Protein 1ZED (pdb70)

B-factor: mean 21.44, std 11.14, range [3.36, 95.89]

Organism: Homo sapiens (NCBI:txid9606)

Radius of gyration: 22.49 Å; Cα contacts (8 Å, |Δi|>4): 1241; chains: 1; bounding box: 58×67×58 Å

InterPro domains:
  IPR001952 Alkaline phosphatase [PF00245] (55-490)
  IPR001952 Alkaline phosphatase [PR00113] (55-75)
  IPR001952 Alkaline phosphatase [PR00113] (111-126)
  IPR001952 Alkaline phosphatase [PR00113] (158-178)
  IPR001952 Alkaline phosphatase [PR00113] (217-227)
  IPR001952 Alkaline phosphatase [PR00113] (309-338)
  IPR001952 Alkaline phosphatase [PTHR11596] (6-497)
  IPR001952 Alkaline phosphatase [SM00098] (56-491)
  IPR001952 Alkaline phosphatase [cd16012] (56-489)
  IPR017850 Alkaline-phosphatase-like, core domain superfamily [G3DSA:3.40.720.10] (23-506)
  IPR017850 Alkaline-phosphatase-like, core domain superfamily [SSF53649] (24-496)
  IPR018299 Alkaline phosphatase, active site [PS00123] (111-119)

Solvent-accessible surface area: 19709 Å² total; per-residue (Å²): 76,134,28,119,111,26,110,64,88,84,65,123,98,182,91,45,63,120,49,110,22,60,58,165,170,81,155,89,37,75,30,7,2,57,9,0,0,0,2,0,0,4,0,4,0,73,26,0,8,42,0,0,52,14,18,15,0,44,160,93,97,107,48,0,55,66,35,50,1,13,0,42,152,15,46,42,79,3,70,1,76,1,86,4,84,79,98,156,61,0,3,4,0,1,0,0,0,1,1,2,7,7,55,24,0,9,46,43,0,0,0,0,24,25,67,0,116,75,76,88,11,119,33,14,196,72,30,66,24,75,4,1,1,38,34,0,46,173,54,32,19,11,0,0,0,0,0,11,0,42,0,0,15,0,0,0,0,1,0,7,1,35,4,0,9,32,64,7,26,0,11,49,61,4,62,52,72,4,115,144,86,42,19,80,8,0,0,10,9,0,4,57,57,19,44,0,9,0,0,0,0,0,0,1,46,14,0,28,145,128,73,40,88,6,59,33,58,82,127,57,202,81,48,10,10,29,2,105,67,45,81,54,0,3,106,60,1,41,88,113,33,182,31,24,72,47,3,72,18,58,63,63,4,73,101,1,3,120,33,114,72,1,60,24,0,0,0,0,0,7,4,13,32,5,86,8,44,64,85,50,68,64,90,55,7,1,2,3,65,50,0,0,33,4,0,5,90,8,0,65,102,29,118,156,0,4,2,0,0,0,0,2,1,33,0,10,26,0,0,22,35,0,39,0,55,23,0,0,24,6,0,22,23,0,0,31,0,3,86,63,0,47,124,70,30,37,96,100,19,2,0,8,0,0,0,0,0,0,0,3,40,9,57,74,31,24,196,39,125,70,32,48,53,2,12,5,40,6,73,55,134,30,231,60,209,44,4,56,4,1,0,54,6,34,23,0,31,2,78,61,101,123,158,71,42,56,14,70,4,74,96,98,72,1,32,37,47,84,26,83,2,17,14,74,75,80,72,139,103,2,48,25,10,32,80,46,0,16,5,15,0,53,18,2,7,0,52,61,2,106,39,87,39,55,1,24,56,3,1,61,5,2,0,47,0,11,31,7,34,91,68,102,103,17,146,40,44,108,57,40,96

Structure (mmCIF, N/CA/C/O backbone):
data_1ZED
#
_entry.id   1ZED
#
_cell.length_a   88.346
_cell.length_b   114.573
_cell.length_c   106.568
_cell.angle_alpha   90.00
_cell.angle_beta   90.00
_cell.angle_gamma   90.00
#
_symmetry.space_group_name_H-M   'C 2 2 21'
#
loop_
_entity.id
_entity.type
_entity.pdbx_description
1 polymer 'Alkaline phosphatase'
2 non-polymer 2-acetamido-2-deoxy-beta-D-glucopyranose
3 non-polymer 'ZINC ION'
4 non-polymer 'MAGNESIUM ION'
5 non-polymer 'CALCIUM ION'
6 non-polymer 'PHOSPHITE ION'
7 non-polymer 'METHYL-PHOSPHONIC ACID MONO-(4-NITRO-PHENYL) ESTER'
8 water water
#
loop_
_atom_site.group_PDB
_atom_site.id
_atom_site.type_symbol
_atom_site.label_atom_id
_atom_site.label_alt_id
_atom_site.label_comp_id
_atom_site.label_asym_id
_atom_site.label_entity_id
_atom_site.label_seq_id
_atom_site.pdbx_PDB_ins_code
_atom_site.Cartn_x
_atom_site.Cartn_y
_atom_site.Cartn_z
_atom_site.occupancy
_atom_site.B_iso_or_equiv
_atom_site.auth_seq_id
_atom_site.auth_comp_id
_atom_site.auth_asym_id
_atom_site.auth_atom_id
_atom_site.pdbx_PDB_model_num
ATOM 1 N N . ILE A 1 1 ? 67.884 15.704 30.885 1.00 20.50 1 ILE A N 1
ATOM 2 C CA . ILE A 1 1 ? 69.067 16.622 31.009 1.00 20.89 1 ILE A CA 1
ATOM 3 C C . ILE A 1 1 ? 68.661 17.952 31.629 1.00 21.44 1 ILE A C 1
ATOM 4 O O . ILE A 1 1 ? 67.701 18.579 31.182 1.00 21.68 1 ILE A O 1
ATOM 6 N N . ILE A 1 2 ? 69.392 18.393 32.650 1.00 21.38 2 ILE A N 1
ATOM 7 C CA . ILE A 1 2 ? 69.143 19.702 33.260 1.00 21.48 2 ILE A CA 1
ATOM 8 C C . ILE A 1 2 ? 70.031 20.750 32.591 1.00 21.95 2 ILE A C 1
ATOM 9 O O . ILE A 1 2 ? 71.251 20.685 32.749 1.00 22.04 2 ILE A O 1
ATOM 14 N N . PRO A 1 3 ? 69.462 21.714 31.866 1.00 22.20 3 PRO A N 1
ATOM 15 C CA . PRO A 1 3 ? 70.278 22.767 31.267 1.00 22.19 3 PRO A CA 1
ATOM 16 C C . PRO A 1 3 ? 70.817 23.667 32.356 1.00 22.64 3 PRO A C 1
ATOM 17 O O . PRO A 1 3 ? 70.060 24.137 33.212 1.00 22.01 3 PRO A O 1
ATOM 21 N N . VAL A 1 4 ? 72.126 23.896 32.331 1.00 23.08 4 VAL A N 1
ATOM 22 C CA . VAL A 1 4 ? 72.793 24.539 33.457 1.00 23.47 4 VAL A CA 1
ATOM 23 C C . VAL A 1 4 ? 72.308 25.970 33.679 1.00 23.06 4 VAL A C 1
ATOM 24 O O . VAL A 1 4 ? 72.183 26.412 34.821 1.00 22.67 4 VAL A O 1
ATOM 28 N N . GLU A 1 5 ? 72.025 26.688 32.595 1.00 22.78 5 GLU A N 1
ATOM 29 C CA . GLU A 1 5 ? 71.585 28.079 32.710 1.00 23.28 5 GLU A CA 1
ATOM 30 C C . GLU A 1 5 ? 70.285 28.195 33.503 1.00 21.26 5 GLU A C 1
ATOM 31 O O . GLU A 1 5 ? 70.043 29.194 34.165 1.00 21.24 5 GLU A O 1
ATOM 37 N N . GLU A 1 6 ? 69.458 27.164 33.426 1.00 19.59 6 GLU A N 1
ATOM 38 C CA . GLU A 1 6 ? 68.175 27.183 34.116 1.00 18.66 6 GLU A CA 1
ATOM 39 C C . GLU A 1 6 ? 68.255 26.856 35.603 1.00 18.23 6 GLU A C 1
ATOM 40 O O . GLU A 1 6 ? 67.244 26.933 36.306 1.00 17.61 6 GLU A O 1
ATOM 46 N N . GLU A 1 7 ? 69.444 26.513 36.092 1.00 18.03 7 GLU A N 1
ATOM 47 C CA . GLU A 1 7 ? 69.641 26.251 37.518 1.00 18.41 7 GLU A CA 1
ATOM 48 C C . GLU A 1 7 ? 69.737 27.537 38.336 1.00 17.95 7 GLU A C 1
ATOM 49 O O . GLU A 1 7 ? 69.575 27.528 39.554 1.00 17.92 7 GLU A O 1
ATOM 55 N N . ASN A 1 8 ? 69.985 28.645 37.650 1.00 17.93 8 ASN A N 1
ATOM 56 C CA . ASN A 1 8 ? 70.108 29.959 38.262 1.00 17.64 8 ASN A CA 1
ATOM 57 C C . ASN A 1 8 ? 68.741 30.652 38.241 1.00 17.42 8 ASN A C 1
ATOM 58 O O . ASN A 1 8 ? 68.163 30.848 37.168 1.00 16.74 8 ASN A O 1
ATOM 63 N N . PRO A 1 9 ? 68.212 31.024 39.405 1.00 17.64 9 PRO A N 1
ATOM 64 C CA . PRO A 1 9 ? 66.924 31.713 39.442 1.00 17.78 9 PRO A CA 1
ATOM 65 C C . PRO A 1 9 ? 66.897 32.987 38.592 1.00 17.81 9 PRO A C 1
ATOM 66 O O . PRO A 1 9 ? 65.845 33.345 38.075 1.00 17.47 9 PRO A O 1
ATOM 70 N N . ASP A 1 10 ? 68.042 33.668 38.470 1.00 18.03 10 ASP A N 1
ATOM 71 C CA . ASP A 1 10 ? 68.185 34.837 37.600 1.00 18.70 10 ASP A CA 1
ATOM 72 C C . ASP A 1 10 ? 67.650 34.587 36.196 1.00 17.65 10 ASP A C 1
ATOM 73 O O . ASP A 1 10 ? 67.136 35.495 35.546 1.00 17.90 10 ASP A O 1
ATOM 78 N N . PHE A 1 11 ? 67.850 33.372 35.699 1.00 17.32 11 PHE A N 1
ATOM 79 C CA . PHE A 1 11 ? 67.397 33.001 34.361 1.00 16.86 11 PHE A CA 1
ATOM 80 C C . PHE A 1 11 ? 65.882 33.194 34.246 1.00 16.04 11 PHE A C 1
ATOM 81 O O . PHE A 1 11 ? 65.365 33.797 33.305 1.00 15.95 11 PHE A O 1
ATOM 89 N N . TRP A 1 12 ? 65.185 32.651 35.224 1.00 15.16 12 TRP A N 1
ATOM 90 C CA . TRP A 1 12 ? 63.738 32.705 35.241 1.00 14.92 12 TRP A CA 1
ATOM 91 C C . TRP A 1 12 ? 63.226 34.090 35.589 1.00 15.20 12 TRP A C 1
ATOM 92 O O . TRP A 1 12 ? 62.231 34.558 35.023 1.00 14.64 12 TRP A O 1
ATOM 103 N N . ASN A 1 13 ? 63.909 34.762 36.510 1.00 15.06 13 ASN A N 1
ATOM 104 C CA . ASN A 1 13 ? 63.519 36.110 36.871 1.00 16.14 13 ASN A CA 1
ATOM 105 C C . ASN A 1 13 ? 63.717 37.079 35.707 1.00 16.48 13 ASN A C 1
ATOM 106 O O . ASN A 1 13 ? 62.880 37.931 35.475 1.00 17.21 13 ASN A O 1
ATOM 111 N N . ARG A 1 14 ? 64.808 36.937 34.962 1.00 17.86 14 ARG A N 1
ATOM 112 C CA . ARG A 1 14 ? 65.032 37.801 33.799 1.00 20.14 14 ARG A CA 1
ATOM 113 C C . ARG A 1 14 ? 63.968 37.561 32.723 1.00 18.15 14 ARG A C 1
ATOM 114 O O . ARG A 1 14 ? 63.391 38.509 32.177 1.00 17.35 14 ARG A O 1
ATOM 122 N N . GLU A 1 15 ? 63.701 36.291 32.439 1.00 16.75 15 GLU A N 1
ATOM 123 C CA . GLU A 1 15 ? 62.696 35.941 31.432 1.00 16.42 15 GLU A CA 1
ATOM 124 C C . GLU A 1 15 ? 61.351 36.538 31.817 1.00 15.98 15 GLU A C 1
ATOM 125 O O . GLU A 1 15 ? 60.646 37.090 30.971 1.00 15.59 15 GLU A O 1
ATOM 131 N N . ALA A 1 16 ? 60.996 36.446 33.094 1.00 15.73 16 ALA A N 1
ATOM 132 C CA . ALA A 1 16 ? 59.674 36.903 33.539 1.00 15.43 16 ALA A CA 1
ATOM 133 C C . ALA A 1 16 ? 59.574 38.412 33.514 1.00 16.02 16 ALA A C 1
ATOM 134 O O . ALA A 1 16 ? 58.556 38.969 33.135 1.00 15.71 16 ALA A O 1
ATOM 136 N N . ALA A 1 17 ? 60.638 39.080 33.931 1.00 16.79 17 ALA A N 1
ATOM 137 C CA . ALA A 1 17 ? 60.673 40.532 33.823 1.00 17.61 17 ALA A CA 1
ATOM 138 C C . ALA A 1 17 ? 60.514 40.991 32.367 1.00 17.82 17 ALA A C 1
ATOM 139 O O . ALA A 1 17 ? 59.799 41.968 32.101 1.00 18.30 17 ALA A O 1
ATOM 141 N N . GLU A 1 18 ? 61.176 40.299 31.439 1.00 17.61 18 GLU A N 1
ATOM 142 C CA . GLU A 1 18 ? 61.031 40.591 30.007 1.00 18.37 18 GLU A CA 1
ATOM 143 C C . GLU A 1 18 ? 59.591 40.351 29.562 1.00 17.30 18 GLU A C 1
ATOM 144 O O . GLU A 1 18 ? 59.002 41.161 28.843 1.00 17.34 18 GLU A O 1
ATOM 150 N N . ALA A 1 19 ? 59.019 39.240 30.012 1.00 16.11 19 ALA A N 1
ATOM 151 C CA . ALA A 1 19 ? 57.627 38.936 29.701 1.00 15.35 19 ALA A CA 1
ATOM 152 C C . ALA A 1 19 ? 56.658 39.987 30.235 1.00 15.25 19 ALA A C 1
ATOM 153 O O . ALA A 1 19 ? 55.703 40.367 29.549 1.00 15.62 19 ALA A O 1
ATOM 155 N N . LEU A 1 20 ? 56.888 40.466 31.454 1.00 15.27 20 LEU A N 1
ATOM 156 C CA . LEU A 1 20 ? 56.049 41.526 32.001 1.00 15.59 20 LEU A CA 1
ATOM 157 C C . LEU A 1 20 ? 56.197 42.801 31.185 1.00 16.23 20 LEU A C 1
ATOM 158 O O . LEU A 1 20 ? 55.217 43.478 30.904 1.00 16.18 20 LEU A O 1
ATOM 163 N N . GLY A 1 21 ? 57.426 43.106 30.782 1.00 16.74 21 GLY A N 1
ATOM 164 C CA . GLY A 1 21 ? 57.668 44.307 29.982 1.00 17.39 21 GLY A CA 1
ATOM 165 C C . GLY A 1 21 ? 56.917 44.256 28.674 1.00 17.69 21 GLY A C 1
ATOM 166 O O . GLY A 1 21 ? 56.292 45.240 28.270 1.00 18.64 21 GLY A O 1
ATOM 167 N N . ALA A 1 22 ? 56.966 43.094 28.025 1.00 17.59 22 ALA A N 1
ATOM 168 C CA . ALA A 1 22 ? 56.279 42.880 26.753 1.00 17.50 22 ALA A CA 1
ATOM 169 C C . ALA A 1 22 ? 54.777 42.969 26.946 1.00 17.41 22 ALA A C 1
ATOM 170 O O . ALA A 1 22 ? 54.075 43.592 26.151 1.00 17.92 22 ALA A O 1
ATOM 172 N N . ALA A 1 23 ? 54.286 42.341 28.013 1.00 17.36 23 ALA A N 1
ATOM 173 C CA . ALA A 1 23 ? 52.855 42.386 28.324 1.00 17.45 23 ALA A CA 1
ATOM 174 C C . ALA A 1 23 ? 52.362 43.831 28.485 1.00 18.38 23 ALA A C 1
ATOM 175 O O . ALA A 1 23 ? 51.281 44.185 28.027 1.00 17.91 23 ALA A O 1
ATOM 177 N N . LYS A 1 24 ? 53.167 44.666 29.129 1.00 19.48 24 LYS A N 1
ATOM 178 C CA . LYS A 1 24 ? 52.795 46.067 29.364 1.00 21.10 24 LYS A CA 1
ATOM 179 C C . LYS A 1 24 ? 52.799 46.933 28.108 1.00 21.93 24 LYS A C 1
ATOM 180 O O . LYS A 1 24 ? 52.135 47.973 28.064 1.00 22.89 24 LYS A O 1
ATOM 186 N N . LYS A 1 25 ? 53.573 46.537 27.110 1.00 22.97 25 LYS A N 1
ATOM 187 C CA . LYS A 1 25 ? 53.662 47.293 25.870 1.00 24.11 25 LYS A CA 1
ATOM 188 C C . LYS A 1 25 ? 52.487 47.039 24.934 1.00 24.00 25 LYS A C 1
ATOM 189 O O . LYS A 1 25 ? 52.271 47.800 24.002 1.00 23.94 25 LYS A O 1
ATOM 195 N N . LEU A 1 26 ? 51.729 45.972 25.169 1.00 23.91 26 LEU A N 1
ATOM 196 C CA . LEU A 1 26 ? 50.574 45.689 24.329 1.00 24.02 26 LEU A CA 1
ATOM 197 C C . LEU A 1 26 ? 49.540 46.797 24.430 1.00 25.11 26 LEU A C 1
ATOM 198 O O . LEU A 1 26 ? 49.177 47.220 25.522 1.00 25.21 26 LEU A O 1
ATOM 203 N N . GLN A 1 27 ? 49.052 47.244 23.278 1.00 26.40 27 GLN A N 1
ATOM 204 C CA . GLN A 1 27 ? 48.021 48.268 23.222 1.00 28.17 27 GLN A CA 1
ATOM 205 C C . GLN A 1 27 ? 47.027 47.912 22.130 1.00 27.43 27 GLN A C 1
ATOM 206 O O . GLN A 1 27 ? 47.427 47.430 21.077 1.00 27.31 27 GLN A O 1
ATOM 212 N N . PRO A 1 28 ? 45.742 48.167 22.359 1.00 27.25 28 PRO A N 1
ATOM 213 C CA . PRO A 1 28 ? 44.728 47.872 21.362 1.00 26.80 28 PRO A CA 1
ATOM 214 C C . PRO A 1 28 ? 44.809 48.846 20.191 1.00 26.52 28 PRO A C 1
ATOM 215 O O . PRO A 1 28 ? 45.077 50.033 20.395 1.00 26.35 28 PRO A O 1
ATOM 219 N N . ALA A 1 29 ? 44.590 48.339 18.978 1.00 25.90 29 ALA A N 1
ATOM 220 C CA . ALA A 1 29 ? 44.465 49.194 17.793 1.00 25.25 29 ALA A CA 1
ATOM 221 C C . ALA A 1 29 ? 43.115 49.907 17.799 1.00 25.02 29 ALA A C 1
ATOM 222 O O . ALA A 1 29 ? 42.117 49.364 18.256 1.00 24.50 29 ALA A O 1
ATOM 224 N N . GLN A 1 30 ? 43.109 51.130 17.280 1.00 24.63 30 GLN A N 1
ATOM 225 C CA . GLN A 1 30 ? 41.881 51.871 17.012 1.00 24.46 30 GLN A CA 1
ATOM 226 C C . GLN A 1 30 ? 41.472 51.729 15.545 1.00 23.85 30 GLN A C 1
ATOM 227 O O . GLN A 1 30 ? 40.478 52.318 15.108 1.00 24.42 30 GLN A O 1
ATOM 229 N N . THR A 1 31 ? 42.244 50.944 14.794 1.00 22.52 31 THR A N 1
ATOM 230 C CA . THR A 1 31 ? 42.098 50.824 13.352 1.00 21.06 31 THR A CA 1
ATOM 231 C C . THR A 1 31 ? 41.587 49.446 12.968 1.00 19.85 31 THR A C 1
ATOM 232 O O . THR A 1 31 ? 41.769 48.474 13.705 1.00 18.82 31 THR A O 1
ATOM 236 N N . ALA A 1 32 ? 40.957 49.377 11.804 1.00 18.71 32 ALA A N 1
ATOM 237 C CA . ALA A 1 32 ? 40.422 48.135 11.283 1.00 18.03 32 ALA A CA 1
ATOM 238 C C . ALA A 1 32 ? 41.510 47.249 10.698 1.00 17.51 32 ALA A C 1
ATOM 239 O O . ALA A 1 32 ? 42.635 47.683 10.419 1.00 17.68 32 ALA A O 1
ATOM 241 N N . ALA A 1 33 ? 41.153 45.989 10.494 1.00 16.71 33 ALA A N 1
ATOM 242 C CA . ALA A 1 33 ? 41.980 45.091 9.713 1.00 16.64 33 ALA A CA 1
ATOM 243 C C . ALA A 1 33 ? 41.673 45.267 8.229 1.00 16.22 33 ALA A C 1
ATOM 244 O O . ALA A 1 33 ? 40.508 45.268 7.809 1.00 16.58 33 ALA A O 1
ATOM 246 N N . LYS A 1 34 ? 42.728 45.428 7.446 1.00 16.02 34 LYS A N 1
ATOM 247 C CA . LYS A 1 34 ? 42.652 45.362 5.988 1.00 15.17 34 LYS A CA 1
ATOM 248 C C . LYS A 1 34 ? 42.525 43.913 5.541 1.00 14.54 34 LYS A C 1
ATOM 249 O O . LYS A 1 34 ? 41.743 43.596 4.661 1.00 14.90 34 LYS A O 1
ATOM 255 N N . ASN A 1 35 ? 43.321 43.055 6.172 1.00 14.05 35 ASN A N 1
ATOM 256 C CA . ASN A 1 35 ? 43.412 41.658 5.809 1.00 13.73 35 ASN A CA 1
ATOM 257 C C . ASN A 1 35 ? 43.010 40.797 6.982 1.00 13.25 35 ASN A C 1
ATOM 258 O O . ASN A 1 35 ? 43.219 41.174 8.119 1.00 12.68 35 ASN A O 1
ATOM 263 N N . LEU A 1 36 ? 42.529 39.604 6.663 1.00 12.93 36 LEU A N 1
ATOM 264 C CA . LEU A 1 36 ? 42.123 38.614 7.640 1.00 13.13 36 LEU A CA 1
ATOM 265 C C . LEU A 1 36 ? 42.712 37.274 7.257 1.00 12.86 36 LEU A C 1
ATOM 266 O O . LEU A 1 36 ? 42.582 36.853 6.108 1.00 12.88 36 LEU A O 1
ATOM 271 N N . ILE A 1 37 ? 43.343 36.600 8.218 1.00 12.61 37 ILE A N 1
ATOM 272 C CA . ILE A 1 37 ? 43.826 35.249 8.005 1.00 12.74 37 ILE A CA 1
ATOM 273 C C . ILE A 1 37 ? 43.387 34.389 9.154 1.00 12.28 37 ILE A C 1
ATOM 274 O O . ILE A 1 37 ? 43.594 34.738 10.314 1.00 12.60 37 ILE A O 1
ATOM 279 N N . ILE A 1 38 ? 42.798 33.248 8.824 1.00 12.47 38 ILE A N 1
ATOM 280 C CA . ILE A 1 38 ? 42.550 32.226 9.813 1.00 13.00 38 ILE A CA 1
ATOM 281 C C . ILE A 1 38 ? 43.374 31.014 9.457 1.00 12.39 38 ILE A C 1
ATOM 282 O O . ILE A 1 38 ? 43.286 30.494 8.345 1.00 11.57 38 ILE A O 1
ATOM 287 N N . PHE A 1 39 ? 44.195 30.603 10.413 1.00 12.07 39 PHE A N 1
ATOM 288 C CA . PHE A 1 39 ? 44.993 29.412 10.315 1.00 11.77 39 PHE A CA 1
ATOM 289 C C . PHE A 1 39 ? 44.316 28.370 11.173 1.00 11.58 39 PHE A C 1
ATOM 290 O O . PHE A 1 39 ? 44.194 28.550 12.386 1.00 11.18 39 PHE A O 1
ATOM 298 N N . LEU A 1 40 ? 43.893 27.288 10.547 1.00 11.53 40 LEU A N 1
ATOM 299 C CA . LEU A 1 40 ? 43.111 26.263 11.205 1.00 11.70 40 LEU A CA 1
ATOM 300 C C . LEU A 1 40 ? 43.896 24.964 11.224 1.00 11.97 40 LEU A C 1
ATOM 301 O O . LEU A 1 40 ? 44.156 24.359 10.177 1.00 11.99 40 LEU A O 1
ATOM 306 N N . GLY A 1 41 ? 44.296 24.561 12.421 1.00 12.09 41 GLY A N 1
ATOM 307 C CA . GLY A 1 41 ? 44.973 23.291 12.629 1.00 11.50 41 GLY A CA 1
ATOM 308 C C . GLY A 1 41 ? 43.912 22.271 12.948 1.00 11.79 41 GLY A C 1
ATOM 309 O O . GLY A 1 41 ? 43.351 22.262 14.058 1.00 10.88 41 GLY A O 1
ATOM 310 N N . ASP A 1 42 ? 43.580 21.447 11.967 1.00 12.17 42 ASP A N 1
ATOM 311 C CA . ASP A 1 42 ? 42.488 20.513 12.137 1.00 12.24 42 ASP A CA 1
ATOM 312 C C . ASP A 1 42 ? 42.886 19.464 13.186 1.00 11.90 42 ASP A C 1
ATOM 313 O O . ASP A 1 42 ? 43.824 18.698 12.987 1.00 11.09 42 ASP A O 1
ATOM 318 N N . GLY A 1 43 ? 42.199 19.463 14.319 1.00 10.92 43 GLY A N 1
ATOM 319 C CA . GLY A 1 43 ? 42.482 18.510 15.389 1.00 10.97 43 GLY A CA 1
ATOM 320 C C . GLY A 1 43 ? 43.569 18.961 16.352 1.00 10.77 43 GLY A C 1
ATOM 321 O O . GLY A 1 43 ? 43.931 18.232 17.264 1.00 10.96 43 GLY A O 1
ATOM 322 N N . MET A 1 44 ? 44.048 20.188 16.187 1.00 10.73 44 MET A N 1
ATOM 323 C CA . MET A 1 44 ? 45.231 20.663 16.899 1.00 11.49 44 MET A CA 1
ATOM 324 C C . MET A 1 44 ? 44.883 21.236 18.288 1.00 10.89 44 MET A C 1
ATOM 325 O O . MET A 1 44 ? 44.940 22.459 18.533 1.00 11.42 44 MET A O 1
ATOM 330 N N . GLY A 1 45 ? 44.536 20.346 19.206 1.00 10.74 45 GLY A N 1
ATOM 331 C CA . GLY A 1 45 ? 44.205 20.735 20.560 1.00 10.63 45 GLY A CA 1
ATOM 332 C C . GLY A 1 45 ? 45.442 21.043 21.365 1.00 11.26 45 GLY A C 1
ATOM 333 O O . GLY A 1 45 ? 46.551 21.021 20.857 1.00 11.86 45 GLY A O 1
ATOM 334 N N . VAL A 1 46 ? 45.239 21.329 22.639 1.00 11.47 46 VAL A N 1
ATOM 335 C CA . VAL A 1 46 ? 46.301 21.852 23.485 1.00 11.67 46 VAL A CA 1
ATOM 336 C C . VAL A 1 46 ? 47.424 20.828 23.630 1.00 11.42 46 VAL A C 1
ATOM 337 O O . VAL A 1 46 ? 48.602 21.173 23.555 1.00 11.23 46 VAL A O 1
ATOM 341 N N . SER A 1 47 ? 47.074 19.556 23.800 1.00 11.64 47 SER A N 1
ATOM 342 C CA . SER A 1 47 ? 48.110 18.513 23.906 1.00 11.55 47 SER A CA 1
ATOM 343 C C . SER A 1 47 ? 48.915 18.390 22.611 1.00 10.98 47 SER A C 1
ATOM 344 O O . SER A 1 47 ? 50.094 18.083 22.651 1.00 11.45 47 SER A O 1
ATOM 347 N N . THR A 1 48 ? 48.277 18.626 21.472 1.00 10.57 48 THR A N 1
ATOM 348 C CA . THR A 1 48 ? 48.968 18.603 20.185 1.00 10.97 48 THR A CA 1
ATOM 349 C C . THR A 1 48 ? 49.955 19.755 20.081 1.00 10.84 48 THR A C 1
ATOM 350 O O . THR A 1 48 ? 51.084 19.581 19.595 1.00 11.85 48 THR A O 1
ATOM 354 N N . VAL A 1 49 ? 49.525 20.944 20.508 1.00 11.94 49 VAL A N 1
ATOM 355 C CA . VAL A 1 49 ? 50.389 22.114 20.451 1.00 11.86 49 VAL A CA 1
ATOM 356 C C . VAL A 1 49 ? 51.633 21.886 21.293 1.00 11.20 49 VAL A C 1
ATOM 357 O O . VAL A 1 49 ? 52.761 22.092 20.826 1.00 12.07 49 VAL A O 1
ATOM 361 N N . THR A 1 50 ? 51.453 21.456 22.527 1.00 11.25 50 THR A N 1
ATOM 362 C CA . THR A 1 50 ? 52.611 21.262 23.388 1.00 11.96 50 THR A CA 1
ATOM 363 C C . THR A 1 50 ? 53.549 20.178 22.861 1.00 12.13 50 THR A C 1
ATOM 364 O O . THR A 1 50 ? 54.771 20.362 22.833 1.00 12.57 50 THR A O 1
ATOM 368 N N . ALA A 1 51 ? 52.999 19.044 22.450 1.00 12.15 51 ALA A N 1
ATOM 369 C CA . ALA A 1 51 ? 53.823 17.990 21.883 1.00 12.33 51 ALA A CA 1
ATOM 370 C C . ALA A 1 51 ? 54.563 18.449 20.640 1.00 12.01 51 ALA A C 1
ATOM 371 O O . ALA A 1 51 ? 55.740 18.158 20.487 1.00 11.69 51 ALA A O 1
ATOM 373 N N . ALA A 1 52 ? 53.887 19.186 19.763 1.00 12.71 52 ALA A N 1
ATOM 374 C CA . ALA A 1 52 ? 54.524 19.708 18.556 1.00 13.22 52 ALA A CA 1
ATOM 375 C C . ALA A 1 52 ? 55.628 20.692 18.892 1.00 13.07 52 ALA A C 1
ATOM 376 O O . ALA A 1 52 ? 56.685 20.707 18.232 1.00 13.12 52 ALA A O 1
ATOM 378 N N . ARG A 1 53 ? 55.394 21.517 19.917 1.00 12.75 53 ARG A N 1
ATOM 379 C CA . ARG A 1 53 ? 56.401 22.467 20.377 1.00 13.25 53 ARG A CA 1
ATOM 380 C C . ARG A 1 53 ? 57.675 21.760 20.772 1.00 13.36 53 ARG A C 1
ATOM 381 O O . ARG A 1 53 ? 58.766 22.183 20.385 1.00 13.73 53 ARG A O 1
ATOM 389 N N . ILE A 1 54 ? 57.536 20.689 21.545 1.00 13.68 54 ILE A N 1
ATOM 390 C CA . ILE A 1 54 ? 58.691 19.943 22.032 1.00 14.44 54 ILE A CA 1
ATOM 391 C C . ILE A 1 54 ? 59.419 19.328 20.844 1.00 14.61 54 ILE A C 1
ATOM 392 O O . ILE A 1 54 ? 60.645 19.408 20.756 1.00 15.15 54 ILE A O 1
ATOM 397 N N . LEU A 1 55 ? 58.668 18.751 19.911 1.00 14.00 55 LEU A N 1
ATOM 398 C CA . LEU A 1 55 ? 59.277 18.130 18.734 1.00 15.07 55 LEU A CA 1
ATOM 399 C C . LEU A 1 55 ? 60.012 19.168 17.895 1.00 15.62 55 LEU A C 1
ATOM 400 O O . LEU A 1 55 ? 61.155 18.954 17.506 1.00 17.02 55 LEU A O 1
ATOM 405 N N . LYS A 1 56 ? 59.382 20.316 17.657 1.00 16.68 56 LYS A N 1
ATOM 406 C CA . LYS A 1 56 ? 59.995 21.358 16.837 1.00 18.00 56 LYS A CA 1
ATOM 407 C C . LYS A 1 56 ? 61.220 21.910 17.522 1.00 19.15 56 LYS A C 1
ATOM 408 O O . LYS A 1 56 ? 62.211 22.209 16.862 1.00 18.79 56 LYS A O 1
ATOM 414 N N . GLY A 1 57 ? 61.141 22.053 18.842 1.00 20.47 57 GLY A N 1
ATOM 415 C CA . GLY A 1 57 ? 62.253 22.578 19.626 1.00 21.91 57 GLY A CA 1
ATOM 416 C C . GLY A 1 57 ? 63.460 21.691 19.456 1.00 23.58 57 GLY A C 1
ATOM 417 O O . GLY A 1 57 ? 64.573 22.175 19.254 1.00 24.46 57 GLY A O 1
ATOM 418 N N . GLN A 1 58 ? 63.229 20.387 19.489 1.00 24.86 58 GLN A N 1
ATOM 419 C CA . GLN A 1 58 ? 64.294 19.417 19.299 1.00 26.56 58 GLN A CA 1
ATOM 420 C C . GLN A 1 58 ? 64.744 19.310 17.854 1.00 28.73 58 GLN A C 1
ATOM 421 O O . GLN A 1 58 ? 65.915 19.028 17.608 1.00 28.36 58 GLN A O 1
ATOM 427 N N . LYS A 1 59 ? 63.832 19.525 16.904 1.00 31.33 59 LYS A N 1
ATOM 428 C CA . LYS A 1 59 ? 64.210 19.564 15.485 1.00 33.73 59 LYS A CA 1
ATOM 429 C C . LYS A 1 59 ? 65.251 20.649 15.248 1.00 34.71 59 LYS A C 1
ATOM 430 O O . LYS A 1 59 ? 66.162 20.478 14.435 1.00 34.99 59 LYS A O 1
ATOM 436 N N . LYS A 1 60 ? 65.117 21.761 15.968 1.00 36.20 60 LYS A N 1
ATOM 437 C CA . LYS A 1 60 ? 66.192 22.746 16.068 1.00 37.10 60 LYS A CA 1
ATOM 438 C C . LYS A 1 60 ? 67.278 22.105 16.944 1.00 37.13 60 LYS A C 1
ATOM 439 O O . LYS A 1 60 ? 67.368 20.886 17.009 1.00 37.77 60 LYS A O 1
ATOM 445 N N . ASP A 1 61 ? 68.118 22.874 17.615 1.00 36.83 61 ASP A N 1
ATOM 446 C CA . ASP A 1 61 ? 69.160 22.224 18.417 1.00 36.14 61 ASP A CA 1
ATOM 447 C C . ASP A 1 61 ? 68.852 22.233 19.917 1.00 34.72 61 ASP A C 1
ATOM 448 O O . ASP A 1 61 ? 69.769 22.257 20.730 1.00 34.94 61 ASP A O 1
ATOM 450 N N . LYS A 1 62 ? 67.568 22.180 20.283 1.00 32.59 62 LYS A N 1
ATOM 451 C CA . LYS A 1 62 ? 67.140 22.545 21.639 1.00 30.80 62 LYS A CA 1
ATOM 452 C C . LYS A 1 62 ? 66.486 21.391 22.385 1.00 28.48 62 LYS A C 1
ATOM 453 O O . LYS A 1 62 ? 66.255 20.330 21.826 1.00 28.35 62 LYS A O 1
ATOM 459 N N . LEU A 1 63 ? 66.180 21.613 23.658 1.00 26.31 63 LEU A N 1
ATOM 460 C CA . LEU A 1 63 ? 65.629 20.554 24.512 1.00 24.56 63 LEU A CA 1
ATOM 461 C C . LEU A 1 63 ? 64.138 20.319 24.247 1.00 23.34 63 LEU A C 1
ATOM 462 O O . LEU A 1 63 ? 63.637 19.199 24.438 1.00 23.24 63 LEU A O 1
ATOM 467 N N . GLY A 1 64 ? 63.444 21.368 23.803 1.00 22.03 64 GLY A N 1
ATOM 468 C CA . GLY A 1 64 ? 62.066 21.229 23.324 1.00 20.83 64 GLY A CA 1
ATOM 469 C C . GLY A 1 64 ? 61.087 22.264 23.868 1.00 20.23 64 GLY A C 1
ATOM 470 O O . GLY A 1 64 ? 60.761 23.235 23.182 1.00 20.11 64 GLY A O 1
ATOM 471 N N . PRO A 1 65 ? 60.621 22.057 25.096 1.00 19.47 65 PRO A N 1
ATOM 472 C CA . PRO A 1 65 ? 59.450 22.779 25.612 1.00 19.46 65 PRO A CA 1
ATOM 473 C C . PRO A 1 65 ? 59.679 24.279 25.825 1.00 19.57 65 PRO A C 1
ATOM 474 O O . PRO A 1 65 ? 58.727 25.042 25.945 1.00 18.24 65 PRO A O 1
ATOM 478 N N . GLU A 1 66 ? 60.937 24.689 25.882 1.00 19.81 66 GLU A N 1
ATOM 479 C CA . GLU A 1 66 ? 61.280 26.076 26.130 1.00 20.31 66 GLU A CA 1
ATOM 480 C C . GLU A 1 66 ? 61.273 26.945 24.866 1.00 20.40 66 GLU A C 1
ATOM 481 O O . GLU A 1 66 ? 61.344 28.166 24.965 1.00 20.78 66 GLU A O 1
ATOM 487 N N . ILE A 1 67 ? 61.207 26.320 23.689 1.00 20.55 67 ILE A N 1
ATOM 488 C CA . ILE A 1 67 ? 61.288 27.045 22.406 1.00 20.55 67 ILE A CA 1
ATOM 489 C C . ILE A 1 67 ? 59.888 27.356 21.896 1.00 19.98 67 ILE A C 1
ATOM 490 O O . ILE A 1 67 ? 59.112 26.438 21.645 1.00 20.03 67 ILE A O 1
ATOM 495 N N . PRO A 1 68 ? 59.540 28.636 21.751 1.00 18.91 68 PRO A N 1
ATOM 496 C CA . PRO A 1 68 ? 58.232 28.969 21.204 1.00 18.24 68 PRO A CA 1
ATOM 497 C C . PRO A 1 68 ? 57.986 28.500 19.770 1.00 17.74 68 PRO A C 1
ATOM 498 O O . PRO A 1 68 ? 58.834 28.628 18.897 1.00 18.27 68 PRO A O 1
ATOM 502 N N . LEU A 1 69 ? 56.799 27.952 19.544 1.00 16.21 69 LEU A N 1
ATOM 503 C CA . LEU A 1 69 ? 56.258 27.838 18.199 1.00 15.53 69 LEU A CA 1
ATOM 504 C C . LEU A 1 69 ? 55.985 29.236 17.670 1.00 14.50 69 LEU A C 1
ATOM 505 O O . LEU A 1 69 ? 55.856 30.182 18.444 1.00 14.63 69 LEU A O 1
ATOM 510 N N . ALA A 1 70 ? 55.869 29.384 16.355 1.00 14.21 70 ALA A N 1
ATOM 511 C CA . ALA A 1 70 ? 55.422 30.670 15.813 1.00 13.76 70 ALA A CA 1
ATOM 512 C C . ALA A 1 70 ? 54.066 31.080 16.416 1.00 13.57 70 ALA A C 1
ATOM 513 O O . ALA A 1 70 ? 53.839 32.247 16.746 1.00 13.45 70 ALA A O 1
ATOM 515 N N . MET A 1 71 ? 53.166 30.120 16.580 1.00 12.61 71 MET A N 1
ATOM 516 C CA . MET A 1 71 ? 51.847 30.455 17.116 1.00 13.03 71 MET A CA 1
ATOM 517 C C . MET A 1 71 ? 51.949 30.930 18.567 1.00 13.13 71 MET A C 1
ATOM 518 O O . MET A 1 71 ? 51.111 31.711 19.020 1.00 13.41 71 MET A O 1
ATOM 523 N N . ASP A 1 72 ? 52.960 30.444 19.300 1.00 13.96 72 ASP A N 1
ATOM 524 C CA . ASP A 1 72 ? 53.148 30.823 20.709 1.00 14.22 72 ASP A CA 1
ATOM 525 C C . ASP A 1 72 ? 53.491 32.291 20.879 1.00 14.63 72 ASP A C 1
ATOM 526 O O . ASP A 1 72 ? 53.371 32.825 21.977 1.00 14.40 72 ASP A O 1
ATOM 531 N N . ARG A 1 73 ? 53.966 32.915 19.808 1.00 14.57 73 ARG A N 1
ATOM 532 C CA . ARG A 1 73 ? 54.362 34.313 19.844 1.00 16.36 73 ARG A CA 1
ATOM 533 C C . ARG A 1 73 ? 53.180 35.263 19.716 1.00 14.83 73 ARG A C 1
ATOM 534 O O . ARG A 1 73 ? 53.341 36.458 19.928 1.00 14.57 73 ARG A O 1
ATOM 542 N N . PHE A 1 74 ? 51.989 34.754 19.383 1.00 13.10 74 PHE A N 1
ATOM 543 C CA . PHE A 1 74 ? 50.838 35.608 19.200 1.00 13.27 74 PHE A CA 1
ATOM 544 C C . PHE A 1 74 ? 50.468 36.155 20.584 1.00 13.20 74 PHE A C 1
ATOM 545 O O . PHE A 1 74 ? 50.463 35.424 21.556 1.00 13.48 74 PHE A O 1
ATOM 553 N N . PRO A 1 75 ? 50.182 37.439 20.694 1.00 12.71 75 PRO A N 1
ATOM 554 C CA . PRO A 1 75 ? 49.955 38.039 21.996 1.00 12.98 75 PRO A CA 1
ATOM 555 C C . PRO A 1 75 ? 48.659 37.625 22.695 1.00 12.55 75 PRO A C 1
ATOM 556 O O . PRO A 1 75 ? 48.633 37.548 23.927 1.00 13.02 75 PRO A O 1
ATOM 560 N N . TYR A 1 76 ? 47.605 37.314 21.952 1.00 12.80 76 TYR A N 1
ATOM 561 C CA . TYR A 1 76 ? 46.302 37.134 22.588 1.00 12.99 76 TYR A CA 1
ATOM 562 C C . TYR A 1 76 ? 45.828 35.705 22.446 1.00 13.46 76 TYR A C 1
ATOM 563 O O . TYR A 1 76 ? 45.878 35.140 21.368 1.00 13.18 76 TYR A O 1
ATOM 572 N N . VAL A 1 77 ? 45.399 35.129 23.563 1.00 13.49 77 VAL A N 1
ATOM 573 C CA . VAL A 1 77 ? 44.949 33.756 23.606 1.00 14.19 77 VAL A CA 1
ATOM 574 C C . VAL A 1 77 ? 43.577 33.717 24.244 1.00 13.86 77 VAL A C 1
ATOM 575 O O . VAL A 1 77 ? 43.314 34.423 25.204 1.00 14.38 77 VAL A O 1
ATOM 579 N N . ALA A 1 78 ? 42.705 32.905 23.676 1.00 13.91 78 ALA A N 1
ATOM 580 C CA . ALA A 1 78 ? 41.439 32.565 24.303 1.00 13.13 78 ALA A CA 1
ATOM 581 C C . ALA A 1 78 ? 41.258 31.066 24.236 1.00 13.19 78 ALA A C 1
ATOM 582 O O . ALA A 1 78 ? 41.954 30.371 23.492 1.00 12.56 78 ALA A O 1
ATOM 584 N N . LEU A 1 79 ? 40.341 30.565 25.041 1.00 12.32 79 LEU A N 1
ATOM 585 C CA . LEU A 1 79 ? 39.888 29.184 24.911 1.00 12.57 79 LEU A CA 1
ATOM 586 C C . LEU A 1 79 ? 38.579 29.205 24.144 1.00 12.83 79 LEU A C 1
ATOM 587 O O . LEU A 1 79 ? 37.748 30.089 24.360 1.00 12.22 79 LEU A O 1
ATOM 592 N N . SER A 1 80 ? 38.427 28.233 23.252 1.00 12.14 80 SER A N 1
ATOM 593 C CA . SER A 1 80 ? 37.296 28.127 22.343 1.00 12.23 80 SER A CA 1
ATOM 594 C C . SER A 1 80 ? 36.518 26.890 22.664 1.00 12.45 80 SER A C 1
ATOM 595 O O . SER A 1 80 ? 37.078 25.807 22.652 1.00 11.26 80 SER A O 1
ATOM 598 N N . LYS A 1 81 ? 35.224 27.050 22.906 1.00 12.23 81 LYS A N 1
ATOM 599 C CA . LYS A 1 81 ? 34.345 25.913 23.206 1.00 12.55 81 LYS A CA 1
ATOM 600 C C . LYS A 1 81 ? 33.782 25.339 21.906 1.00 11.91 81 LYS A C 1
ATOM 601 O O . LYS A 1 81 ? 33.077 26.016 21.159 1.00 12.05 81 LYS A O 1
ATOM 607 N N . THR A 1 82 ? 34.070 24.069 21.654 1.00 12.13 82 THR A N 1
ATOM 608 C CA . THR A 1 82 ? 33.902 23.507 20.313 1.00 11.65 82 THR A CA 1
ATOM 609 C C . THR A 1 82 ? 32.668 22.676 20.100 1.00 11.77 82 THR A C 1
ATOM 610 O O . THR A 1 82 ? 32.441 22.225 18.978 1.00 11.90 82 THR A O 1
ATOM 6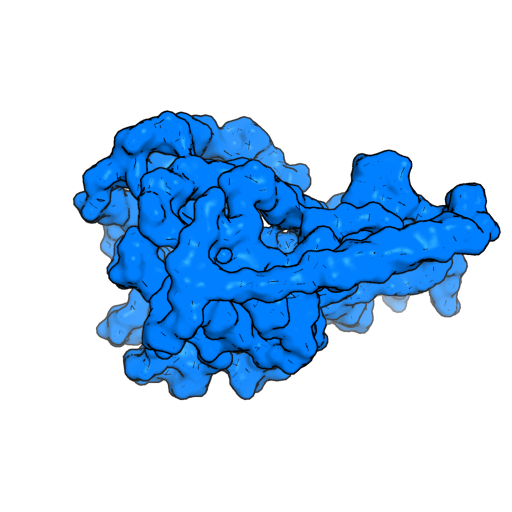14 N N . TYR A 1 83 ? 31.870 22.465 21.142 1.00 12.02 83 TYR A N 1
ATOM 615 C CA . TYR A 1 83 ? 30.715 21.584 20.997 1.00 12.52 83 TYR A CA 1
ATOM 616 C C . TYR A 1 83 ? 29.878 21.985 19.800 1.00 12.51 83 TYR A C 1
ATOM 617 O O . TYR A 1 83 ? 29.718 23.168 19.512 1.00 12.77 83 TYR A O 1
ATOM 626 N N . ASN A 1 84 ? 29.358 20.988 19.096 1.00 12.30 84 ASN A N 1
ATOM 627 C CA . ASN A 1 84 ? 28.330 21.255 18.107 1.00 12.45 84 ASN A CA 1
ATOM 628 C C . ASN A 1 84 ? 26.993 21.318 18.799 1.00 13.05 84 ASN A C 1
ATOM 629 O O . ASN A 1 84 ? 26.847 20.917 19.947 1.00 13.25 84 ASN A O 1
ATOM 634 N N . VAL A 1 85 ? 25.992 21.823 18.100 1.00 12.89 85 VAL A N 1
ATOM 635 C CA . VAL A 1 85 ? 24.697 21.971 18.746 1.00 13.44 85 VAL A CA 1
ATOM 636 C C . VAL A 1 85 ? 24.209 20.605 19.243 1.00 13.07 85 VAL A C 1
ATOM 637 O O . VAL A 1 85 ? 23.653 20.508 20.337 1.00 14.18 85 VAL A O 1
ATOM 641 N N . ASP A 1 86 ? 24.449 19.545 18.460 1.00 13.64 86 ASP A N 1
ATOM 642 C CA . ASP A 1 86 ? 23.890 18.211 18.738 1.00 13.89 86 ASP A CA 1
ATOM 643 C C . ASP A 1 86 ? 24.836 17.190 19.364 1.00 14.07 86 ASP A C 1
ATOM 644 O O . ASP A 1 86 ? 24.382 16.120 19.810 1.00 13.81 86 ASP A O 1
ATOM 649 N N . LYS A 1 87 ? 26.138 17.490 19.388 1.00 14.25 87 LYS A N 1
ATOM 650 C CA . LYS A 1 87 ? 27.130 16.552 19.929 1.00 14.42 87 LYS A CA 1
ATOM 651 C C . LYS A 1 87 ? 28.183 17.328 20.700 1.00 14.09 87 LYS A C 1
ATOM 652 O O . LYS A 1 87 ? 28.624 18.380 20.248 1.00 14.28 87 LYS A O 1
ATOM 658 N N . HIS A 1 88 ? 28.559 16.808 21.863 1.00 14.02 88 HIS A N 1
ATOM 659 C CA . HIS A 1 88 ? 29.576 17.447 22.703 1.00 14.02 88 HIS A CA 1
ATOM 660 C C . HIS A 1 88 ? 30.944 17.392 22.070 1.00 13.45 88 HIS A C 1
ATOM 661 O O . HIS A 1 88 ? 31.738 18.311 22.223 1.00 13.34 88 HIS A O 1
ATOM 668 N N . VAL A 1 89 ? 31.241 16.277 21.419 1.00 12.91 89 VAL A N 1
ATOM 669 C CA . VAL A 1 89 ? 32.509 16.127 20.717 1.00 12.55 89 VAL A CA 1
ATOM 670 C C . VAL A 1 89 ? 32.187 16.307 19.237 1.00 13.05 89 VAL A C 1
ATOM 671 O O . VAL A 1 89 ? 31.416 15.538 18.680 1.00 13.84 89 VAL A O 1
ATOM 675 N N . PRO A 1 90 ? 32.704 17.371 18.631 1.00 12.45 90 PRO A N 1
ATOM 676 C CA . PRO A 1 90 ? 32.219 17.811 17.330 1.00 12.33 90 PRO A CA 1
ATOM 677 C C . PRO A 1 90 ? 32.944 17.210 16.146 1.00 12.59 90 PRO A C 1
ATOM 678 O O . PRO A 1 90 ? 33.933 16.506 16.324 1.00 12.05 90 PRO A O 1
ATOM 682 N N . ASP A 1 91 ? 32.459 17.515 14.938 1.00 12.44 91 ASP A N 1
ATOM 683 C CA . ASP A 1 91 ? 33.188 17.187 13.718 1.00 12.97 91 ASP A CA 1
ATOM 684 C C . ASP A 1 91 ? 33.703 18.459 13.070 1.00 13.16 91 ASP A C 1
ATOM 685 O O . ASP A 1 91 ? 33.462 19.576 13.553 1.00 14.45 91 ASP A O 1
ATOM 690 N N . SER A 1 92 ? 34.421 18.296 11.961 1.00 12.94 92 SER A N 1
ATOM 691 C CA . SER A 1 92 ? 35.008 19.422 11.261 1.00 12.73 92 SER A CA 1
ATOM 692 C C . SER A 1 92 ? 34.029 20.296 10.501 1.00 12.54 92 SER A C 1
ATOM 693 O O . SER A 1 92 ? 34.315 21.457 10.279 1.00 12.66 92 SER A O 1
ATOM 696 N N . GLY A 1 93 ? 32.929 19.708 10.035 1.00 13.03 93 GLY A N 1
ATOM 697 C CA . GLY A 1 93 ? 31.944 20.450 9.258 1.00 12.97 93 GLY A CA 1
ATOM 698 C C . GLY A 1 93 ? 31.265 21.501 10.102 1.00 12.94 93 GLY A C 1
ATOM 699 O O . GLY A 1 93 ? 31.274 22.689 9.760 1.00 12.97 93 GLY A O 1
ATOM 700 N N . ALA A 1 94 ? 30.689 21.071 11.216 1.00 12.62 94 ALA A N 1
ATOM 701 C CA . ALA A 1 94 ? 29.877 21.988 12.011 1.00 13.15 94 ALA A CA 1
ATOM 702 C C . ALA A 1 94 ? 30.722 22.955 12.859 1.00 11.88 94 ALA A C 1
ATOM 703 O O . ALA A 1 94 ? 30.286 24.072 13.170 1.00 12.00 94 ALA A O 1
ATOM 705 N N . THR A 1 95 ? 31.948 22.569 13.206 1.00 11.83 95 THR A N 1
ATOM 706 C CA . THR A 1 95 ? 32.879 23.524 13.791 1.00 11.58 95 THR A CA 1
ATOM 707 C C . THR A 1 95 ? 33.238 24.576 12.746 1.00 11.68 95 THR A C 1
ATOM 708 O O . THR A 1 95 ? 33.259 25.748 13.059 1.00 12.16 95 THR A O 1
ATOM 712 N N . ALA A 1 96 ? 33.455 24.167 11.501 1.00 11.46 96 ALA A N 1
ATOM 713 C CA . ALA A 1 96 ? 33.742 25.119 10.430 1.00 12.21 96 ALA A CA 1
ATOM 714 C C . ALA A 1 96 ? 32.631 26.162 10.351 1.00 11.83 96 ALA A C 1
ATOM 715 O O . ALA A 1 96 ? 32.882 27.357 10.235 1.00 11.75 96 ALA A O 1
ATOM 717 N N . THR A 1 97 ? 31.390 25.730 10.471 1.00 12.10 97 THR A N 1
ATOM 718 C CA . THR A 1 97 ? 30.283 26.676 10.466 1.00 12.20 97 THR A CA 1
ATOM 719 C C . THR A 1 97 ? 30.473 27.702 11.574 1.00 12.13 97 THR A C 1
ATOM 720 O O . THR A 1 97 ? 30.267 28.899 11.378 1.00 12.52 97 THR A O 1
ATOM 724 N N . ALA A 1 98 ? 30.916 27.230 12.726 1.00 12.32 98 ALA A N 1
ATOM 725 C CA . ALA A 1 98 ? 31.133 28.120 13.862 1.00 12.24 98 ALA A CA 1
ATOM 726 C C . ALA A 1 98 ? 32.252 29.118 13.607 1.00 12.39 98 ALA A C 1
ATOM 727 O O . ALA A 1 98 ? 32.043 30.330 13.694 1.00 12.41 98 ALA A O 1
ATOM 729 N N . TYR A 1 99 ? 33.452 28.646 13.304 1.00 12.10 99 TYR A N 1
ATOM 730 C CA . TYR A 1 99 ? 34.599 29.566 13.231 1.00 12.29 99 TYR A CA 1
ATOM 731 C C . TYR A 1 99 ? 34.707 30.314 11.897 1.00 12.07 99 TYR A C 1
ATOM 732 O O . TYR A 1 99 ? 35.457 31.298 11.800 1.00 12.98 99 TYR A O 1
ATOM 741 N N . LEU A 1 100 ? 33.933 29.893 10.891 1.00 12.66 100 LEU A N 1
ATOM 742 C CA . LEU A 1 100 ? 33.935 30.562 9.600 1.00 12.32 100 LEU A CA 1
ATOM 743 C C . LEU A 1 100 ? 32.650 31.292 9.293 1.00 12.37 100 LEU A C 1
ATOM 744 O O . LEU A 1 100 ? 32.680 32.255 8.533 1.00 13.61 100 LEU A O 1
ATOM 749 N N . CYS A 1 101 ? 31.531 30.840 9.848 1.00 12.65 101 CYS A N 1
ATOM 750 C CA . CYS A 1 101 ? 30.252 31.516 9.610 1.00 13.17 101 CYS A CA 1
ATOM 751 C C . CYS A 1 101 ? 29.667 32.183 10.842 1.00 13.33 101 CYS A C 1
ATOM 752 O O . CYS A 1 101 ? 28.738 32.985 10.709 1.00 14.12 101 CYS A O 1
ATOM 755 N N . GLY A 1 102 ? 30.182 31.860 12.029 1.00 12.53 102 GLY A N 1
ATOM 756 C CA . GLY A 1 102 ? 29.760 32.543 13.252 1.00 12.93 102 GLY A CA 1
ATOM 757 C C . GLY A 1 102 ? 28.491 31.982 13.865 1.00 13.07 102 GLY A C 1
ATOM 758 O O . GLY A 1 102 ? 27.868 32.623 14.713 1.00 13.30 102 GLY A O 1
ATOM 759 N N . VAL A 1 103 ? 28.129 30.760 13.473 1.00 13.13 103 VAL A N 1
ATOM 760 C CA . VAL A 1 103 ? 26.904 30.131 13.931 1.00 13.03 103 VAL A CA 1
ATOM 761 C C . VAL A 1 103 ? 27.235 28.665 14.175 1.00 13.07 103 VAL A C 1
ATOM 762 O O . VAL A 1 103 ? 27.929 28.063 13.366 1.00 13.38 103 VAL A O 1
ATOM 766 N N . LYS A 1 104 ? 26.758 28.096 15.279 1.00 12.73 104 LYS A N 1
ATOM 767 C CA . LYS A 1 104 ? 26.979 26.667 15.515 1.00 13.34 104 LYS A CA 1
ATOM 768 C C . LYS A 1 104 ? 25.982 25.821 14.737 1.00 13.58 104 LYS A C 1
ATOM 769 O O . LYS A 1 104 ? 24.852 26.237 14.451 1.00 14.06 104 LYS A O 1
ATOM 775 N N . GLY A 1 105 ? 26.429 24.623 14.379 1.00 13.53 105 GLY A N 1
ATOM 776 C CA . GLY A 1 105 ? 25.640 23.725 13.554 1.00 13.06 105 GLY A CA 1
ATOM 777 C C . GLY A 1 105 ? 25.640 22.318 14.090 1.00 12.98 105 GLY A C 1
ATOM 778 O O . GLY A 1 105 ? 26.203 22.028 15.149 1.00 12.78 105 GLY A O 1
ATOM 779 N N . ASN A 1 106 ? 24.962 21.446 13.364 1.00 13.46 106 ASN A N 1
ATOM 780 C CA . ASN A 1 106 ? 24.882 20.047 13.704 1.00 13.70 106 ASN A CA 1
ATOM 781 C C . ASN A 1 106 ? 25.968 19.241 13.029 1.00 13.89 106 ASN A C 1
ATOM 782 O O . ASN A 1 106 ? 26.318 19.478 11.880 1.00 13.72 106 ASN A O 1
ATOM 787 N N . PHE A 1 107 ? 26.472 18.269 13.777 1.00 14.27 107 PHE A N 1
ATOM 788 C CA . PHE A 1 107 ? 27.522 17.328 13.362 1.00 14.19 107 PHE A CA 1
ATOM 789 C C . PHE A 1 107 ? 27.368 16.920 11.894 1.00 14.11 107 PHE A C 1
ATOM 790 O O . PHE A 1 107 ? 26.299 16.475 11.480 1.00 13.87 107 PHE A O 1
ATOM 798 N N . GLN A 1 108 ? 28.435 17.127 11.118 1.00 14.62 108 GLN A N 1
ATOM 799 C CA . GLN A 1 108 ? 28.589 16.663 9.728 1.00 14.66 108 GLN A CA 1
ATOM 800 C C . GLN A 1 108 ? 27.871 17.480 8.656 1.00 14.14 108 GLN A C 1
ATOM 801 O O . GLN A 1 108 ? 27.938 17.125 7.460 1.00 13.72 108 GLN A O 1
ATOM 807 N N . THR A 1 109 ? 27.234 18.578 9.062 1.00 13.63 109 THR A N 1
ATOM 808 C CA . THR A 1 109 ? 26.784 19.580 8.114 1.00 14.36 109 THR A CA 1
ATOM 809 C C . THR A 1 109 ? 27.826 20.688 8.031 1.00 14.18 109 THR A C 1
ATOM 810 O O . THR A 1 109 ? 28.715 20.815 8.882 1.00 14.08 109 THR A O 1
ATOM 814 N N . ILE A 1 110 ? 27.702 21.496 6.992 1.00 14.26 110 ILE A N 1
ATOM 815 C CA . ILE A 1 110 ? 28.618 22.587 6.738 1.00 13.79 110 ILE A CA 1
ATOM 816 C C . ILE A 1 110 ? 27.853 23.826 6.300 1.00 13.82 110 ILE A C 1
ATOM 817 O O . ILE A 1 110 ? 27.024 23.749 5.391 1.00 14.11 110 ILE A O 1
ATOM 822 N N . GLY A 1 111 ? 28.134 24.964 6.923 1.00 13.69 111 GLY A N 1
ATOM 823 C CA . GLY A 1 111 ? 27.583 26.239 6.459 1.00 13.40 111 GLY A CA 1
ATOM 824 C C . GLY A 1 111 ? 26.077 26.338 6.613 1.00 13.72 111 GLY A C 1
ATOM 825 O O . GLY A 1 111 ? 25.412 27.076 5.879 1.00 13.98 111 GLY A O 1
ATOM 826 N N . LEU A 1 112 ? 25.545 25.595 7.572 1.00 13.68 112 LEU A N 1
ATOM 827 C CA . LEU A 1 112 ? 24.121 25.591 7.852 1.00 14.26 112 LEU A CA 1
ATOM 828 C C . LEU A 1 112 ? 23.866 25.754 9.340 1.00 14.01 112 LEU A C 1
ATOM 829 O O . LEU A 1 112 ? 24.604 25.228 10.174 1.00 13.53 112 LEU A O 1
ATOM 834 N N . SER A 1 113 ? 22.796 26.460 9.673 1.00 14.27 113 SER A N 1
ATOM 835 C CA . SER A 1 113 ? 22.354 26.560 11.059 1.00 14.01 113 SER A CA 1
ATOM 836 C C . SER A 1 113 ? 21.908 25.189 11.545 1.00 13.99 113 SER A C 1
ATOM 837 O O . SER A 1 113 ? 21.750 24.257 10.748 1.00 14.39 113 SER A O 1
ATOM 840 N N . ALA A 1 114 ? 21.657 25.085 12.844 1.00 13.48 114 ALA A N 1
ATOM 841 C CA . ALA A 1 114 ? 21.315 23.807 13.429 1.00 13.39 114 ALA A CA 1
ATOM 842 C C . ALA A 1 114 ? 19.831 23.471 13.239 1.00 13.71 114 ALA A C 1
ATOM 843 O O . ALA A 1 114 ? 19.367 22.471 13.751 1.00 13.91 114 ALA A O 1
ATOM 845 N N . ALA A 1 115 ? 19.111 24.285 12.468 1.00 13.51 115 ALA A N 1
ATOM 846 C CA . ALA A 1 115 ? 17.764 23.900 12.001 1.00 14.00 115 ALA A CA 1
ATOM 847 C C . ALA A 1 115 ? 17.815 22.824 10.913 1.00 14.49 115 ALA A C 1
ATOM 848 O O . ALA A 1 115 ? 16.842 22.083 10.699 1.00 14.86 115 ALA A O 1
ATOM 850 N N . ALA A 1 116 ? 18.947 22.736 10.224 1.00 14.41 116 ALA A N 1
ATOM 851 C CA . ALA A 1 116 ? 19.169 21.706 9.240 1.00 14.48 116 ALA A CA 1
ATOM 852 C C . ALA A 1 116 ? 19.462 20.397 9.934 1.00 14.68 116 ALA A C 1
ATOM 853 O O . ALA A 1 116 ? 19.796 20.379 11.132 1.00 15.01 116 ALA A O 1
ATOM 855 N N . ARG A 1 117 ? 19.366 19.311 9.170 1.00 14.54 117 ARG A N 1
ATOM 856 C CA . ARG A 1 117 ? 19.624 17.980 9.687 1.00 14.67 117 ARG A CA 1
ATOM 857 C C . ARG A 1 117 ? 20.564 17.247 8.750 1.00 14.75 117 ARG A C 1
ATOM 858 O O . ARG A 1 117 ? 20.436 17.333 7.532 1.00 14.87 117 ARG A O 1
ATOM 866 N N . PHE A 1 118 ? 21.510 16.523 9.338 1.00 15.15 118 PHE A N 1
ATOM 867 C CA . PHE A 1 118 ? 22.479 15.767 8.572 1.00 15.52 118 PHE A CA 1
ATOM 868 C C . PHE A 1 118 ? 21.818 14.838 7.555 1.00 15.70 118 PHE A C 1
ATOM 869 O O . PHE A 1 118 ? 20.897 14.107 7.895 1.00 15.98 118 PHE A O 1
ATOM 877 N N . ASN A 1 119 ? 22.290 14.897 6.316 1.00 15.81 119 ASN A N 1
ATOM 878 C CA . ASN A 1 119 ? 21.868 13.988 5.256 1.00 16.10 119 ASN A CA 1
ATOM 879 C C . ASN A 1 119 ? 20.389 14.099 4.889 1.00 16.44 119 ASN A C 1
ATOM 880 O O . ASN A 1 119 ? 19.809 13.157 4.338 1.00 16.81 119 ASN A O 1
ATOM 885 N N . GLN A 1 120 ? 19.790 15.243 5.200 1.00 16.44 120 GLN A N 1
ATOM 886 C CA . GLN A 1 120 ? 18.410 15.525 4.827 1.00 16.80 120 GLN A CA 1
ATOM 887 C C . GLN A 1 120 ? 18.393 16.773 3.978 1.00 16.36 120 GLN A C 1
ATOM 888 O O . GLN A 1 120 ? 18.289 17.883 4.487 1.00 15.60 120 GLN A O 1
ATOM 894 N N . CYS A 1 121 ? 18.517 16.568 2.674 1.00 16.21 121 CYS A N 1
ATOM 895 C CA . CYS A 1 121 ? 18.644 17.666 1.728 1.00 15.95 121 CYS A CA 1
ATOM 896 C C . CYS A 1 121 ? 17.510 18.660 1.873 1.00 15.71 121 CYS A C 1
ATOM 897 O O . CYS A 1 121 ? 17.710 19.871 1.746 1.00 15.51 121 CYS A O 1
ATOM 900 N N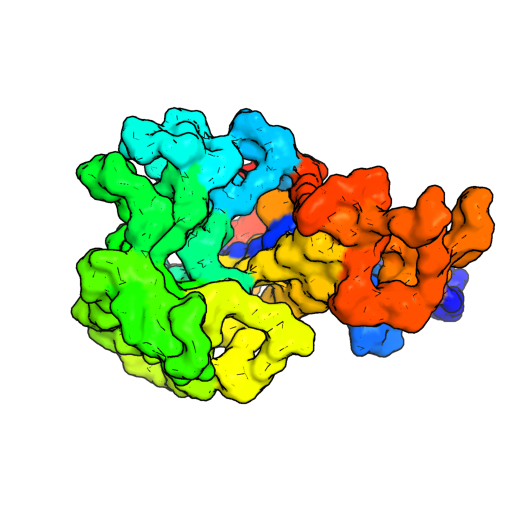 . ASN A 1 122 ? 16.317 18.155 2.155 1.00 15.48 122 ASN A N 1
ATOM 901 C CA . ASN A 1 122 ? 15.142 19.017 2.224 1.00 16.15 122 ASN A CA 1
ATOM 902 C C . ASN A 1 122 ? 15.036 19.885 3.491 1.00 16.11 122 ASN A C 1
ATOM 903 O O . ASN A 1 122 ? 14.043 20.594 3.680 1.00 16.50 122 ASN A O 1
ATOM 908 N N . THR A 1 123 ? 16.063 19.848 4.347 1.00 15.62 123 THR A N 1
ATOM 909 C CA . THR A 1 123 ? 16.173 20.774 5.475 1.00 15.39 123 THR A CA 1
ATOM 910 C C . THR A 1 123 ? 17.227 21.861 5.245 1.00 15.58 123 THR A C 1
ATOM 911 O O . THR A 1 123 ? 17.562 22.593 6.171 1.00 15.56 123 THR A O 1
ATOM 915 N N . THR A 1 124 ? 17.720 21.986 4.015 1.00 15.23 124 THR A N 1
ATOM 916 C CA . THR A 1 124 ? 18.809 22.889 3.716 1.00 15.03 124 THR A CA 1
ATOM 917 C C . THR A 1 124 ? 18.344 24.323 3.663 1.00 15.10 124 THR A C 1
ATOM 918 O O . THR A 1 124 ? 18.883 25.195 4.329 1.00 15.37 124 THR A O 1
ATOM 922 N N . ARG A 1 125 ? 17.350 24.572 2.821 1.00 14.89 125 ARG A N 1
ATOM 923 C CA . ARG A 1 125 ? 17.104 25.936 2.394 1.00 14.96 125 ARG A CA 1
ATOM 924 C C . ARG A 1 125 ? 16.521 26.770 3.500 1.00 15.09 125 ARG A C 1
ATOM 925 O O . ARG A 1 125 ? 15.648 26.318 4.226 1.00 15.70 125 ARG A O 1
ATOM 933 N N . GLY A 1 126 ? 17.043 27.990 3.617 1.00 15.55 126 GLY A N 1
ATOM 934 C CA . GLY A 1 126 ? 16.699 28.919 4.699 1.00 15.47 126 GLY A CA 1
ATOM 935 C C . GLY A 1 126 ? 17.695 28.845 5.837 1.00 15.68 126 GLY A C 1
ATOM 936 O O . GLY A 1 126 ? 17.744 29.737 6.680 1.00 16.10 126 GLY A O 1
ATOM 937 N N . ASN A 1 127 ? 18.502 27.790 5.844 1.00 15.19 127 ASN A N 1
ATOM 938 C CA . ASN A 1 127 ? 19.428 27.542 6.938 1.00 15.29 127 ASN A CA 1
ATOM 939 C C . ASN A 1 127 ? 20.864 27.811 6.552 1.00 15.43 127 ASN A C 1
ATOM 940 O O . ASN A 1 127 ? 21.749 27.613 7.355 1.00 14.91 127 ASN A O 1
ATOM 945 N N . GLU A 1 128 ? 21.080 28.323 5.347 1.00 15.82 128 GLU A N 1
ATOM 946 C CA . GLU A 1 128 ? 22.414 28.690 4.909 1.00 15.90 128 GLU A CA 1
ATOM 947 C C . GLU A 1 128 ? 22.905 29.867 5.741 1.00 16.39 128 GLU A C 1
ATOM 948 O O . GLU A 1 128 ? 22.189 30.847 5.939 1.00 16.50 128 GLU A O 1
ATOM 954 N N . VAL A 1 129 ? 24.137 29.772 6.221 1.00 16.13 129 VAL A N 1
ATOM 955 C CA . VAL A 1 129 ? 24.762 30.877 6.939 1.00 16.49 129 VAL A CA 1
ATOM 956 C C . VAL A 1 129 ? 26.030 31.239 6.179 1.00 16.65 129 VAL A C 1
ATOM 957 O O . VAL A 1 129 ? 26.806 30.369 5.807 1.00 16.99 129 VAL A O 1
ATOM 961 N N . ILE A 1 130 ? 26.197 32.532 5.916 1.00 16.73 130 ILE A N 1
ATOM 962 C CA . ILE A 1 130 ? 27.210 33.015 4.997 1.00 17.33 130 ILE A CA 1
ATOM 963 C C . ILE A 1 130 ? 28.528 33.197 5.747 1.00 16.40 130 ILE A C 1
ATOM 964 O O . ILE A 1 130 ? 28.545 33.766 6.832 1.00 16.41 130 ILE A O 1
ATOM 969 N N . SER A 1 131 ? 29.625 32.746 5.150 1.00 15.90 131 SER A N 1
ATOM 970 C CA . SER A 1 131 ? 30.925 32.757 5.827 1.00 15.06 131 SER A CA 1
ATOM 971 C C . SER A 1 131 ? 31.485 34.160 5.868 1.00 14.73 131 SER A C 1
ATOM 972 O O . SER A 1 131 ? 31.109 35.002 5.062 1.00 14.69 131 SER A O 1
ATOM 975 N N . VAL A 1 132 ? 32.413 34.431 6.767 1.00 14.97 132 VAL A N 1
ATOM 976 C CA . VAL A 1 132 ? 33.019 35.775 6.710 1.00 15.30 132 VAL A CA 1
ATOM 977 C C . VAL A 1 132 ? 33.881 35.924 5.437 1.00 14.82 132 VAL A C 1
ATOM 978 O O . VAL A 1 132 ? 33.985 37.022 4.907 1.00 14.84 132 VAL A O 1
ATOM 982 N N . MET A 1 133 ? 34.424 34.820 4.912 1.00 14.38 133 MET A N 1
ATOM 983 C CA . MET A 1 133 ? 35.098 34.862 3.615 1.00 14.13 133 MET A CA 1
ATOM 984 C C . MET A 1 133 ? 34.174 35.352 2.503 1.00 14.06 133 MET A C 1
ATOM 985 O O . MET A 1 133 ? 34.559 36.176 1.696 1.00 14.21 133 MET A O 1
ATOM 990 N N . ASN A 1 134 ? 32.964 34.822 2.461 1.00 14.06 134 ASN A N 1
ATOM 991 C CA . ASN A 1 134 ? 31.966 35.284 1.503 1.00 14.46 134 ASN A CA 1
ATOM 992 C C . ASN A 1 134 ? 31.737 36.797 1.683 1.00 14.46 134 ASN A C 1
ATOM 993 O O . ASN A 1 134 ? 31.718 37.550 0.712 1.00 15.10 134 ASN A O 1
ATOM 998 N N . ARG A 1 135 ? 31.605 37.239 2.925 1.00 14.60 135 ARG A N 1
ATOM 999 C CA . ARG A 1 135 ? 31.337 38.648 3.191 1.00 14.86 135 ARG A CA 1
ATOM 1000 C C . ARG A 1 135 ? 32.532 39.510 2.826 1.00 15.36 135 ARG A C 1
ATOM 1001 O O . ARG A 1 135 ? 32.380 40.647 2.373 1.00 16.78 135 ARG A O 1
ATOM 1009 N N . ALA A 1 136 ? 33.732 38.976 3.014 1.00 14.83 136 ALA A N 1
ATOM 1010 C CA . ALA A 1 136 ? 34.933 39.698 2.624 1.00 15.05 136 ALA A CA 1
ATOM 1011 C C . ALA A 1 136 ? 34.942 39.912 1.105 1.00 15.41 136 ALA A C 1
ATOM 1012 O O . ALA A 1 136 ? 35.248 40.993 0.628 1.00 15.53 136 ALA A O 1
ATOM 1014 N N . LYS A 1 137 ? 34.601 38.870 0.350 1.00 15.83 137 LYS A N 1
ATOM 1015 C CA . LYS A 1 137 ? 34.519 38.976 -1.114 1.00 17.18 137 LYS A CA 1
ATOM 1016 C C . LYS A 1 137 ? 33.475 40.016 -1.515 1.00 18.55 137 LYS A C 1
ATOM 1017 O O . LYS A 1 137 ? 33.720 40.866 -2.395 1.00 18.77 137 LYS A O 1
ATOM 1023 N N . LYS A 1 138 ? 32.327 39.965 -0.854 1.00 20.02 138 LYS A N 1
ATOM 1024 C CA . LYS A 1 138 ? 31.247 40.917 -1.129 1.00 22.24 138 LYS A CA 1
ATOM 1025 C C . LYS A 1 138 ? 31.742 42.353 -0.938 1.00 21.32 138 LYS A C 1
ATOM 1026 O O . LYS A 1 138 ? 31.347 43.242 -1.697 1.00 21.41 138 LYS A O 1
ATOM 1032 N N . ALA A 1 139 ? 32.615 42.562 0.050 1.00 20.77 139 ALA A N 1
ATOM 1033 C CA . ALA A 1 139 ? 33.200 43.873 0.339 1.00 20.44 139 ALA A CA 1
ATOM 1034 C C . ALA A 1 139 ? 34.397 44.218 -0.549 1.00 19.99 139 ALA A C 1
ATOM 1035 O O . ALA A 1 139 ? 35.075 45.214 -0.309 1.00 20.36 139 ALA A O 1
ATOM 1037 N N . GLY A 1 140 ? 34.670 43.396 -1.554 1.00 18.92 140 GLY A N 1
ATOM 1038 C CA . GLY A 1 140 ? 35.692 43.699 -2.544 1.00 18.58 140 GLY A CA 1
ATOM 1039 C C . GLY A 1 140 ? 37.076 43.174 -2.241 1.00 17.92 140 GLY A C 1
ATOM 1040 O O . GLY A 1 140 ? 38.008 43.467 -2.983 1.00 18.36 140 GLY A O 1
ATOM 1041 N N . LYS A 1 141 ? 37.214 42.374 -1.178 1.00 16.92 141 LYS A N 1
ATOM 1042 C CA . LYS A 1 141 ? 38.506 41.786 -0.849 1.00 16.40 141 LYS A CA 1
ATOM 1043 C C . LYS A 1 141 ? 38.731 40.558 -1.722 1.00 15.79 141 LYS A C 1
ATOM 1044 O O . LYS A 1 141 ? 37.785 39.930 -2.196 1.00 15.73 141 LYS A O 1
ATOM 1050 N N . SER A 1 142 ? 39.990 40.216 -1.932 1.00 14.90 142 SER A N 1
ATOM 1051 C CA . SER A 1 142 ? 40.293 38.939 -2.550 1.00 14.92 142 SER A CA 1
ATOM 1052 C C . SER A 1 142 ? 40.249 37.875 -1.473 1.00 14.82 142 SER A C 1
ATOM 1053 O O . SER A 1 142 ? 40.474 38.163 -0.286 1.00 14.65 142 SER A O 1
ATOM 1056 N N . VAL A 1 143 ? 39.965 36.643 -1.880 1.00 13.72 143 VAL A N 1
ATOM 1057 C CA . VAL A 1 143 ? 39.822 35.554 -0.923 1.00 13.53 143 VAL A CA 1
ATOM 1058 C C . VAL A 1 143 ? 40.516 34.281 -1.378 1.00 13.76 143 VAL A C 1
ATOM 1059 O O . VAL A 1 143 ? 40.563 33.961 -2.565 1.00 13.83 143 VAL A O 1
ATOM 1063 N N . GLY A 1 144 ? 41.082 33.566 -0.417 1.00 13.25 144 GLY A N 1
ATOM 1064 C CA . GLY A 1 144 ? 41.822 32.354 -0.728 1.00 13.33 144 GLY A CA 1
ATOM 1065 C C . GLY A 1 144 ? 41.539 31.264 0.276 1.00 13.44 144 GLY A C 1
ATOM 1066 O O . GLY A 1 144 ? 41.337 31.529 1.467 1.00 13.07 144 GLY A O 1
ATOM 1067 N N . VAL A 1 145 ? 41.559 30.038 -0.226 1.00 13.48 145 VAL A N 1
ATOM 1068 C CA . VAL A 1 145 ? 41.384 28.838 0.569 1.00 14.23 145 VAL A CA 1
ATOM 1069 C C . VAL A 1 145 ? 42.586 27.965 0.280 1.00 14.34 145 VAL A C 1
ATOM 1070 O O . VAL A 1 145 ? 42.838 27.637 -0.870 1.00 14.52 145 VAL A O 1
ATOM 1074 N N . VAL A 1 146 ? 43.331 27.621 1.327 1.00 14.34 146 VAL A N 1
ATOM 1075 C CA . VAL A 1 146 ? 44.539 26.822 1.196 1.00 14.10 146 VAL A CA 1
ATOM 1076 C C . VAL A 1 146 ? 44.488 25.706 2.211 1.00 13.51 146 VAL A C 1
ATOM 1077 O O . VAL A 1 146 ? 44.271 25.979 3.389 1.00 12.80 146 VAL A O 1
ATOM 1081 N N . THR A 1 147 ? 44.703 24.465 1.781 1.00 13.41 147 THR A N 1
ATOM 1082 C CA . THR A 1 147 ? 44.693 23.362 2.733 1.00 12.98 147 THR A CA 1
ATOM 1083 C C . THR A 1 147 ? 45.446 22.167 2.200 1.00 13.15 147 THR A C 1
ATOM 1084 O O . THR A 1 147 ? 45.619 22.043 0.995 1.00 13.44 147 THR A O 1
ATOM 1088 N N . THR A 1 148 ? 45.878 21.288 3.101 1.00 13.09 148 THR A N 1
ATOM 1089 C CA . THR A 1 148 ? 46.478 19.997 2.723 1.00 13.12 148 THR A CA 1
ATOM 1090 C C . THR A 1 148 ? 45.474 18.889 2.480 1.00 13.20 148 THR A C 1
ATOM 1091 O O . THR A 1 148 ? 45.859 17.785 2.060 1.00 14.34 148 THR A O 1
ATOM 1095 N N . THR A 1 149 ? 44.200 19.130 2.780 1.00 12.75 149 THR A N 1
ATOM 1096 C CA . THR A 1 149 ? 43.187 18.166 2.409 1.00 12.71 149 THR A CA 1
ATOM 1097 C C . THR A 1 149 ? 42.616 18.525 1.045 1.00 12.55 149 THR A C 1
ATOM 1098 O O . THR A 1 149 ? 42.943 19.545 0.453 1.00 13.47 149 THR A O 1
ATOM 1102 N N . ARG A 1 150 ? 41.709 17.684 0.586 1.00 12.72 150 ARG A N 1
ATOM 1103 C CA . ARG A 1 150 ? 40.811 18.049 -0.481 1.00 12.99 150 ARG A CA 1
ATOM 1104 C C . ARG A 1 150 ? 40.258 19.412 -0.190 1.00 13.19 150 ARG A C 1
ATOM 1105 O O . ARG A 1 150 ? 39.911 19.692 0.952 1.00 12.84 150 ARG A O 1
ATOM 1113 N N . VAL A 1 151 ? 40.161 20.254 -1.213 1.00 13.82 151 VAL A N 1
ATOM 1114 C CA . VAL A 1 151 ? 39.584 21.591 -1.038 1.00 14.02 151 VAL A CA 1
ATOM 1115 C C . VAL A 1 151 ? 38.062 21.526 -0.796 1.00 13.50 151 VAL A C 1
ATOM 1116 O O . VAL A 1 151 ? 37.460 22.513 -0.392 1.00 13.42 151 VAL A O 1
ATOM 1120 N N . GLN A 1 152 ? 37.489 20.349 -1.043 1.00 13.06 152 GLN A N 1
ATOM 1121 C CA . GLN A 1 152 ? 36.085 20.030 -0.798 1.00 13.02 152 GLN A CA 1
ATOM 1122 C C . GLN A 1 152 ? 35.886 19.388 0.568 1.00 12.51 152 GLN A C 1
ATOM 1123 O O . GLN A 1 152 ? 34.781 19.017 0.923 1.00 13.16 152 GLN A O 1
ATOM 1129 N N . HIS A 1 153 ? 36.963 19.225 1.331 1.00 12.15 153 HIS A N 1
ATOM 1130 C CA . HIS A 1 153 ? 36.869 18.670 2.675 1.00 12.95 153 HIS A CA 1
ATOM 1131 C C . HIS A 1 153 ? 36.156 19.656 3.608 1.00 12.89 153 HIS A C 1
ATOM 1132 O O . HIS A 1 153 ? 35.956 20.819 3.246 1.00 12.85 153 HIS A O 1
ATOM 1139 N N . ALA A 1 154 ? 35.765 19.184 4.789 1.00 13.13 154 ALA A N 1
ATOM 1140 C CA . ALA A 1 154 ? 34.790 19.890 5.613 1.00 13.11 154 ALA A CA 1
ATOM 1141 C C . ALA A 1 154 ? 35.262 21.288 5.999 1.00 13.14 154 ALA A C 1
ATOM 1142 O O . ALA A 1 154 ? 34.513 22.255 5.936 1.00 13.83 154 ALA A O 1
ATOM 1144 N N . SER A 1 155 ? 36.526 21.402 6.385 1.00 13.17 155 SER A N 1
ATOM 1145 C CA . SER A 1 155 ? 37.041 22.694 6.855 1.00 12.92 155 SER A CA 1
ATOM 1146 C C . SER A 1 155 ? 37.065 23.774 5.774 1.00 12.99 155 SER A C 1
ATOM 1147 O O . SER A 1 155 ? 36.448 24.820 5.965 1.00 13.28 155 SER A O 1
ATOM 1150 N N . PRO A 1 156 ? 37.744 23.569 4.645 1.00 12.61 156 PRO A N 1
ATOM 1151 C CA . PRO A 1 156 ? 37.726 24.593 3.588 1.00 12.47 156 PRO A CA 1
ATOM 1152 C C . PRO A 1 156 ? 36.328 24.824 3.055 1.00 12.60 156 PRO A C 1
ATOM 1153 O O . PRO A 1 156 ? 35.983 25.947 2.678 1.00 12.25 156 PRO A O 1
ATOM 1157 N N . ALA A 1 157 ? 35.525 23.768 3.011 1.00 12.94 157 ALA A N 1
ATOM 1158 C CA . ALA A 1 157 ? 34.163 23.890 2.495 1.00 13.22 157 ALA A CA 1
ATOM 1159 C C . ALA A 1 157 ? 33.360 24.845 3.350 1.00 13.19 157 ALA A C 1
ATOM 1160 O O . ALA A 1 157 ? 32.411 25.463 2.871 1.00 14.02 157 ALA A O 1
ATOM 1162 N N . GLY A 1 158 ? 33.705 24.952 4.626 1.00 13.10 158 GLY A N 1
ATOM 1163 C CA . GLY A 1 158 ? 33.026 25.924 5.487 1.00 12.84 158 GLY A CA 1
ATOM 1164 C C . GLY A 1 158 ? 33.155 27.363 5.014 1.00 12.95 158 GLY A C 1
ATOM 1165 O O . GLY A 1 158 ? 32.332 28.196 5.353 1.00 14.48 158 GLY A O 1
ATOM 1166 N N . THR A 1 159 ? 34.194 27.675 4.246 1.00 12.34 159 THR A N 1
ATOM 1167 C CA . THR A 1 159 ? 34.352 29.049 3.746 1.00 12.72 159 THR A CA 1
ATOM 1168 C C . THR A 1 159 ? 33.399 29.386 2.617 1.00 13.01 159 THR A C 1
ATOM 1169 O O . THR A 1 159 ? 33.199 30.565 2.340 1.00 12.96 159 THR A O 1
ATOM 1173 N N . TYR A 1 160 ? 32.871 28.368 1.940 1.00 13.25 160 TYR A N 1
ATOM 1174 C CA . TYR A 1 160 ? 32.071 28.598 0.725 1.00 13.12 160 TYR A CA 1
ATOM 1175 C C . TYR A 1 160 ? 30.801 27.790 0.552 1.00 13.53 160 TYR A C 1
ATOM 1176 O O . TYR A 1 160 ? 29.935 28.222 -0.201 1.00 13.90 160 TYR A O 1
ATOM 1185 N N . ALA A 1 161 ? 30.706 26.618 1.184 1.00 12.94 161 ALA A N 1
ATOM 1186 C CA . ALA A 1 161 ? 29.621 25.677 0.922 1.00 13.43 161 ALA A CA 1
ATOM 1187 C C . ALA A 1 161 ? 28.544 25.740 1.986 1.00 13.81 161 ALA A C 1
ATOM 1188 O O . ALA A 1 161 ? 28.734 26.282 3.079 1.00 14.61 161 ALA A O 1
ATOM 1190 N N . HIS A 1 162 ? 27.403 25.175 1.629 1.00 14.08 162 HIS A N 1
ATOM 1191 C CA . HIS A 1 162 ? 26.298 24.934 2.526 1.00 13.74 162 HIS A CA 1
ATOM 1192 C C . HIS A 1 162 ? 25.782 23.563 2.147 1.00 14.02 162 HIS A C 1
ATOM 1193 O O . HIS A 1 162 ? 25.273 23.371 1.040 1.00 13.76 162 HIS A O 1
ATOM 1200 N N . THR A 1 163 ? 25.946 22.610 3.049 1.00 13.73 163 THR A N 1
ATOM 1201 C CA . THR A 1 163 ? 25.487 21.256 2.793 1.00 13.92 163 THR A CA 1
ATOM 1202 C C . THR A 1 163 ? 25.142 20.487 4.056 1.00 14.19 163 THR A C 1
ATOM 1203 O O . THR A 1 163 ? 25.801 20.602 5.091 1.00 14.29 163 THR A O 1
ATOM 1207 N N . VAL A 1 164 ? 24.093 19.687 3.942 1.00 14.26 164 VAL A N 1
ATOM 1208 C CA . VAL A 1 164 ? 23.680 18.802 5.024 1.00 14.18 164 VAL A CA 1
ATOM 1209 C C . VAL A 1 164 ? 24.547 17.560 5.126 1.00 13.93 164 VAL A C 1
ATOM 1210 O O . VAL A 1 164 ? 24.377 16.774 6.045 1.00 14.11 164 VAL A O 1
ATOM 1214 N N . ASN A 1 165 ? 25.437 17.359 4.170 1.00 14.29 165 ASN A N 1
ATOM 1215 C CA . ASN A 1 165 ? 26.284 16.198 4.209 1.00 14.36 165 ASN A CA 1
ATOM 1216 C C . ASN A 1 165 ? 27.675 16.497 3.695 1.00 14.21 165 ASN A C 1
ATOM 1217 O O . ASN A 1 165 ? 27.897 16.624 2.500 1.00 14.17 165 ASN A O 1
ATOM 1222 N N . ARG A 1 166 ? 28.615 16.582 4.628 1.00 13.54 166 ARG A N 1
ATOM 1223 C CA . ARG A 1 166 ? 30.010 16.818 4.287 1.00 14.35 166 ARG A CA 1
ATOM 1224 C C . ARG A 1 166 ? 30.607 15.753 3.365 1.00 14.55 166 ARG A C 1
ATOM 1225 O O . ARG A 1 166 ? 31.641 15.990 2.746 1.00 14.06 166 ARG A O 1
ATOM 1233 N N . ASN A 1 167 ? 29.966 14.590 3.280 1.00 15.13 167 ASN A N 1
ATOM 1234 C CA . ASN A 1 167 ? 30.467 13.496 2.448 1.00 15.73 167 ASN A CA 1
ATOM 1235 C C . ASN A 1 167 ? 30.158 13.651 0.961 1.00 15.43 167 ASN A C 1
ATOM 1236 O O . ASN A 1 167 ? 30.623 12.863 0.149 1.00 15.31 167 ASN A O 1
ATOM 1241 N N . TRP A 1 168 ? 29.413 14.694 0.601 1.00 15.51 168 TRP A N 1
ATOM 1242 C CA . TRP A 1 168 ? 29.008 14.902 -0.779 1.00 15.31 168 TRP A CA 1
ATOM 1243 C C . TRP A 1 168 ? 30.046 15.651 -1.577 1.00 15.51 168 TRP A C 1
ATOM 1244 O O . TRP A 1 168 ? 29.832 16.781 -1.998 1.00 15.47 168 TRP A O 1
ATOM 1255 N N . TYR A 1 169 ? 31.188 15.013 -1.789 1.00 15.82 169 TYR A N 1
ATOM 1256 C CA . TYR A 1 169 ? 32.302 15.666 -2.463 1.00 16.27 169 TYR A CA 1
ATOM 1257 C C . TYR A 1 169 ? 32.017 15.955 -3.938 1.00 16.02 169 TYR A C 1
ATOM 1258 O O . TYR A 1 169 ? 32.299 17.050 -4.427 1.00 16.44 169 TYR A O 1
ATOM 1267 N N . SER A 1 170 ? 31.505 14.948 -4.646 1.00 16.71 170 SER A N 1
ATOM 1268 C CA . SER A 1 170 ? 31.069 15.131 -6.039 1.00 16.25 170 SER A CA 1
ATOM 1269 C C . SER A 1 170 ? 29.652 14.603 -6.203 1.00 16.28 170 SER A C 1
ATOM 1270 O O . SER A 1 170 ? 29.067 14.041 -5.280 1.00 15.73 170 SER A O 1
ATOM 1273 N N . ASP A 1 171 ? 29.109 14.783 -7.400 1.00 17.11 171 ASP A N 1
ATOM 1274 C CA . ASP A 1 171 ? 27.769 14.301 -7.706 1.00 17.75 171 ASP A CA 1
ATOM 1275 C C . ASP A 1 171 ? 27.622 12.795 -7.471 1.00 17.42 171 ASP A C 1
ATOM 1276 O O . ASP A 1 171 ? 26.544 12.325 -7.103 1.00 18.30 171 ASP A O 1
ATOM 1281 N N . ALA A 1 172 ? 28.712 12.055 -7.651 1.00 17.78 172 ALA A N 1
ATOM 1282 C CA . ALA A 1 172 ? 28.730 10.603 -7.413 1.00 17.75 172 ALA A CA 1
ATOM 1283 C C . ALA A 1 172 ? 28.325 10.230 -5.993 1.00 17.73 172 ALA A C 1
ATOM 1284 O O . ALA A 1 172 ? 27.821 9.133 -5.756 1.00 18.43 172 ALA A O 1
ATOM 1286 N N . ASP A 1 173 ? 28.554 11.145 -5.052 1.00 17.42 173 ASP A N 1
ATOM 1287 C CA . ASP A 1 173 ? 28.230 10.931 -3.646 1.00 16.98 173 ASP A CA 1
ATOM 1288 C C . ASP A 1 173 ? 26.816 11.307 -3.256 1.00 17.25 173 ASP A C 1
ATOM 1289 O O . ASP A 1 173 ? 26.345 10.890 -2.213 1.00 17.48 173 ASP A O 1
ATOM 1294 N N . VAL A 1 174 ? 26.156 12.122 -4.073 1.00 17.35 174 VAL A N 1
ATOM 1295 C CA . VAL A 1 174 ? 24.867 12.673 -3.701 1.00 18.01 174 VAL A CA 1
ATOM 1296 C C . VAL A 1 174 ? 23.772 11.709 -4.142 1.00 18.42 174 VAL A C 1
ATOM 1297 O O . VAL A 1 174 ? 23.717 11.369 -5.318 1.00 18.19 174 VAL A O 1
ATOM 1301 N N . PRO A 1 175 ? 22.912 11.272 -3.223 1.00 19.60 175 PRO A N 1
ATOM 1302 C CA . PRO A 1 175 ? 21.803 10.390 -3.580 1.00 20.15 175 PRO A CA 1
ATOM 1303 C C . PRO A 1 175 ? 20.895 11.029 -4.612 1.00 20.48 175 PRO A C 1
ATOM 1304 O O . PRO A 1 175 ? 20.762 12.249 -4.644 1.00 19.31 175 PRO A O 1
ATOM 1308 N N . ALA A 1 176 ? 20.250 10.207 -5.436 1.00 21.04 176 ALA A N 1
ATOM 1309 C CA . ALA A 1 176 ? 19.361 10.723 -6.475 1.00 21.47 176 ALA A CA 1
ATOM 1310 C C . ALA A 1 176 ? 18.360 11.731 -5.928 1.00 21.75 176 ALA A C 1
ATOM 1311 O O . ALA A 1 176 ? 18.172 12.793 -6.515 1.00 21.75 176 ALA A O 1
ATOM 1313 N N . SER A 1 177 ? 17.730 11.404 -4.803 1.00 21.85 177 SER A N 1
ATOM 1314 C CA . SER A 1 177 ? 16.697 12.280 -4.240 1.00 22.08 177 SER A CA 1
ATOM 1315 C C . SER A 1 177 ? 17.241 13.682 -3.946 1.00 21.15 177 SER A C 1
ATOM 1316 O O . SER A 1 177 ? 16.581 14.680 -4.216 1.00 21.41 177 SER A O 1
ATOM 1319 N N . ALA A 1 178 ? 18.458 13.749 -3.411 1.00 19.76 178 ALA A N 1
ATOM 1320 C CA . ALA A 1 178 ? 19.069 15.029 -3.052 1.00 19.14 178 ALA A CA 1
ATOM 1321 C C . ALA A 1 178 ? 19.507 15.814 -4.282 1.00 18.32 178 ALA A C 1
ATOM 1322 O O . ALA A 1 178 ? 19.450 17.048 -4.314 1.00 17.85 178 ALA A O 1
ATOM 1324 N N . ARG A 1 179 ? 19.969 15.097 -5.300 1.00 18.90 179 ARG A N 1
ATOM 1325 C CA . ARG A 1 179 ? 20.285 15.728 -6.562 1.00 19.51 179 ARG A CA 1
ATOM 1326 C C . ARG A 1 179 ? 19.032 16.365 -7.159 1.00 19.45 179 ARG A C 1
ATOM 1327 O O . ARG A 1 179 ? 19.084 17.514 -7.597 1.00 18.92 179 ARG A O 1
ATOM 1335 N N . GLN A 1 180 ? 17.914 15.640 -7.135 1.00 20.27 180 GLN A N 1
ATOM 1336 C CA . GLN A 1 180 ? 16.664 16.176 -7.708 1.00 21.73 180 GLN A CA 1
ATOM 1337 C C . GLN A 1 180 ? 16.245 17.409 -6.919 1.00 21.30 180 GLN A C 1
ATOM 1338 O O . GLN A 1 180 ? 15.753 18.392 -7.486 1.00 21.54 180 GLN A O 1
ATOM 1344 N N . GLU A 1 181 ? 16.458 17.354 -5.608 1.00 20.85 181 GLU A N 1
ATOM 1345 C CA . GLU A 1 181 ? 16.139 18.464 -4.713 1.00 21.26 181 GLU A CA 1
ATOM 1346 C C . GLU A 1 181 ? 17.130 19.627 -4.760 1.00 20.19 181 GLU A C 1
ATOM 1347 O O . GLU A 1 181 ? 16.947 20.625 -4.068 1.00 21.06 181 GLU A O 1
ATOM 1353 N N . GLY A 1 182 ? 18.181 19.516 -5.561 1.00 19.19 182 GLY A N 1
ATOM 1354 C CA . GLY A 1 182 ? 19.082 20.637 -5.801 1.00 19.14 182 GLY A CA 1
ATOM 1355 C C . GLY A 1 182 ? 20.161 20.842 -4.752 1.00 18.81 182 GLY A C 1
ATOM 1356 O O . GLY A 1 182 ? 20.732 21.941 -4.642 1.00 20.03 182 GLY A O 1
ATOM 1357 N N . CYS A 1 183 ? 20.457 19.803 -3.975 1.00 18.62 183 CYS A N 1
ATOM 1358 C CA . CYS A 1 183 ? 21.624 19.871 -3.102 1.00 17.99 183 CYS A CA 1
ATOM 1359 C C . CYS A 1 18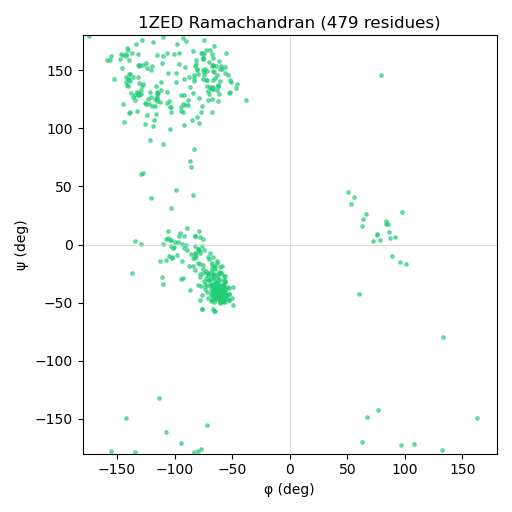3 ? 22.853 19.563 -3.927 1.00 18.36 183 CYS A C 1
ATOM 1360 O O . CYS A 1 183 ? 23.046 18.430 -4.373 1.00 19.62 183 CYS A O 1
ATOM 1363 N N . GLN A 1 184 ? 23.665 20.583 -4.159 1.00 17.66 184 GLN A N 1
ATOM 1364 C CA . GLN A 1 184 ? 24.818 20.446 -5.023 1.00 18.31 184 GLN A CA 1
ATOM 1365 C C . GLN A 1 184 ? 25.975 19.863 -4.252 1.00 16.84 184 GLN A C 1
ATOM 1366 O O . GLN A 1 184 ? 26.165 20.146 -3.070 1.00 15.54 184 GLN A O 1
ATOM 1372 N N . ASP A 1 185 ? 26.735 19.021 -4.933 1.00 16.12 185 ASP A N 1
ATOM 1373 C CA . ASP A 1 185 ? 27.957 18.505 -4.359 1.00 15.32 185 ASP A CA 1
ATOM 1374 C C . ASP A 1 185 ? 28.915 19.623 -4.073 1.00 14.87 185 ASP A C 1
ATOM 1375 O O . ASP A 1 185 ? 28.849 20.694 -4.673 1.00 14.45 185 ASP A O 1
ATOM 1380 N N . ILE A 1 186 ? 29.843 19.353 -3.166 1.00 14.28 186 ILE A N 1
ATOM 1381 C CA . ILE A 1 186 ? 30.737 20.396 -2.684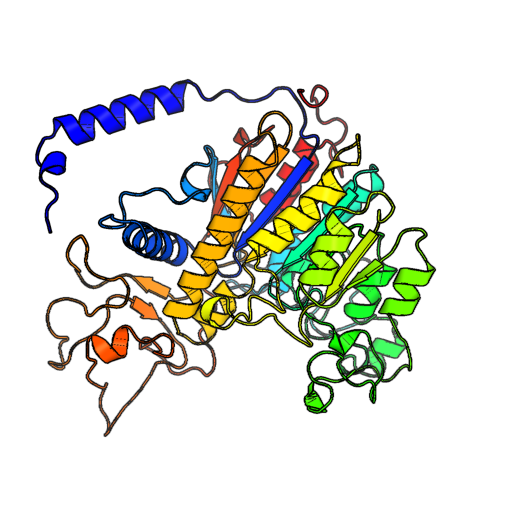 1.00 14.33 186 ILE A CA 1
ATOM 1382 C C . ILE A 1 186 ? 31.662 20.910 -3.785 1.00 14.24 186 ILE A C 1
ATOM 1383 O O . ILE A 1 186 ? 31.961 22.110 -3.836 1.00 14.27 186 ILE A O 1
ATOM 1388 N N . ALA A 1 187 ? 32.106 20.027 -4.679 1.00 14.41 187 ALA A N 1
ATOM 1389 C CA . ALA A 1 187 ? 32.973 20.450 -5.788 1.00 15.01 187 ALA A CA 1
ATOM 1390 C C . ALA A 1 187 ? 32.275 21.475 -6.665 1.00 14.71 187 ALA A C 1
ATOM 1391 O O . ALA A 1 187 ? 32.861 22.478 -7.041 1.00 15.92 187 ALA A O 1
ATOM 1393 N N . THR A 1 188 ? 31.003 21.234 -6.966 1.00 15.32 188 THR A N 1
ATOM 1394 C CA . THR A 1 188 ? 30.212 22.209 -7.700 1.00 15.24 188 THR A CA 1
ATOM 1395 C C . THR A 1 188 ? 30.083 23.513 -6.915 1.00 14.85 188 THR A C 1
ATOM 1396 O O . THR A 1 188 ? 30.270 24.599 -7.464 1.00 14.03 188 THR A O 1
ATOM 1400 N N . GLN A 1 189 ? 29.754 23.417 -5.631 1.00 14.80 189 GLN A N 1
ATOM 1401 C CA . GLN A 1 189 ? 29.638 24.632 -4.801 1.00 14.42 189 GLN A CA 1
ATOM 1402 C C . GLN A 1 189 ? 30.927 25.440 -4.762 1.00 14.32 189 GLN A C 1
ATOM 1403 O O . GLN A 1 189 ? 30.902 26.680 -4.748 1.00 15.39 189 GLN A O 1
ATOM 1409 N N . LEU A 1 190 ? 32.063 24.745 -4.748 1.00 14.42 190 LEU A N 1
ATOM 1410 C CA . LEU A 1 190 ? 33.358 25.415 -4.806 1.00 14.42 190 LEU A CA 1
ATOM 1411 C C . LEU A 1 190 ? 33.489 26.397 -5.967 1.00 14.98 190 LEU A C 1
ATOM 1412 O O . LEU A 1 190 ? 34.046 27.492 -5.796 1.00 15.30 190 LEU A O 1
ATOM 1417 N N . ILE A 1 191 ? 33.011 26.007 -7.149 1.00 16.36 191 ILE A N 1
ATOM 1418 C CA . ILE A 1 191 ? 33.149 26.878 -8.318 1.00 17.06 191 ILE A CA 1
ATOM 1419 C C . ILE A 1 191 ? 31.937 27.775 -8.537 1.00 18.17 191 ILE A C 1
ATOM 1420 O O . ILE A 1 191 ? 32.026 28.728 -9.289 1.00 18.85 191 ILE A O 1
ATOM 1425 N N . SER A 1 192 ? 30.827 27.485 -7.872 1.00 18.67 192 SER A N 1
ATOM 1426 C CA . SER A 1 192 ? 29.555 28.132 -8.190 1.00 19.41 192 SER A CA 1
ATOM 1427 C C . SER A 1 192 ? 29.034 29.122 -7.135 1.00 18.42 192 SER A C 1
ATOM 1428 O O . SER A 1 192 ? 28.416 30.129 -7.489 1.00 17.59 192 SER A O 1
ATOM 1431 N N . ASN A 1 193 ? 29.280 28.858 -5.851 1.00 16.79 193 ASN A N 1
ATOM 1432 C CA . ASN A 1 193 ? 28.652 29.653 -4.790 1.00 16.63 193 ASN A CA 1
ATOM 1433 C C . ASN A 1 193 ? 29.171 31.094 -4.749 1.00 16.49 193 ASN A C 1
ATOM 1434 O O . ASN A 1 193 ? 28.412 32.063 -4.560 1.00 16.77 193 ASN A O 1
ATOM 1439 N N . MET A 1 194 ? 30.477 31.235 -4.893 1.00 16.21 194 MET A N 1
ATOM 1440 C CA . MET A 1 194 ? 31.099 32.538 -4.764 1.00 16.48 194 MET A CA 1
ATOM 1441 C C . MET A 1 194 ? 32.386 32.533 -5.538 1.00 16.49 194 MET A C 1
ATOM 1442 O O . MET A 1 194 ? 32.926 31.473 -5.885 1.00 16.99 194 MET A O 1
ATOM 1447 N N . ASP A 1 195 ? 32.865 33.734 -5.815 1.00 16.50 195 ASP A N 1
ATOM 1448 C CA . ASP A 1 195 ? 34.131 33.910 -6.476 1.00 16.75 195 ASP A CA 1
ATOM 1449 C C . ASP A 1 195 ? 35.230 33.721 -5.447 1.00 16.23 195 ASP A C 1
ATOM 1450 O O . ASP A 1 195 ? 35.193 34.335 -4.390 1.00 16.95 195 ASP A O 1
ATOM 1455 N N . ILE A 1 196 ? 36.165 32.823 -5.734 1.00 15.78 196 ILE A N 1
ATOM 1456 C CA . ILE A 1 196 ? 37.304 32.589 -4.863 1.00 15.08 196 ILE A CA 1
ATOM 1457 C C . ILE A 1 196 ? 38.542 32.820 -5.710 1.00 15.38 196 ILE A C 1
ATOM 1458 O O . ILE A 1 196 ? 38.700 32.221 -6.771 1.00 15.17 196 ILE A O 1
ATOM 1463 N N . ASP A 1 197 ? 39.416 33.702 -5.251 1.00 14.99 197 ASP A N 1
ATOM 1464 C CA . ASP A 1 197 ? 40.564 34.093 -6.049 1.00 15.84 197 ASP A CA 1
ATOM 1465 C C . ASP A 1 197 ? 41.666 33.046 -6.051 1.00 15.51 197 ASP A C 1
ATOM 1466 O O . ASP A 1 197 ? 42.343 32.877 -7.055 1.00 16.24 197 ASP A O 1
ATOM 1471 N N . VAL A 1 198 ? 41.860 32.369 -4.919 1.00 15.19 198 VAL A N 1
ATOM 1472 C CA . VAL A 1 198 ? 42.888 31.357 -4.810 1.00 14.98 198 VAL A CA 1
ATOM 1473 C C . VAL A 1 198 ? 42.298 30.144 -4.128 1.00 14.08 198 VAL A C 1
ATOM 1474 O O . VAL A 1 198 ? 41.700 30.259 -3.068 1.00 13.66 198 VAL A O 1
ATOM 1478 N N . ILE A 1 199 ? 42.473 28.991 -4.757 1.00 13.42 199 ILE A N 1
ATOM 1479 C CA . ILE A 1 199 ? 42.038 27.709 -4.215 1.00 13.71 199 ILE A CA 1
ATOM 1480 C C . ILE A 1 199 ? 43.212 26.771 -4.379 1.00 13.81 199 ILE A C 1
ATOM 1481 O O . ILE A 1 199 ? 43.577 26.477 -5.504 1.00 13.72 199 ILE A O 1
ATOM 1486 N N . LEU A 1 200 ? 43.793 26.310 -3.270 1.00 13.82 200 LEU A N 1
ATOM 1487 C CA . LEU A 1 200 ? 44.972 25.454 -3.294 1.00 13.61 200 LEU A CA 1
ATOM 1488 C C . LEU A 1 200 ? 44.811 24.321 -2.310 1.00 13.41 200 LEU A C 1
ATOM 1489 O O . LEU A 1 200 ? 44.513 24.545 -1.149 1.00 12.40 200 LEU A O 1
ATOM 1494 N N . GLY A 1 201 ? 44.988 23.101 -2.799 1.00 13.11 201 GLY A N 1
ATOM 1495 C CA . GLY A 1 201 ? 44.977 21.935 -1.959 1.00 13.15 201 GLY A CA 1
ATOM 1496 C C . GLY A 1 201 ? 44.769 20.686 -2.782 1.00 13.16 201 GLY A C 1
ATOM 1497 O O . GLY A 1 201 ? 45.216 20.614 -3.926 1.00 13.26 201 GLY A O 1
ATOM 1498 N N . GLY A 1 202 ? 44.133 19.685 -2.190 1.00 13.41 202 GLY A N 1
ATOM 1499 C CA . GLY A 1 202 ? 43.878 18.427 -2.891 1.00 13.45 202 GLY A CA 1
ATOM 1500 C C . GLY A 1 202 ? 42.508 18.447 -3.523 1.00 14.16 202 GLY A C 1
ATOM 1501 O O . GLY A 1 202 ? 41.837 19.478 -3.554 1.00 13.57 202 GLY A O 1
ATOM 1502 N N . GLY A 1 203 ? 42.087 17.293 -4.025 1.00 14.16 203 GLY A N 1
ATOM 1503 C CA . GLY A 1 203 ? 40.720 17.132 -4.508 1.00 15.08 203 GLY A CA 1
ATOM 1504 C C . GLY A 1 203 ? 40.513 17.274 -6.000 1.00 15.76 203 GLY A C 1
ATOM 1505 O O . GLY A 1 203 ? 39.410 17.646 -6.434 1.00 16.34 203 GLY A O 1
ATOM 1506 N N . ARG A 1 204 ? 41.532 16.961 -6.798 1.00 16.46 204 ARG A N 1
ATOM 1507 C CA . ARG A 1 204 ? 41.368 16.943 -8.256 1.00 17.10 204 ARG A CA 1
ATOM 1508 C C . ARG A 1 204 ? 40.212 16.094 -8.749 1.00 17.42 204 ARG A C 1
ATOM 1509 O O . ARG A 1 204 ? 39.496 16.499 -9.675 1.00 17.65 204 ARG A O 1
ATOM 1517 N N . LYS A 1 205 ? 40.055 14.907 -8.168 1.00 17.51 205 LYS A N 1
ATOM 1518 C CA . LYS A 1 205 ? 39.246 13.867 -8.804 1.00 18.23 205 LYS A CA 1
ATOM 1519 C C . LYS A 1 205 ? 37.778 14.228 -8.902 1.00 17.57 205 LYS A C 1
ATOM 1520 O O . LYS A 1 205 ? 37.082 13.772 -9.810 1.00 18.26 205 LYS A O 1
ATOM 1526 N N . TYR A 1 206 ? 37.316 15.069 -7.977 1.00 16.57 206 TYR A N 1
ATOM 1527 C CA . TYR A 1 206 ? 35.897 15.423 -7.906 1.00 16.16 206 TYR A CA 1
ATOM 1528 C C . TYR A 1 206 ? 35.495 16.457 -8.946 1.00 16.16 206 TYR A C 1
ATOM 1529 O O . TYR A 1 206 ? 34.317 16.781 -9.066 1.00 16.20 206 TYR A O 1
ATOM 1538 N N . MET A 1 207 ? 36.465 16.962 -9.693 1.00 16.65 207 MET A N 1
ATOM 1539 C CA . MET A 1 207 ? 36.232 18.030 -10.649 1.00 17.16 207 MET A CA 1
ATOM 1540 C C . MET A 1 207 ? 36.045 17.522 -12.073 1.00 18.14 207 MET A C 1
ATOM 1541 O O . MET A 1 207 ? 35.694 18.302 -12.958 1.00 18.28 207 MET A O 1
ATOM 1546 N N . PHE A 1 208 ? 36.294 16.234 -12.293 1.00 19.45 208 PHE A N 1
ATOM 1547 C CA . PHE A 1 208 ? 36.350 15.674 -13.645 1.00 20.51 208 PHE A CA 1
ATOM 1548 C C . PHE A 1 208 ? 35.453 14.470 -13.799 1.00 22.02 208 PHE A C 1
ATOM 1549 O O . PHE A 1 208 ? 35.174 13.771 -12.845 1.00 20.96 208 PHE A O 1
ATOM 1557 N N . ARG A 1 209 ? 35.020 14.224 -15.028 1.00 24.71 209 ARG A N 1
ATOM 1558 C CA . ARG A 1 209 ? 34.106 13.116 -15.272 1.00 27.69 209 ARG A CA 1
ATOM 1559 C C . ARG A 1 209 ? 34.810 11.778 -15.145 1.00 27.14 209 ARG A C 1
ATOM 1560 O O . ARG A 1 209 ? 36.010 11.666 -15.388 1.00 25.96 209 ARG A O 1
ATOM 1568 N N . MET A 1 210 ? 34.046 10.776 -14.728 1.00 28.27 210 MET A N 1
ATOM 1569 C CA . MET A 1 210 ? 34.513 9.396 -14.748 1.00 30.02 210 MET A CA 1
ATOM 1570 C C . MET A 1 210 ? 35.156 9.102 -16.092 1.00 28.56 210 MET A C 1
ATOM 1571 O O . MET A 1 210 ? 34.624 9.479 -17.146 1.00 28.20 210 MET A O 1
ATOM 1576 N N . GLY A 1 211 ? 36.312 8.448 -16.045 1.00 27.52 211 GLY A N 1
ATOM 1577 C CA . GLY A 1 211 ? 37.078 8.149 -17.245 1.00 27.01 211 GLY A CA 1
ATOM 1578 C C . GLY A 1 211 ? 38.235 9.092 -17.470 1.00 26.24 211 GLY A C 1
ATOM 1579 O O . GLY A 1 211 ? 39.137 8.787 -18.246 1.00 26.13 211 GLY A O 1
ATOM 1580 N N . THR A 1 212 ? 38.219 10.241 -16.792 1.00 25.37 212 THR A N 1
ATOM 1581 C CA . THR A 1 212 ? 39.271 11.218 -16.941 1.00 24.65 212 THR A CA 1
ATOM 1582 C C . THR A 1 212 ? 40.497 10.774 -16.174 1.00 24.38 212 THR A C 1
ATOM 1583 O O . THR A 1 212 ? 40.475 10.729 -14.942 1.00 23.65 212 THR A O 1
ATOM 1587 N N . PRO A 1 213 ? 41.580 10.479 -16.883 1.00 24.37 213 PRO A N 1
ATOM 1588 C CA . PRO A 1 213 ? 42.802 10.079 -16.219 1.00 24.31 213 PRO A CA 1
ATOM 1589 C C . PRO A 1 213 ? 43.303 11.210 -15.336 1.00 23.84 213 PRO A C 1
ATOM 1590 O O . PRO A 1 213 ? 43.268 12.373 -15.742 1.00 24.31 213 PRO A O 1
ATOM 1594 N N . ASP A 1 214 ? 43.751 10.884 -14.137 1.00 23.65 214 ASP A N 1
ATOM 1595 C CA . ASP A 1 214 ? 44.456 11.876 -13.341 1.00 23.67 214 ASP A CA 1
ATOM 1596 C C . ASP A 1 214 ? 45.780 12.198 -14.033 1.00 24.14 214 ASP A C 1
ATOM 1597 O O . ASP A 1 214 ? 46.465 11.276 -14.481 1.00 24.58 214 ASP A O 1
ATOM 1602 N N . PRO A 1 215 ? 46.153 13.476 -14.141 1.00 24.47 215 PRO A N 1
ATOM 1603 C CA . PRO A 1 215 ? 47.378 13.836 -14.862 1.00 24.79 215 PRO A CA 1
ATOM 1604 C C . PRO A 1 215 ? 48.639 13.343 -14.177 1.00 24.71 215 PRO A C 1
ATOM 1605 O O . PRO A 1 215 ? 49.668 13.172 -14.821 1.00 25.40 215 PRO A O 1
ATOM 1609 N N . GLU A 1 216 ? 48.568 13.141 -12.870 1.00 24.30 216 GLU A N 1
ATOM 1610 C CA . GLU A 1 216 ? 49.736 12.758 -12.097 1.00 24.00 216 GLU A CA 1
ATOM 1611 C C . GLU A 1 216 ? 49.809 11.249 -11.935 1.00 24.16 216 GLU A C 1
ATOM 1612 O O . GLU A 1 216 ? 50.894 10.690 -11.815 1.00 24.74 216 GLU A O 1
ATOM 1618 N N . TYR A 1 217 ? 48.653 10.599 -11.927 1.00 24.50 217 TYR A N 1
ATOM 1619 C CA . TYR A 1 217 ? 48.565 9.148 -11.785 1.00 24.97 217 TYR A CA 1
ATOM 1620 C C . TYR A 1 217 ? 47.691 8.558 -12.891 1.00 25.88 217 TYR A C 1
ATOM 1621 O O . TYR A 1 217 ? 46.677 7.916 -12.605 1.00 25.89 217 TYR A O 1
ATOM 1630 N N . PRO A 1 218 ? 48.104 8.752 -14.146 1.00 26.98 218 PRO A N 1
ATOM 1631 C CA . PRO A 1 218 ? 47.292 8.357 -15.305 1.00 27.84 218 PRO A CA 1
ATOM 1632 C C . PRO A 1 218 ? 47.118 6.851 -15.449 1.00 28.40 218 PRO A C 1
ATOM 1633 O O . PRO A 1 218 ? 46.286 6.411 -16.247 1.00 29.27 218 PRO A O 1
ATOM 1637 N N . ASP A 1 219 ? 47.883 6.082 -14.679 1.00 28.91 219 ASP A N 1
ATOM 1638 C CA . ASP A 1 219 ? 47.823 4.625 -14.713 1.00 29.61 219 ASP A CA 1
ATOM 1639 C C . ASP A 1 219 ? 47.120 4.012 -13.502 1.00 29.01 219 ASP A C 1
ATOM 1640 O O . ASP A 1 219 ? 47.127 2.791 -13.342 1.00 29.53 219 ASP A O 1
ATOM 1645 N N . ASP A 1 220 ? 46.546 4.849 -12.635 1.00 27.99 220 ASP A N 1
ATOM 1646 C CA . ASP A 1 220 ? 45.785 4.372 -11.485 1.00 26.98 220 ASP A CA 1
ATOM 1647 C C . ASP A 1 220 ? 44.340 4.856 -11.593 1.00 25.69 220 ASP A C 1
ATOM 1648 O O . ASP A 1 220 ? 44.048 6.007 -11.289 1.00 25.45 220 ASP A O 1
ATOM 1653 N N . TYR A 1 221 ? 43.438 3.971 -12.008 1.00 24.11 221 TYR A N 1
ATOM 1654 C CA . TYR A 1 221 ? 42.085 4.393 -12.350 1.00 23.01 221 TYR A CA 1
ATOM 1655 C C . TYR A 1 221 ? 41.321 4.938 -11.153 1.00 23.43 221 TYR A C 1
ATOM 1656 O O . TYR A 1 221 ? 40.476 5.807 -11.310 1.00 23.17 221 TYR A O 1
ATOM 1665 N N . SER A 1 222 ? 41.617 4.411 -9.966 1.00 24.16 222 SER A N 1
ATOM 1666 C CA . SER A 1 222 ? 40.965 4.871 -8.734 1.00 24.81 222 SER A CA 1
ATOM 1667 C C . SER A 1 222 ? 41.219 6.353 -8.447 1.00 24.74 222 SER A C 1
ATOM 1668 O O . SER A 1 222 ? 40.475 6.959 -7.676 1.00 25.96 222 SER A O 1
ATOM 1671 N N . GLN A 1 223 ? 42.253 6.930 -9.059 1.00 24.16 223 GLN A N 1
ATOM 1672 C CA . GLN A 1 223 ? 42.588 8.343 -8.881 1.00 23.83 223 GLN A CA 1
ATOM 1673 C C . GLN A 1 223 ? 41.950 9.262 -9.906 1.00 22.46 223 GLN A C 1
ATOM 1674 O O . GLN A 1 223 ? 42.112 10.483 -9.838 1.00 22.19 223 GLN A O 1
ATOM 1680 N N . GLY A 1 224 ? 41.228 8.685 -10.858 1.00 21.71 224 GLY A N 1
ATOM 1681 C CA . GLY A 1 224 ? 40.649 9.449 -11.939 1.00 20.82 224 GLY A CA 1
ATOM 1682 C C . GLY A 1 224 ? 39.377 10.156 -11.545 1.00 20.21 224 GLY A C 1
ATOM 1683 O O . GLY A 1 224 ? 38.937 10.074 -10.396 1.00 20.11 224 GLY A O 1
ATOM 1684 N N . GLY A 1 225 ? 38.777 10.836 -12.517 1.00 19.60 225 GLY A N 1
ATOM 1685 C CA . GLY A 1 225 ? 37.580 11.635 -12.276 1.00 19.23 225 GLY A CA 1
ATOM 1686 C C . GLY A 1 225 ? 36.465 10.814 -11.676 1.00 19.38 225 GLY A C 1
ATOM 1687 O O . GLY A 1 225 ? 36.344 9.611 -11.954 1.00 19.23 225 GLY A O 1
ATOM 1688 N N . THR A 1 226 ? 35.644 11.450 -10.843 1.00 19.03 226 THR A N 1
ATOM 1689 C CA . THR A 1 226 ? 34.561 10.762 -10.162 1.00 19.01 226 THR A CA 1
ATOM 1690 C C . THR A 1 226 ? 33.199 11.125 -10.707 1.00 19.13 226 THR A C 1
ATOM 1691 O O . THR A 1 226 ? 32.240 10.465 -10.358 1.00 18.90 226 THR A O 1
ATOM 1695 N N . ARG A 1 227 ? 33.105 12.188 -11.512 1.00 19.54 227 ARG A N 1
ATOM 1696 C CA . ARG A 1 227 ? 31.810 12.793 -11.799 1.00 20.19 227 ARG A CA 1
ATOM 1697 C C . ARG A 1 227 ? 30.988 11.974 -12.774 1.00 21.56 227 ARG A C 1
ATOM 1698 O O . ARG A 1 227 ? 31.514 11.409 -13.731 1.00 21.81 227 ARG A O 1
ATOM 1706 N N . LEU A 1 228 ? 29.692 11.949 -12.507 1.00 23.01 228 LEU A N 1
ATOM 1707 C CA . LEU A 1 228 ? 28.737 11.194 -13.308 1.00 24.78 228 LEU A CA 1
ATOM 1708 C C . LEU A 1 228 ? 27.907 12.118 -14.218 1.00 24.37 228 LEU A C 1
ATOM 1709 O O . LEU A 1 228 ? 27.202 11.637 -15.102 1.00 24.09 228 LEU A O 1
ATOM 1714 N N . ASP A 1 229 ? 28.014 13.429 -14.013 1.00 24.00 229 ASP A N 1
ATOM 1715 C CA . ASP A 1 229 ? 27.226 14.416 -14.759 1.00 24.02 229 ASP A CA 1
ATOM 1716 C C . ASP A 1 229 ? 27.943 15.010 -15.981 1.00 24.14 229 ASP A C 1
ATOM 1717 O O . ASP A 1 229 ? 27.470 15.979 -16.584 1.00 23.96 229 ASP A O 1
ATOM 1722 N N . GLY A 1 230 ? 29.088 14.431 -16.336 1.00 24.21 230 GLY A N 1
ATOM 1723 C CA . GLY A 1 230 ? 29.852 14.846 -17.509 1.00 24.52 230 GLY A CA 1
ATOM 1724 C C . GLY A 1 230 ? 30.579 16.171 -17.402 1.00 24.38 230 GLY A C 1
ATOM 1725 O O . GLY A 1 230 ? 31.230 16.608 -18.358 1.00 25.25 230 GLY A O 1
ATOM 1726 N N . LYS A 1 231 ? 30.510 16.814 -16.240 1.00 23.85 231 LYS A N 1
ATOM 1727 C CA . LYS A 1 231 ? 31.062 18.155 -16.105 1.00 23.83 231 LYS A CA 1
ATOM 1728 C C . LYS A 1 231 ? 32.553 18.148 -15.844 1.00 22.89 231 LYS A C 1
ATOM 1729 O O . LYS A 1 231 ? 33.066 17.306 -15.125 1.00 22.97 231 LYS A O 1
ATOM 1735 N N . ASN A 1 232 ? 33.234 19.094 -16.469 1.00 22.16 232 ASN A N 1
ATOM 1736 C CA . ASN A 1 232 ? 34.594 19.442 -16.117 1.00 21.41 232 ASN A CA 1
ATOM 1737 C C . ASN A 1 232 ? 34.510 20.758 -15.342 1.00 20.72 232 ASN A C 1
ATOM 1738 O O . ASN A 1 232 ? 34.378 21.834 -15.930 1.00 20.30 232 ASN A O 1
ATOM 1743 N N . LEU A 1 233 ? 34.557 20.664 -14.011 1.00 19.69 233 LEU A N 1
ATOM 1744 C CA . LEU A 1 233 ? 34.363 21.844 -13.172 1.00 18.84 233 LEU A CA 1
ATOM 1745 C C . LEU A 1 233 ? 35.550 22.792 -13.237 1.00 18.77 233 LEU A C 1
ATOM 1746 O O . LEU A 1 233 ? 35.413 23.989 -12.994 1.00 17.89 233 LEU A O 1
ATOM 1751 N N . VAL A 1 234 ? 36.719 22.254 -13.564 1.00 18.54 234 VAL A N 1
ATOM 1752 C CA . VAL A 1 234 ? 37.890 23.106 -13.736 1.00 19.06 234 VAL A CA 1
ATOM 1753 C C . VAL A 1 234 ? 37.715 23.976 -14.978 1.00 20.12 234 VAL A C 1
ATOM 1754 O O . VAL A 1 234 ? 37.900 25.189 -14.917 1.00 20.39 234 VAL A O 1
ATOM 1758 N N . GLN A 1 235 ? 37.329 23.368 -16.095 1.00 21.89 235 GLN A N 1
ATOM 1759 C CA . GLN A 1 235 ? 37.115 24.144 -17.320 1.00 23.09 235 GLN A CA 1
ATOM 1760 C C . GLN A 1 235 ? 35.997 25.162 -17.125 1.00 22.67 235 GLN A C 1
ATOM 1761 O O . GLN A 1 235 ? 36.109 26.297 -17.573 1.00 22.71 235 GLN A O 1
ATOM 1767 N N . GLU A 1 236 ? 34.933 24.764 -16.431 1.00 22.50 236 GLU A N 1
ATOM 1768 C CA . GLU A 1 236 ? 33.837 25.688 -16.113 1.00 22.25 236 GLU A CA 1
ATOM 1769 C C . GLU A 1 236 ? 34.325 26.882 -15.300 1.00 22.32 236 GLU A C 1
ATOM 1770 O O . GLU A 1 236 ? 33.983 28.021 -15.592 1.00 21.97 236 GLU A O 1
ATOM 1776 N N . TRP A 1 237 ? 35.133 26.606 -14.284 1.00 21.96 237 TRP A N 1
ATOM 1777 C CA . TRP A 1 237 ? 35.697 27.654 -13.441 1.00 22.13 237 TRP A CA 1
ATOM 1778 C C . TRP A 1 237 ? 36.601 28.592 -14.250 1.00 22.53 237 TRP A C 1
ATOM 1779 O O . TRP A 1 237 ? 36.518 29.813 -14.121 1.00 22.69 237 TRP A O 1
ATOM 1790 N N . LEU A 1 238 ? 37.481 28.021 -15.063 1.00 23.59 238 LEU A N 1
ATOM 1791 C CA . LEU A 1 238 ? 38.362 28.824 -15.909 1.00 24.92 238 LEU A CA 1
ATOM 1792 C C . LEU A 1 238 ? 37.553 29.710 -16.864 1.00 26.54 238 LEU A C 1
ATOM 1793 O O . LEU A 1 238 ? 37.896 30.869 -17.098 1.00 26.53 238 LEU A O 1
ATOM 1798 N N . ALA A 1 239 ? 36.473 29.150 -17.399 1.00 28.45 239 ALA A N 1
ATOM 1799 C CA . ALA A 1 239 ? 35.644 29.842 -18.379 1.00 30.34 239 ALA A CA 1
ATOM 1800 C C . ALA A 1 239 ? 34.934 31.069 -17.816 1.00 32.58 239 ALA A C 1
ATOM 1801 O O . ALA A 1 239 ? 34.617 31.990 -18.569 1.00 32.90 239 ALA A O 1
ATOM 1803 N N . LYS A 1 240 ? 34.693 31.099 -16.506 1.00 34.90 240 LYS A N 1
ATOM 1804 C CA . LYS A 1 240 ? 34.002 32.245 -15.886 1.00 37.20 240 LYS A CA 1
ATOM 1805 C C . LYS A 1 240 ? 34.935 33.423 -15.586 1.00 37.91 240 LYS A C 1
ATOM 1806 O O . LYS A 1 240 ? 34.460 34.488 -15.195 1.00 38.05 240 LYS A O 1
ATOM 1812 N N . ARG A 1 241 ? 36.246 33.243 -15.765 1.00 38.86 241 ARG A N 1
ATOM 1813 C CA . ARG A 1 241 ? 37.240 34.166 -15.215 1.00 39.37 241 ARG A CA 1
ATOM 1814 C C . ARG A 1 241 ? 38.379 34.459 -16.168 1.00 39.43 241 ARG A C 1
ATOM 1815 O O . ARG A 1 241 ? 39.166 33.572 -16.477 1.00 39.85 241 ARG A O 1
ATOM 1823 N N . GLN A 1 242 ? 38.478 35.705 -16.625 1.00 39.35 242 GLN A N 1
ATOM 1824 C CA . GLN A 1 242 ? 39.644 36.140 -17.391 1.00 39.22 242 GLN A CA 1
ATOM 1825 C C . GLN A 1 242 ? 40.818 36.221 -16.422 1.00 36.92 242 GLN A C 1
ATOM 1826 O O . GLN A 1 242 ? 40.690 36.779 -15.337 1.00 37.19 242 GLN A O 1
ATOM 1832 N N . GLY A 1 243 ? 41.950 35.654 -16.810 1.00 34.40 243 GLY A N 1
ATOM 1833 C CA . GLY A 1 243 ? 43.116 35.612 -15.945 1.00 32.07 243 GLY A CA 1
ATOM 1834 C C . GLY A 1 243 ? 43.102 34.413 -15.016 1.00 29.88 243 GLY A C 1
ATOM 1835 O O . GLY A 1 243 ? 43.905 34.334 -14.100 1.00 29.29 243 GLY A O 1
ATOM 1836 N N . ALA A 1 244 ? 42.207 33.464 -15.235 1.00 27.34 244 ALA A N 1
ATOM 1837 C CA . ALA A 1 244 ? 42.195 32.275 -14.399 1.00 25.67 244 ALA A CA 1
ATOM 1838 C C . ALA A 1 244 ? 43.214 31.260 -14.900 1.00 24.63 244 ALA A C 1
ATOM 1839 O O . ALA A 1 244 ? 43.459 31.140 -16.107 1.00 24.33 244 ALA A O 1
ATOM 1841 N N . ARG A 1 245 ? 43.815 30.534 -13.961 1.00 23.52 245 ARG A N 1
ATOM 1842 C CA . ARG A 1 245 ? 44.767 29.490 -14.276 1.00 23.02 245 ARG A CA 1
ATOM 1843 C C . ARG A 1 245 ? 44.502 28.306 -13.362 1.00 21.47 245 ARG A C 1
ATOM 1844 O O . ARG A 1 245 ? 44.188 28.478 -12.176 1.00 20.72 245 ARG A O 1
ATOM 1852 N N . TYR A 1 246 ? 44.620 27.114 -13.932 1.00 20.02 246 TYR A N 1
ATOM 1853 C CA . TYR A 1 246 ? 44.562 25.866 -13.192 1.00 19.05 246 TYR A CA 1
ATOM 1854 C C . TYR A 1 246 ? 45.928 25.231 -13.225 1.00 18.59 246 TYR A C 1
ATOM 1855 O O . TYR A 1 246 ? 46.551 25.152 -14.286 1.00 18.56 246 TYR A O 1
ATOM 1864 N N . VAL A 1 247 ? 46.405 24.789 -12.066 1.00 17.85 247 VAL A N 1
ATOM 1865 C CA . VAL A 1 247 ? 47.650 24.027 -11.976 1.00 17.35 247 VAL A CA 1
ATOM 1866 C C . VAL A 1 247 ? 47.444 22.786 -11.131 1.00 17.56 247 VAL A C 1
ATOM 1867 O O . VAL A 1 247 ? 46.543 22.739 -10.297 1.00 16.29 247 VAL A O 1
ATOM 1871 N N . TRP A 1 248 ? 48.272 21.774 -11.376 1.00 17.58 248 TRP A N 1
ATOM 1872 C CA . TRP A 1 248 ? 48.209 20.530 -10.605 1.00 18.25 248 TRP A CA 1
ATOM 1873 C C . TRP A 1 248 ? 49.554 20.089 -10.043 1.00 17.73 248 TRP A C 1
ATOM 1874 O O . TRP A 1 248 ? 49.638 19.060 -9.388 1.00 17.39 248 TRP A O 1
ATOM 1885 N N . ASN A 1 249 ? 50.605 20.864 -10.292 1.00 17.38 249 ASN A N 1
ATOM 1886 C CA . ASN A 1 249 ? 51.894 20.576 -9.712 1.00 17.52 249 ASN A CA 1
ATOM 1887 C C . ASN A 1 249 ? 52.607 21.854 -9.271 1.00 17.23 249 ASN A C 1
ATOM 1888 O O . ASN A 1 249 ? 52.188 22.973 -9.582 1.00 17.06 249 ASN A O 1
ATOM 1893 N N . ARG A 1 250 ? 53.670 21.651 -8.506 1.00 17.14 250 ARG A N 1
ATOM 1894 C CA . ARG A 1 250 ? 54.381 22.709 -7.820 1.00 17.61 250 ARG A CA 1
ATOM 1895 C C . ARG A 1 250 ? 55.036 23.680 -8.785 1.00 18.94 250 ARG A C 1
ATOM 1896 O O . ARG A 1 250 ? 55.026 24.895 -8.558 1.00 18.77 250 ARG A O 1
ATOM 1904 N N . THR A 1 251 ? 55.618 23.163 -9.859 1.00 20.36 251 THR A N 1
ATOM 1905 C CA . THR A 1 251 ? 56.298 24.063 -10.790 1.00 21.64 251 THR A CA 1
ATOM 1906 C C . THR A 1 251 ? 55.342 25.028 -11.468 1.00 21.47 251 THR A C 1
ATOM 1907 O O . THR A 1 251 ? 55.639 26.217 -11.580 1.00 21.66 251 THR A O 1
ATOM 1911 N N . GLU A 1 252 ? 54.182 24.535 -11.874 1.00 21.06 252 GLU A N 1
ATOM 1912 C CA . GLU A 1 252 ? 53.168 25.415 -12.433 1.00 21.11 252 GLU A CA 1
ATOM 1913 C C . GLU A 1 252 ? 52.589 26.382 -11.393 1.00 20.08 252 GLU A C 1
ATOM 1914 O O . GLU A 1 252 ? 52.286 27.533 -11.714 1.00 19.03 252 GLU A O 1
ATOM 1920 N N . LEU A 1 253 ? 52.451 25.932 -10.149 1.00 19.07 253 LEU A N 1
ATOM 1921 C CA . LEU A 1 253 ? 52.018 26.829 -9.074 1.00 18.36 253 LEU A CA 1
ATOM 1922 C C . LEU A 1 253 ? 52.972 28.010 -8.925 1.00 18.86 253 LEU A C 1
ATOM 1923 O O . LEU A 1 253 ? 52.546 29.164 -8.823 1.00 18.33 253 LEU A O 1
ATOM 1928 N N . MET A 1 254 ? 54.269 27.703 -8.881 1.00 20.04 254 MET A N 1
ATOM 1929 C CA . MET A 1 254 ? 55.297 28.728 -8.752 1.00 21.79 254 MET A CA 1
ATOM 1930 C C . MET A 1 254 ? 55.184 29.737 -9.880 1.00 21.09 254 MET A C 1
ATOM 1931 O O . MET A 1 254 ? 55.193 30.942 -9.649 1.00 20.94 254 MET A O 1
ATOM 1936 N N . GLN A 1 255 ? 55.066 29.230 -11.107 1.00 21.63 255 GLN A N 1
ATOM 1937 C CA . GLN A 1 255 ? 54.971 30.089 -12.281 1.00 22.38 255 GLN A CA 1
ATOM 1938 C C . GLN A 1 255 ? 53.762 30.997 -12.170 1.00 21.71 255 GLN A C 1
ATOM 1939 O O . GLN A 1 255 ? 53.864 32.206 -12.352 1.00 21.79 255 GLN A O 1
ATOM 1945 N N . ALA A 1 256 ? 52.623 30.402 -11.845 1.00 21.08 256 ALA A N 1
ATOM 1946 C CA . ALA A 1 256 ? 51.384 31.153 -11.701 1.00 20.41 256 ALA A CA 1
ATOM 1947 C C . ALA A 1 256 ? 51.466 32.231 -10.619 1.00 20.15 256 ALA A C 1
ATOM 1948 O O . ALA A 1 256 ? 50.972 33.336 -10.811 1.00 19.91 256 ALA A O 1
ATOM 1950 N N . SER A 1 257 ? 52.086 31.918 -9.484 1.00 19.47 257 SER A N 1
ATOM 1951 C CA . SER A 1 257 ? 52.086 32.833 -8.338 1.00 19.32 257 SER A CA 1
ATOM 1952 C C . SER A 1 257 ? 52.880 34.109 -8.609 1.00 19.62 257 SER A C 1
ATOM 1953 O O . SER A 1 257 ? 52.658 35.118 -7.951 1.00 19.09 257 SER A O 1
ATOM 1956 N N . LEU A 1 258 ? 53.791 34.057 -9.586 1.00 20.38 258 LEU A N 1
ATOM 1957 C CA . LEU A 1 258 ? 54.608 35.215 -9.960 1.00 21.90 258 LEU A CA 1
ATOM 1958 C C . LEU A 1 258 ? 54.147 35.884 -11.256 1.00 23.07 258 LEU A C 1
ATOM 1959 O O . LEU A 1 258 ? 54.771 36.853 -11.733 1.00 23.82 258 LEU A O 1
ATOM 1964 N N . ASP A 1 259 ? 53.048 35.394 -11.816 1.00 24.01 259 ASP A N 1
ATOM 1965 C CA . ASP A 1 259 ? 52.577 35.851 -13.112 1.00 25.07 259 ASP A CA 1
ATOM 1966 C C . ASP A 1 259 ? 51.549 36.955 -12.901 1.00 26.10 259 ASP A C 1
ATOM 1967 O O . ASP A 1 259 ? 50.460 36.709 -12.385 1.00 25.61 259 ASP A O 1
ATOM 1972 N N . PRO A 1 260 ? 51.867 38.174 -13.330 1.00 27.24 260 PRO A N 1
ATOM 1973 C CA . PRO A 1 260 ? 51.008 39.313 -13.031 1.00 27.83 260 PRO A CA 1
ATOM 1974 C C . PRO A 1 260 ? 49.630 39.202 -13.690 1.00 27.83 260 PRO A C 1
ATOM 1975 O O . PRO A 1 260 ? 48.672 39.826 -13.232 1.00 28.40 260 PRO A O 1
ATOM 1979 N N . SER A 1 261 ? 49.531 38.395 -14.741 1.00 27.93 261 SER A N 1
ATOM 1980 C CA . SER A 1 261 ? 48.283 38.240 -15.476 1.00 27.91 261 SER A CA 1
ATOM 1981 C C . SER A 1 261 ? 47.314 37.242 -14.830 1.00 27.74 261 SER A C 1
ATOM 1982 O O . SER A 1 261 ? 46.210 37.034 -15.341 1.00 27.60 261 SER A O 1
ATOM 1985 N N . VAL A 1 262 ? 47.696 36.615 -13.719 1.00 27.42 262 VAL A N 1
ATOM 1986 C CA . VAL A 1 262 ? 46.877 35.503 -13.233 1.00 27.60 262 VAL A CA 1
ATOM 1987 C C . VAL A 1 262 ? 45.558 35.895 -12.513 1.00 28.22 262 VAL A C 1
ATOM 1988 O O . VAL A 1 262 ? 44.504 35.465 -12.927 1.00 30.06 262 VAL A O 1
ATOM 1992 N N . THR A 1 263 ? 45.565 36.708 -11.481 1.00 28.17 263 THR A N 1
ATOM 1993 C CA . THR A 1 263 ? 44.282 37.076 -10.800 1.00 26.85 263 THR A CA 1
ATOM 1994 C C . THR A 1 263 ? 43.406 35.959 -10.166 1.00 25.75 263 THR A C 1
ATOM 1995 O O . THR A 1 263 ? 42.871 36.194 -9.091 1.00 25.99 263 THR A O 1
ATOM 1999 N N . HIS A 1 264 ? 43.211 34.803 -10.819 1.00 23.42 264 HIS A N 1
ATOM 2000 C CA . HIS A 1 264 ? 42.502 33.655 -10.202 1.00 22.78 264 HIS A CA 1
ATOM 2001 C C . HIS A 1 264 ? 43.273 32.362 -10.363 1.00 20.82 264 HIS A C 1
ATOM 2002 O O . HIS A 1 264 ? 43.667 32.012 -11.465 1.00 20.09 264 HIS A O 1
ATOM 2009 N N . LEU A 1 265 ? 43.490 31.639 -9.266 1.00 18.67 265 LEU A N 1
ATOM 2010 C CA . LEU A 1 265 ? 44.351 30.471 -9.323 1.00 18.13 265 LEU A CA 1
ATOM 2011 C C . LEU A 1 265 ? 43.720 29.301 -8.600 1.00 17.39 265 LEU A C 1
ATOM 2012 O O . LEU A 1 265 ? 43.388 29.411 -7.423 1.00 17.19 265 LEU A O 1
ATOM 2017 N N . MET A 1 266 ? 43.568 28.186 -9.309 1.00 16.55 266 MET A N 1
ATOM 2018 C CA . MET A 1 266 ? 43.121 26.944 -8.708 1.00 16.78 266 MET A CA 1
ATOM 2019 C C . MET A 1 266 ? 44.239 25.927 -8.858 1.00 16.64 266 MET A C 1
ATOM 2020 O O . MET A 1 266 ? 44.644 25.599 -9.975 1.00 16.79 266 MET A O 1
ATOM 2025 N N . GLY A 1 267 ? 44.732 25.437 -7.728 1.00 16.18 267 GLY A N 1
ATOM 2026 C CA . GLY A 1 267 ? 45.803 24.455 -7.708 1.00 16.13 267 GLY A CA 1
ATOM 2027 C C . GLY A 1 267 ? 45.356 23.244 -6.932 1.00 16.17 267 GLY A C 1
ATOM 2028 O O . GLY A 1 267 ? 45.150 23.333 -5.728 1.00 15.38 267 GLY A O 1
ATOM 2029 N N . LEU A 1 268 ? 45.168 22.132 -7.639 1.00 15.90 268 LEU A N 1
ATOM 2030 C CA . LEU A 1 268 ? 44.689 20.885 -7.057 1.00 16.44 268 LEU A CA 1
ATOM 2031 C C . LEU A 1 268 ? 45.785 19.845 -7.247 1.00 16.27 268 LEU A C 1
ATOM 2032 O O . LEU A 1 268 ? 46.015 19.382 -8.356 1.00 15.61 268 LEU A O 1
ATOM 2037 N N . PHE A 1 269 ? 46.458 19.490 -6.157 1.00 15.91 269 PHE A N 1
ATOM 2038 C CA . PHE A 1 269 ? 47.761 18.864 -6.246 1.00 15.67 269 PHE A CA 1
ATOM 2039 C C . PHE A 1 269 ? 47.746 17.366 -6.020 1.00 15.21 269 PHE A C 1
ATOM 2040 O O . PHE A 1 269 ? 48.749 16.688 -6.276 1.00 15.85 269 PHE A O 1
ATOM 2048 N N . GLU A 1 270 ? 46.620 16.838 -5.564 1.00 15.34 270 GLU A N 1
ATOM 2049 C CA . GLU A 1 270 ? 46.432 15.393 -5.510 1.00 15.91 270 GLU A CA 1
ATOM 2050 C C . GLU A 1 270 ? 44.987 15.084 -5.873 1.00 16.20 270 GLU A C 1
ATOM 2051 O O . GLU A 1 270 ? 44.132 15.978 -5.833 1.00 15.82 270 GLU A O 1
ATOM 2057 N N . PRO A 1 271 ? 44.711 13.834 -6.236 1.00 16.76 271 PRO A N 1
ATOM 2058 C CA . PRO A 1 271 ? 43.342 13.417 -6.522 1.00 16.42 271 PRO A CA 1
ATOM 2059 C C . PRO A 1 271 ? 42.463 13.620 -5.305 1.00 15.91 271 PRO A C 1
ATOM 2060 O O . PRO A 1 271 ? 41.379 14.161 -5.429 1.00 15.52 271 PRO A O 1
ATOM 2064 N N . GLY A 1 272 ? 42.951 13.189 -4.144 1.00 15.35 272 GLY A N 1
ATOM 2065 C CA . GLY A 1 272 ? 42.272 13.383 -2.871 1.00 14.85 272 GLY A CA 1
ATOM 2066 C C . GLY A 1 272 ? 43.092 14.310 -1.999 1.00 13.97 272 GLY A C 1
ATOM 2067 O O . GLY A 1 272 ? 43.566 15.358 -2.451 1.00 13.95 272 GLY A O 1
ATOM 2068 N N . ASP A 1 273 ? 43.293 13.916 -0.742 1.00 14.30 273 ASP A N 1
ATOM 2069 C CA . ASP A 1 273 ? 44.083 14.719 0.173 1.00 14.44 273 ASP A CA 1
ATOM 2070 C C . ASP A 1 273 ? 45.536 14.741 -0.241 1.00 14.94 273 ASP A C 1
ATOM 2071 O O . ASP A 1 273 ? 46.036 13.808 -0.889 1.00 15.07 273 ASP A O 1
ATOM 2076 N N . MET A 1 274 ? 46.241 15.795 0.131 1.00 14.94 274 MET A N 1
ATOM 2077 C CA . MET A 1 274 ? 47.653 15.829 -0.177 1.00 16.40 274 MET A CA 1
ATOM 2078 C C . MET A 1 274 ? 48.383 14.807 0.679 1.00 15.74 274 MET A C 1
ATOM 2079 O O . MET A 1 274 ? 47.872 14.353 1.694 1.00 15.30 274 MET A O 1
ATOM 2084 N N . LYS A 1 275 ? 49.550 14.378 0.226 1.00 15.77 275 LYS A N 1
ATOM 2085 C CA . LYS A 1 275 ? 50.328 13.461 1.031 1.00 15.91 275 LYS A CA 1
ATOM 2086 C C . LYS A 1 275 ? 50.752 14.125 2.341 1.00 14.86 275 LYS A C 1
ATOM 2087 O O . LYS A 1 275 ? 50.893 15.350 2.431 1.00 14.56 275 LYS A O 1
ATOM 2093 N N . TYR A 1 276 ? 50.962 13.306 3.362 1.00 15.05 276 TYR A N 1
ATOM 2094 C CA . TYR A 1 276 ? 51.606 13.799 4.563 1.00 14.86 276 TYR A CA 1
ATOM 2095 C C . TYR A 1 276 ? 52.914 14.463 4.169 1.00 15.24 276 TYR A C 1
ATOM 2096 O O . TYR A 1 276 ? 53.580 14.031 3.228 1.00 15.48 276 TYR A O 1
ATOM 2105 N N . GLU A 1 277 ? 53.284 15.504 4.890 1.00 15.54 277 GLU A N 1
ATOM 2106 C CA . GLU A 1 277 ? 54.514 16.215 4.602 1.00 15.60 277 GLU A CA 1
ATOM 2107 C C . GLU A 1 277 ? 55.721 15.279 4.541 1.00 16.52 277 GLU A C 1
ATOM 2108 O O . GLU A 1 277 ? 56.587 15.454 3.690 1.00 16.65 277 GLU A O 1
ATOM 2114 N N . ILE A 1 278 ? 55.758 14.273 5.413 1.00 17.01 278 ILE A N 1
ATOM 2115 C CA . ILE A 1 278 ? 56.873 13.308 5.414 1.00 17.64 278 ILE A CA 1
ATOM 2116 C C . ILE A 1 278 ? 56.919 12.424 4.163 1.00 17.79 278 ILE A C 1
ATOM 2117 O O . ILE A 1 278 ? 57.949 11.796 3.891 1.00 18.77 278 ILE A O 1
ATOM 2122 N N . HIS A 1 279 ? 55.821 12.384 3.408 1.00 17.44 279 HIS A N 1
ATOM 2123 C CA . HIS A 1 279 ? 55.740 11.624 2.165 1.00 17.85 279 HIS A CA 1
ATOM 2124 C C . HIS A 1 279 ? 55.671 12.515 0.933 1.00 17.78 279 HIS A C 1
ATOM 2125 O O . HIS A 1 279 ? 55.567 12.013 -0.181 1.00 18.87 279 HIS A O 1
ATOM 2132 N N . ARG A 1 280 ? 55.706 13.829 1.120 1.00 17.23 280 ARG A N 1
ATOM 2133 C CA . ARG A 1 280 ? 55.514 14.758 0.009 1.00 17.75 280 ARG A CA 1
ATOM 2134 C C . ARG A 1 280 ? 56.668 14.684 -0.985 1.00 18.64 280 ARG A C 1
ATOM 2135 O O . ARG A 1 280 ? 57.833 14.674 -0.601 1.00 18.30 280 ARG A O 1
ATOM 2143 N N . ASP A 1 281 ? 56.318 14.627 -2.262 1.00 19.33 281 ASP A N 1
ATOM 2144 C CA . ASP A 1 281 ? 57.283 14.728 -3.340 1.00 20.61 281 ASP A CA 1
ATOM 2145 C C . ASP A 1 281 ? 57.511 16.207 -3.598 1.00 20.40 281 ASP A C 1
ATOM 2146 O O . ASP A 1 281 ? 56.657 16.877 -4.165 1.00 20.52 281 ASP A O 1
ATOM 2151 N N . SER A 1 282 ? 58.667 16.711 -3.196 1.00 21.09 282 SER A N 1
ATOM 2152 C CA . SER A 1 282 ? 58.913 18.152 -3.223 1.00 22.24 282 SER A CA 1
ATOM 2153 C C . SER A 1 282 ? 59.163 18.726 -4.624 1.00 22.19 282 SER A C 1
ATOM 2154 O O . SER A 1 282 ? 59.310 19.947 -4.776 1.00 22.50 282 SER A O 1
ATOM 2157 N N . THR A 1 283 ? 59.231 17.861 -5.635 1.00 22.42 283 THR A N 1
ATOM 2158 C CA . THR A 1 283 ? 59.294 18.323 -7.013 1.00 23.02 283 THR A CA 1
ATOM 2159 C C . THR A 1 283 ? 57.885 18.529 -7.544 1.00 22.36 283 THR A C 1
ATOM 2160 O O . THR A 1 283 ? 57.623 19.510 -8.236 1.00 23.17 283 THR A O 1
ATOM 2164 N N . LEU A 1 284 ? 56.972 17.633 -7.175 1.00 21.04 284 LEU A N 1
ATOM 2165 C CA . LEU A 1 284 ? 55.618 17.637 -7.723 1.00 20.49 284 LEU A CA 1
ATOM 2166 C C . LEU A 1 284 ? 54.620 18.426 -6.888 1.00 19.07 284 LEU A C 1
ATOM 2167 O O . LEU A 1 284 ? 53.659 18.951 -7.429 1.00 18.38 284 LEU A O 1
ATOM 2172 N N . ASP A 1 285 ? 54.851 18.506 -5.582 1.00 18.05 285 ASP A N 1
ATOM 2173 C CA . ASP A 1 285 ? 53.851 19.069 -4.676 1.00 17.74 285 ASP A CA 1
ATOM 2174 C C . ASP A 1 285 ? 54.382 20.161 -3.766 1.00 16.86 285 ASP A C 1
ATOM 2175 O O . ASP A 1 285 ? 55.442 20.007 -3.168 1.00 15.86 285 ASP A O 1
ATOM 2180 N N . PRO A 1 286 ? 53.617 21.242 -3.610 1.00 15.87 286 PRO A N 1
ATOM 2181 C CA . PRO A 1 286 ? 54.001 22.295 -2.698 1.00 15.35 286 PRO A CA 1
ATOM 2182 C C . PRO A 1 286 ? 53.651 21.915 -1.255 1.00 14.79 286 PRO A C 1
ATOM 2183 O O . PRO A 1 286 ? 52.651 21.217 -1.011 1.00 14.54 286 PRO A O 1
ATOM 2187 N N . SER A 1 287 ? 54.465 22.358 -0.310 1.00 14.57 287 SER A N 1
ATOM 2188 C CA . SER A 1 287 ? 54.129 22.222 1.101 1.00 14.34 287 SER A CA 1
ATOM 2189 C C . SER A 1 287 ? 53.032 23.198 1.458 1.00 14.03 287 SER A C 1
ATOM 2190 O O . SER A 1 287 ? 52.732 24.135 0.707 1.00 13.69 287 SER A O 1
ATOM 2193 N N . LEU A 1 288 ? 52.446 23.016 2.631 1.00 14.42 288 LEU A N 1
ATOM 2194 C CA . LEU A 1 288 ? 51.461 23.985 3.115 1.00 14.30 288 LEU A CA 1
ATOM 2195 C C . LEU A 1 288 ? 52.030 25.398 3.152 1.00 13.58 288 LEU A C 1
ATOM 2196 O O . LEU A 1 288 ? 51.368 26.353 2.762 1.00 13.93 288 LEU A O 1
ATOM 2201 N N . MET A 1 289 ? 53.263 25.522 3.627 1.00 13.20 289 MET A N 1
ATOM 2202 C CA . MET A 1 289 ? 53.909 26.814 3.687 1.00 13.38 289 MET A CA 1
ATOM 2203 C C . MET A 1 289 ? 54.047 27.427 2.287 1.00 13.05 289 MET A C 1
ATOM 2204 O O . MET A 1 289 ? 53.793 28.621 2.089 1.00 13.91 289 MET A O 1
ATOM 2209 N N . GLU A 1 290 ? 54.454 26.621 1.312 1.00 13.39 290 GLU A N 1
ATOM 2210 C CA . GLU A 1 290 ? 54.607 27.100 -0.060 1.00 13.63 290 GLU A CA 1
ATOM 2211 C C . GLU A 1 290 ? 53.270 27.519 -0.658 1.00 13.38 290 GLU A C 1
ATOM 2212 O O . GLU A 1 290 ? 53.163 28.567 -1.298 1.00 12.95 290 GLU A O 1
ATOM 2218 N N . MET A 1 291 ? 52.232 26.732 -0.411 1.00 13.89 291 MET A N 1
ATOM 2219 C CA . MET A 1 291 ? 50.902 27.099 -0.876 1.00 14.18 291 MET A CA 1
ATOM 2220 C C . MET A 1 291 ? 50.420 28.387 -0.228 1.00 14.76 291 MET A C 1
ATOM 2221 O O . MET A 1 291 ? 49.802 29.248 -0.903 1.00 12.81 291 MET A O 1
ATOM 2226 N N . THR A 1 292 ? 50.725 28.598 1.071 1.00 13.02 292 THR A N 1
ATOM 2227 C CA . THR A 1 292 ? 50.263 29.876 1.658 1.00 14.15 292 THR A CA 1
ATOM 2228 C C . THR A 1 292 ? 51.017 31.086 1.114 1.00 13.52 292 THR A C 1
ATOM 2229 O O . THR A 1 292 ? 50.406 32.105 0.885 1.00 13.32 292 THR A O 1
ATOM 2233 N N . GLU A 1 293 ? 52.310 30.941 0.828 1.00 13.89 293 GLU A N 1
ATOM 2234 C CA . GLU A 1 293 ? 53.040 32.011 0.157 1.00 13.46 293 GLU A CA 1
ATOM 2235 C C . GLU A 1 293 ? 52.491 32.290 -1.242 1.00 13.62 293 GLU A C 1
ATOM 2236 O O . GLU A 1 293 ? 52.305 33.439 -1.618 1.00 13.85 293 GLU A O 1
ATOM 2242 N N . ALA A 1 294 ? 52.233 31.234 -2.011 1.00 13.55 294 ALA A N 1
ATOM 2243 C CA . ALA A 1 294 ? 51.621 31.405 -3.328 1.00 13.59 294 ALA A CA 1
ATOM 2244 C C . ALA A 1 294 ? 50.305 32.163 -3.223 1.00 13.81 294 ALA A C 1
ATOM 2245 O O . ALA A 1 294 ? 50.053 33.074 -3.997 1.00 14.42 294 ALA A O 1
ATOM 2247 N N . ALA A 1 295 ? 49.469 31.789 -2.263 1.00 13.62 295 ALA A N 1
ATOM 2248 C CA . ALA A 1 295 ? 48.209 32.487 -2.067 1.00 13.69 295 ALA A CA 1
ATOM 2249 C C . ALA A 1 295 ? 48.455 33.957 -1.733 1.00 14.33 295 ALA A C 1
ATOM 2250 O O . ALA A 1 295 ? 47.796 34.840 -2.262 1.00 14.35 295 ALA A O 1
ATOM 2252 N N . LEU A 1 296 ? 49.414 34.216 -0.857 1.00 14.73 296 LEU A N 1
ATOM 2253 C CA . LEU A 1 296 ? 49.689 35.588 -0.427 1.00 15.25 296 LEU A CA 1
ATOM 2254 C C . LEU A 1 296 ? 50.203 36.445 -1.578 1.00 15.27 296 LEU A C 1
ATOM 2255 O O . LEU A 1 296 ? 49.867 37.622 -1.680 1.00 14.57 296 LEU A O 1
ATOM 2260 N N . ARG A 1 297 ? 51.017 35.858 -2.441 1.00 15.22 297 ARG A N 1
ATOM 2261 C CA . ARG A 1 297 ? 51.500 36.576 -3.635 1.00 15.67 297 ARG A CA 1
ATOM 2262 C C . ARG A 1 297 ? 50.357 37.176 -4.439 1.00 15.73 297 ARG A C 1
ATOM 2263 O O . ARG A 1 297 ? 50.389 38.352 -4.794 1.00 16.34 297 ARG A O 1
ATOM 2271 N N . LEU A 1 298 ? 49.332 36.380 -4.701 1.00 15.83 298 LEU A N 1
ATOM 2272 C CA . LEU A 1 298 ? 48.182 36.858 -5.463 1.00 16.91 298 LEU A CA 1
ATOM 2273 C C . LEU A 1 298 ? 47.235 37.722 -4.639 1.00 16.59 298 LEU A C 1
ATOM 2274 O O . LEU A 1 298 ? 46.813 38.777 -5.091 1.00 16.34 298 LEU A O 1
ATOM 2279 N N . LEU A 1 299 ? 46.873 37.262 -3.443 1.00 16.18 299 LEU A N 1
ATOM 2280 C CA . LEU A 1 299 ? 45.862 37.957 -2.635 1.00 16.46 299 LEU A CA 1
ATOM 2281 C C . LEU A 1 299 ? 46.282 39.361 -2.231 1.00 16.29 299 LEU A C 1
ATOM 2282 O O . LEU A 1 299 ? 45.448 40.251 -2.088 1.00 17.26 299 LEU A O 1
ATOM 2287 N N . SER A 1 300 ? 47.579 39.547 -2.023 1.00 16.66 300 SER A N 1
ATOM 2288 C CA . SER A 1 300 ? 48.105 40.815 -1.534 1.00 16.97 300 SER A CA 1
ATOM 2289 C C . SER A 1 300 ? 48.027 41.932 -2.576 1.00 17.06 300 SER A C 1
ATOM 2290 O O . SER A 1 300 ? 48.267 43.084 -2.247 1.00 17.65 300 SER A O 1
ATOM 2293 N N . ARG A 1 301 ? 47.723 41.594 -3.823 1.00 17.21 301 ARG A N 1
ATOM 2294 C CA . ARG A 1 301 ? 47.655 42.584 -4.894 1.00 18.08 301 ARG A CA 1
ATOM 2295 C C . ARG A 1 301 ? 46.455 43.514 -4.765 1.00 18.49 301 ARG A C 1
ATOM 2296 O O . ARG A 1 301 ? 46.474 44.647 -5.247 1.00 19.41 301 ARG A O 1
ATOM 2304 N N . ASN A 1 302 ? 45.403 43.032 -4.116 1.00 18.18 302 ASN A N 1
ATOM 2305 C CA . ASN A 1 302 ? 44.168 43.787 -3.990 1.00 18.18 302 ASN A CA 1
ATOM 2306 C C . ASN A 1 302 ? 44.330 44.892 -2.946 1.00 18.36 302 ASN A C 1
ATOM 2307 O O . ASN A 1 302 ? 44.579 44.588 -1.780 1.00 18.32 302 ASN A O 1
ATOM 2312 N N . PRO A 1 303 ? 44.179 46.162 -3.331 1.00 19.26 303 PRO A N 1
ATOM 2313 C CA . PRO A 1 303 ? 44.339 47.269 -2.376 1.00 19.52 303 PRO A CA 1
ATOM 2314 C C . PRO A 1 303 ? 43.300 47.305 -1.254 1.00 19.49 303 PRO A C 1
ATOM 2315 O O . PRO A 1 303 ? 43.502 47.974 -0.252 1.00 19.80 303 PRO A O 1
ATOM 2319 N N . ARG A 1 304 ? 42.183 46.619 -1.457 1.00 19.41 304 ARG A N 1
ATOM 2320 C CA . ARG A 1 304 ? 41.132 46.490 -0.456 1.00 20.06 304 ARG A CA 1
ATOM 2321 C C . ARG A 1 304 ? 41.422 45.395 0.563 1.00 18.60 304 ARG A C 1
ATOM 2322 O O . ARG A 1 304 ? 40.718 45.288 1.557 1.00 18.96 304 ARG A O 1
ATOM 2330 N N . GLY A 1 305 ? 42.460 44.603 0.325 1.00 17.23 305 GLY A N 1
ATOM 2331 C CA . GLY A 1 305 ? 42.828 43.532 1.255 1.00 16.44 305 GLY A CA 1
ATOM 2332 C C . GLY A 1 305 ? 42.297 42.168 0.876 1.00 15.81 305 GLY A C 1
ATOM 2333 O O . GLY A 1 305 ? 41.728 41.981 -0.202 1.00 16.19 305 GLY A O 1
ATOM 2334 N N . PHE A 1 306 ? 42.491 41.208 1.777 1.00 14.99 306 PHE A N 1
ATOM 2335 C CA . PHE A 1 306 ? 42.123 39.831 1.508 1.00 14.64 306 PHE A CA 1
ATOM 2336 C C . PHE A 1 306 ? 41.676 39.099 2.761 1.00 14.24 306 PHE A C 1
ATOM 2337 O O . PHE A 1 306 ? 41.968 39.530 3.883 1.00 14.20 306 PHE A O 1
ATOM 2345 N N . PHE A 1 307 ? 40.949 38.007 2.539 1.00 14.35 307 PHE A N 1
ATOM 2346 C CA . PHE A 1 307 ? 40.687 37.008 3.553 1.00 13.80 307 PHE A CA 1
ATOM 2347 C C . PHE A 1 307 ? 41.342 35.726 3.102 1.00 13.65 307 PHE A C 1
ATOM 2348 O O . PHE A 1 307 ? 41.129 35.305 1.968 1.00 14.10 307 PHE A O 1
ATOM 2356 N N . LEU A 1 308 ? 42.122 35.109 3.986 1.00 12.91 308 LEU A N 1
ATOM 2357 C CA . LEU A 1 308 ? 42.794 33.862 3.677 1.00 12.27 308 LEU A CA 1
ATOM 2358 C C . LEU A 1 308 ? 42.546 32.802 4.751 1.00 12.06 308 LEU A C 1
ATOM 2359 O O . LEU A 1 308 ? 42.746 33.052 5.939 1.00 12.17 308 LEU A O 1
ATOM 2364 N N . PHE A 1 309 ? 42.142 31.621 4.292 1.00 11.97 309 PHE A N 1
ATOM 2365 C CA . PHE A 1 309 ? 41.969 30.441 5.111 1.00 12.03 309 PHE A CA 1
ATOM 2366 C C . PHE A 1 309 ? 43.144 29.539 4.802 1.00 12.22 309 PHE A C 1
ATOM 2367 O O . PHE A 1 309 ? 43.374 29.208 3.637 1.00 12.84 309 PHE A O 1
ATOM 2375 N N . VAL A 1 310 ? 43.896 29.167 5.842 1.00 12.34 310 VAL A N 1
ATOM 2376 C CA . VAL A 1 310 ? 45.011 28.232 5.726 1.00 12.38 310 VAL A CA 1
ATOM 2377 C C . VAL A 1 310 ? 44.814 27.074 6.700 1.00 12.79 310 VAL A C 1
ATOM 2378 O O . VAL A 1 310 ? 44.716 27.283 7.901 1.00 13.10 310 VAL A O 1
ATOM 2382 N N . GLU A 1 311 ? 44.750 25.860 6.180 1.00 12.76 311 GLU A N 1
ATOM 2383 C CA . GLU A 1 311 ? 44.501 24.698 7.035 1.00 12.19 311 GLU A CA 1
ATOM 2384 C C . GLU A 1 311 ? 45.633 23.688 7.078 1.00 12.37 311 GLU A C 1
ATOM 2385 O O . GLU A 1 311 ? 46.067 23.187 6.038 1.00 12.49 311 GLU A O 1
ATOM 2391 N N . GLY A 1 312 ? 46.086 23.386 8.294 1.00 11.37 312 GLY A N 1
ATOM 2392 C CA . GLY A 1 312 ? 46.896 22.198 8.553 1.00 11.75 312 GLY A CA 1
ATOM 2393 C C . GLY A 1 312 ? 45.923 21.076 8.717 1.00 11.99 312 GLY A C 1
ATOM 2394 O O . GLY A 1 312 ? 45.575 20.706 9.832 1.00 12.56 312 GLY A O 1
ATOM 2395 N N . GLY A 1 313 ? 45.479 20.525 7.596 1.00 12.56 313 GLY A N 1
ATOM 2396 C CA . GLY A 1 313 ? 44.301 19.687 7.600 1.00 12.45 313 GLY A CA 1
ATOM 2397 C C . GLY A 1 313 ? 44.552 18.244 7.964 1.00 12.42 313 GLY A C 1
ATOM 2398 O O . GLY A 1 313 ? 43.625 17.535 8.334 1.00 13.18 313 GLY A O 1
ATOM 2399 N N . ARG A 1 314 ? 45.801 17.800 7.868 1.00 12.57 314 ARG A N 1
ATOM 2400 C CA . ARG A 1 314 ? 46.097 16.401 8.124 1.00 12.19 314 ARG A CA 1
ATOM 2401 C C . ARG A 1 314 ? 46.736 16.122 9.480 1.00 12.13 314 ARG A C 1
ATOM 2402 O O . ARG A 1 314 ? 47.050 14.981 9.778 1.00 12.14 314 ARG A O 1
ATOM 2410 N N . ILE A 1 315 ? 46.886 17.151 10.310 1.00 12.00 315 ILE A N 1
ATOM 2411 C CA . ILE A 1 315 ? 47.142 16.961 11.733 1.00 11.85 315 ILE A CA 1
ATOM 2412 C C . ILE A 1 315 ? 46.114 15.956 12.252 1.00 12.07 315 ILE A C 1
ATOM 2413 O O . ILE A 1 315 ? 46.437 14.958 12.880 1.00 12.42 315 ILE A O 1
ATOM 2418 N N . ASP A 1 316 ? 44.865 16.262 11.949 1.00 11.96 316 ASP A N 1
ATOM 2419 C CA . ASP A 1 316 ? 43.707 15.475 12.322 1.00 12.00 316 ASP A CA 1
ATOM 2420 C C . ASP A 1 316 ? 43.859 14.024 11.891 1.00 12.37 316 ASP A C 1
ATOM 2421 O O . ASP A 1 316 ? 43.665 13.105 12.671 1.00 11.96 316 ASP A O 1
ATOM 2426 N N . HIS A 1 317 ? 44.251 13.848 10.638 1.00 12.83 317 HIS A N 1
ATOM 2427 C CA . HIS A 1 317 ? 44.372 12.526 10.052 1.00 12.85 317 HIS A CA 1
ATOM 2428 C C . HIS A 1 317 ? 45.429 11.703 10.754 1.00 12.98 317 HIS A C 1
ATOM 2429 O O . HIS A 1 317 ? 45.232 10.514 10.973 1.00 13.25 317 HIS A O 1
ATOM 2436 N N . GLY A 1 318 ? 46.540 12.326 11.127 1.00 12.71 318 GLY A N 1
ATOM 2437 C CA . GLY A 1 318 ? 47.582 11.633 11.867 1.00 12.53 318 GLY A CA 1
ATOM 2438 C C . GLY A 1 318 ? 47.030 11.084 13.167 1.00 12.61 318 GLY A C 1
ATOM 2439 O O . GLY A 1 318 ? 47.263 9.937 13.528 1.00 12.77 318 GLY A O 1
ATOM 2440 N N . HIS A 1 319 ? 46.311 11.921 13.906 1.00 12.82 319 HIS A N 1
ATOM 2441 C CA . HIS A 1 319 ? 45.745 11.487 15.166 1.00 12.91 319 HIS A CA 1
ATOM 2442 C C . HIS A 1 319 ? 44.714 10.366 14.949 1.00 12.90 319 HIS A C 1
ATOM 2443 O O . HIS A 1 319 ? 44.659 9.421 15.723 1.00 12.59 319 HIS A O 1
ATOM 2450 N N . HIS A 1 320 ? 43.904 10.458 13.901 1.00 13.21 320 HIS A N 1
ATOM 2451 C CA . HIS A 1 320 ? 42.923 9.416 13.643 1.00 13.36 320 HIS A CA 1
ATOM 2452 C C . HIS A 1 320 ? 43.580 8.059 13.456 1.00 13.00 320 HIS A C 1
ATOM 2453 O O . HIS A 1 320 ? 43.022 7.038 13.858 1.00 13.77 320 HIS A O 1
ATOM 2460 N N . GLU A 1 321 ? 44.766 8.057 12.856 1.00 12.83 321 GLU A N 1
ATOM 2461 C CA . GLU A 1 321 ? 45.547 6.854 12.662 1.00 13.42 321 GLU A CA 1
ATOM 2462 C C . GLU A 1 321 ? 46.265 6.445 13.939 1.00 13.25 321 GLU A C 1
ATOM 2463 O O . GLU A 1 321 ? 46.883 5.396 13.990 1.00 13.41 321 GLU A O 1
ATOM 2469 N N . SER A 1 322 ? 46.170 7.268 14.977 1.00 13.74 322 SER A N 1
ATOM 2470 C CA . SER A 1 322 ? 46.965 7.119 16.174 1.00 13.56 322 SER A CA 1
ATOM 2471 C C . SER A 1 322 ? 48.447 7.043 15.852 1.00 13.63 322 SER A C 1
ATOM 2472 O O . SER A 1 322 ? 49.198 6.364 16.531 1.00 14.24 322 SER A O 1
ATOM 2475 N N . ARG A 1 323 ? 48.852 7.789 14.829 1.00 13.29 323 ARG A N 1
ATOM 2476 C CA . ARG A 1 323 ? 50.266 7.955 14.506 1.00 12.92 323 ARG A CA 1
ATOM 2477 C C . ARG A 1 323 ? 50.683 9.371 14.833 1.00 13.03 323 ARG A C 1
ATOM 2478 O O . ARG A 1 323 ? 50.661 10.293 13.982 1.00 12.69 323 ARG A O 1
ATOM 2486 N N . ALA A 1 324 ? 51.067 9.551 16.092 1.00 12.78 324 ALA A N 1
ATOM 2487 C CA . ALA A 1 324 ? 51.442 10.886 16.581 1.00 12.63 324 ALA A CA 1
ATOM 2488 C C . ALA A 1 324 ? 52.566 11.498 15.737 1.00 12.90 324 ALA A C 1
ATOM 2489 O O . ALA A 1 324 ? 52.635 12.704 15.552 1.00 13.42 324 ALA A O 1
ATOM 2491 N N . TYR A 1 325 ? 53.452 10.674 15.204 1.00 13.58 325 TYR A N 1
ATOM 2492 C CA . TYR A 1 325 ? 54.520 11.196 14.362 1.00 14.05 325 TYR A CA 1
ATOM 2493 C C . TYR A 1 325 ? 53.967 12.025 13.198 1.00 13.33 325 TYR A C 1
ATOM 2494 O O . TYR A 1 325 ? 54.478 13.111 12.864 1.00 13.56 325 TYR A O 1
ATOM 2503 N N . ARG A 1 326 ? 52.921 11.505 12.574 1.00 13.18 326 ARG A N 1
ATOM 2504 C CA . ARG A 1 326 ? 52.274 12.187 11.463 1.00 13.34 326 ARG A CA 1
ATOM 2505 C C . ARG A 1 326 ? 51.509 13.412 11.954 1.00 12.74 326 ARG A C 1
ATOM 2506 O O . ARG A 1 326 ? 51.645 14.512 11.419 1.00 13.45 326 ARG A O 1
ATOM 2514 N N . ALA A 1 327 ? 50.751 13.250 13.026 1.00 12.30 327 ALA A N 1
ATOM 2515 C CA . ALA A 1 327 ? 50.030 14.407 13.596 1.00 12.11 327 ALA A CA 1
ATOM 2516 C C . ALA A 1 327 ? 50.963 15.581 13.914 1.00 11.85 327 ALA A C 1
ATOM 2517 O O . ALA A 1 327 ? 50.678 16.731 13.590 1.00 11.09 327 ALA A O 1
ATOM 2519 N N . LEU A 1 328 ? 52.094 15.290 14.548 1.00 12.14 328 LEU A N 1
ATOM 2520 C CA . LEU A 1 328 ? 52.957 16.359 15.034 1.00 12.45 328 LEU A CA 1
ATOM 2521 C C . LEU A 1 328 ? 53.825 16.956 13.932 1.00 12.42 328 LEU A C 1
ATOM 2522 O O . LEU A 1 328 ? 54.068 18.152 13.934 1.00 12.99 328 LEU A O 1
ATOM 2527 N N . THR A 1 329 ? 54.270 16.146 12.970 1.00 13.06 329 THR A N 1
ATOM 2528 C CA . THR A 1 329 ? 54.986 16.720 11.832 1.00 12.56 329 THR A CA 1
ATOM 2529 C C . THR A 1 329 ? 54.056 17.578 10.980 1.00 12.37 329 THR A C 1
ATOM 2530 O O . THR A 1 329 ? 54.448 18.612 10.474 1.00 13.28 329 THR A O 1
ATOM 2534 N N . GLU A 1 330 ? 52.799 17.185 10.845 1.00 11.99 330 GLU A N 1
ATOM 2535 C CA . GLU A 1 330 ? 51.845 18.070 10.170 1.00 11.87 330 GLU A CA 1
ATOM 2536 C C . GLU A 1 330 ? 51.667 19.391 10.935 1.00 11.67 330 GLU A C 1
ATOM 2537 O O . GLU A 1 330 ? 51.506 20.467 10.332 1.00 11.57 330 GLU A O 1
ATOM 2543 N N . THR A 1 331 ? 51.707 19.314 12.262 1.00 11.28 331 THR A N 1
ATOM 2544 C CA . THR A 1 331 ? 51.530 20.491 13.091 1.00 11.52 331 THR A CA 1
ATOM 2545 C C . THR A 1 331 ? 52.711 21.450 12.935 1.00 11.80 331 THR A C 1
ATOM 2546 O O . THR A 1 331 ? 52.554 22.679 12.892 1.00 11.43 331 THR A O 1
ATOM 2550 N N . ILE A 1 332 ? 53.908 20.900 12.852 1.00 12.90 332 ILE A N 1
ATOM 2551 C CA . ILE A 1 332 ? 55.073 21.744 12.664 1.00 13.39 332 ILE A CA 1
ATOM 2552 C C . ILE A 1 332 ? 55.006 22.486 11.326 1.00 13.29 332 ILE A C 1
ATOM 2553 O O . ILE A 1 332 ? 55.301 23.682 11.260 1.00 14.13 332 ILE A O 1
ATOM 2558 N N . MET A 1 333 ? 54.611 21.788 10.263 1.00 13.95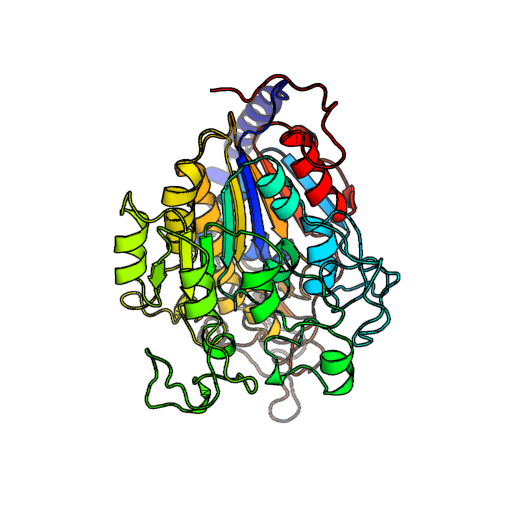 333 MET A N 1
ATOM 2559 C CA . MET A 1 333 ? 54.514 22.438 8.946 1.00 13.57 333 MET A CA 1
ATOM 2560 C C . MET A 1 333 ? 53.441 23.527 9.005 1.00 13.17 333 MET A C 1
ATOM 2561 O O . MET A 1 333 ? 53.582 24.595 8.422 1.00 13.00 333 MET A O 1
ATOM 2566 N N . PHE A 1 334 ? 52.351 23.237 9.707 1.00 12.46 334 PHE A N 1
ATOM 2567 C CA . PHE A 1 334 ? 51.304 24.223 9.916 1.00 12.23 334 PHE A CA 1
ATOM 2568 C C . PHE A 1 334 ? 51.888 25.462 10.605 1.00 11.88 334 PHE A C 1
ATOM 2569 O O . PHE A 1 334 ? 51.681 26.605 10.178 1.00 12.83 334 PHE A O 1
ATOM 2577 N N . ASP A 1 335 ? 52.635 25.243 11.675 1.00 12.00 335 ASP A N 1
ATOM 2578 C CA . ASP A 1 335 ? 53.288 26.347 12.364 1.00 12.65 335 ASP A CA 1
ATOM 2579 C C . ASP A 1 335 ? 54.277 27.073 11.456 1.00 13.02 335 ASP A C 1
ATOM 2580 O O . ASP A 1 335 ? 54.422 28.284 11.539 1.00 13.22 335 ASP A O 1
ATOM 2585 N N . ASP A 1 336 ? 54.948 26.337 10.579 1.00 13.05 336 ASP A N 1
ATOM 2586 C CA . ASP A 1 336 ? 55.853 26.959 9.597 1.00 13.09 336 ASP A CA 1
ATOM 2587 C C . ASP A 1 336 ? 55.113 27.844 8.620 1.00 12.58 336 ASP A C 1
ATOM 2588 O O . ASP A 1 336 ? 55.607 28.910 8.250 1.00 12.37 336 ASP A O 1
ATOM 2593 N N . ALA A 1 337 ? 53.921 27.429 8.225 1.00 12.42 337 ALA A N 1
ATOM 2594 C CA . ALA A 1 337 ? 53.084 28.255 7.358 1.00 12.33 337 ALA A CA 1
ATOM 2595 C C . ALA A 1 337 ? 52.630 29.522 8.077 1.00 12.64 337 ALA A C 1
ATOM 2596 O O . ALA A 1 337 ? 52.603 30.592 7.485 1.00 13.30 337 ALA A O 1
ATOM 2598 N N . ILE A 1 338 ? 52.249 29.402 9.349 1.00 12.49 338 ILE A N 1
ATOM 2599 C CA . ILE A 1 338 ? 51.923 30.575 10.168 1.00 12.45 338 ILE A CA 1
ATOM 2600 C C . ILE A 1 338 ? 53.086 31.561 10.203 1.00 12.72 338 ILE A C 1
ATOM 2601 O O . ILE A 1 338 ? 52.914 32.764 9.994 1.00 13.61 338 ILE A O 1
ATOM 2606 N N . GLU A 1 339 ? 54.269 31.036 10.495 1.00 13.21 339 GLU A N 1
ATOM 2607 C CA . GLU A 1 339 ? 55.472 31.847 10.561 1.00 13.98 339 GLU A CA 1
ATOM 2608 C C . GLU A 1 339 ? 55.706 32.563 9.243 1.00 14.01 339 GLU A C 1
ATOM 2609 O O . GLU A 1 339 ? 55.982 33.764 9.213 1.00 14.37 339 GLU A O 1
ATOM 2615 N N . ARG A 1 340 ? 55.579 31.826 8.150 1.00 14.26 340 ARG A N 1
ATOM 2616 C CA . ARG A 1 340 ? 55.814 32.402 6.832 1.00 14.30 340 ARG A CA 1
ATOM 2617 C C . ARG A 1 340 ? 54.824 33.519 6.501 1.00 14.30 340 ARG A C 1
ATOM 2618 O O . ARG A 1 340 ? 55.206 34.583 6.003 1.00 14.60 340 ARG A O 1
ATOM 2626 N N . ALA A 1 341 ? 53.545 33.291 6.782 1.00 14.01 341 ALA A N 1
ATOM 2627 C CA . ALA A 1 341 ? 52.543 34.311 6.564 1.00 13.48 341 ALA A CA 1
ATOM 2628 C C . ALA A 1 341 ? 52.849 35.541 7.408 1.00 13.24 341 ALA A C 1
ATOM 2629 O O . ALA A 1 341 ? 52.677 36.664 6.951 1.00 14.12 341 ALA A O 1
ATOM 2631 N N . GLY A 1 342 ? 53.354 35.349 8.616 1.00 13.47 342 GLY A N 1
ATOM 2632 C CA . GLY A 1 342 ? 53.752 36.477 9.451 1.00 14.08 342 GLY A CA 1
ATOM 2633 C C . GLY A 1 342 ? 54.868 37.307 8.836 1.00 14.67 342 GLY A C 1
ATOM 2634 O O . GLY A 1 342 ? 54.950 38.516 9.065 1.00 14.94 342 GLY A O 1
ATOM 2635 N N . GLN A 1 343 ? 55.737 36.659 8.061 1.00 15.26 343 GLN A N 1
ATOM 2636 C CA . GLN A 1 343 ? 56.820 37.378 7.371 1.00 15.62 343 GLN A CA 1
ATOM 2637 C C . GLN A 1 343 ? 56.345 38.172 6.155 1.00 15.79 343 GLN A C 1
ATOM 2638 O O . GLN A 1 343 ? 57.006 39.121 5.730 1.00 16.64 343 GLN A O 1
ATOM 2644 N N . LEU A 1 344 ? 55.221 37.762 5.578 1.00 15.62 344 LEU A N 1
ATOM 2645 C CA . LEU A 1 344 ? 54.730 38.321 4.325 1.00 16.42 344 LEU A CA 1
ATOM 2646 C C . LEU A 1 344 ? 53.573 39.293 4.516 1.00 16.81 344 LEU A C 1
ATOM 2647 O O . LEU A 1 344 ? 53.077 39.861 3.548 1.00 18.14 344 LEU A O 1
ATOM 2652 N N . THR A 1 345 ? 53.147 39.484 5.760 1.00 16.70 345 THR A N 1
ATOM 2653 C CA . THR A 1 345 ? 52.086 40.418 6.080 1.00 16.72 345 THR A CA 1
ATOM 2654 C C . THR A 1 345 ? 52.462 41.210 7.314 1.00 16.92 345 THR A C 1
ATOM 2655 O O . THR A 1 345 ? 53.349 40.811 8.080 1.00 16.78 345 THR A O 1
ATOM 2659 N N . SER A 1 346 ? 51.736 42.303 7.522 1.00 17.04 346 SER A N 1
ATOM 2660 C CA . SER A 1 346 ? 51.957 43.195 8.647 1.00 16.75 346 SER A CA 1
ATOM 2661 C C . SER A 1 346 ? 50.871 43.055 9.689 1.00 16.90 346 SER A C 1
ATOM 2662 O O . SER A 1 346 ? 49.691 43.153 9.366 1.00 16.72 346 SER A O 1
ATOM 2665 N N . GLU A 1 347 ? 51.263 42.912 10.948 1.00 17.67 347 GLU A N 1
ATOM 2666 C CA . GLU A 1 347 ? 50.294 42.941 12.016 1.00 18.77 347 GLU A CA 1
ATOM 2667 C C . GLU A 1 347 ? 49.671 44.334 12.231 1.00 18.30 347 GLU A C 1
ATOM 2668 O O . GLU A 1 347 ? 48.729 44.465 12.997 1.00 17.92 347 GLU A O 1
ATOM 2674 N N . GLU A 1 348 ? 50.187 45.359 11.547 1.00 18.68 348 GLU A N 1
ATOM 2675 C CA . GLU A 1 348 ? 49.584 46.692 11.580 1.00 19.52 348 GLU A CA 1
ATOM 2676 C C . GLU A 1 348 ? 48.231 46.691 10.877 1.00 17.69 348 GLU A C 1
ATOM 2677 O O . GLU A 1 348 ? 47.364 47.480 11.217 1.00 16.60 348 GLU A O 1
ATOM 2683 N N . ASP A 1 349 ? 48.057 45.827 9.878 1.00 16.26 349 ASP A N 1
ATOM 2684 C CA . ASP A 1 349 ? 46.808 45.837 9.096 1.00 15.43 349 ASP A CA 1
ATOM 2685 C C . ASP A 1 349 ? 46.205 44.450 8.844 1.00 14.75 349 ASP A C 1
ATOM 2686 O O . ASP A 1 349 ? 45.177 44.337 8.188 1.00 14.29 349 ASP A O 1
ATOM 2691 N N . THR A 1 350 ? 46.831 43.413 9.394 1.00 13.98 350 THR A N 1
ATOM 2692 C CA . THR A 1 350 ? 46.378 42.045 9.201 1.00 13.50 350 THR A CA 1
ATOM 2693 C C . THR A 1 350 ? 46.011 41.389 10.524 1.00 12.93 350 THR A C 1
ATOM 2694 O O . THR A 1 350 ? 46.846 41.279 11.399 1.00 13.40 350 THR A O 1
ATOM 2698 N N . LEU A 1 351 ? 44.759 40.980 10.684 1.00 12.79 351 LEU A N 1
ATOM 2699 C CA . LEU A 1 351 ? 44.374 40.207 11.861 1.00 12.61 351 LEU A CA 1
ATOM 2700 C C . LEU A 1 351 ? 44.538 38.735 11.515 1.00 12.35 351 LEU A C 1
ATOM 2701 O O . LEU A 1 351 ? 43.924 38.242 10.570 1.00 12.64 351 LEU A O 1
ATOM 2706 N N . SER A 1 352 ? 45.387 38.050 12.274 1.00 12.01 352 SER A N 1
ATOM 2707 C CA . SER A 1 352 ? 45.640 36.641 12.090 1.00 12.33 352 SER A CA 1
ATOM 2708 C C . SER A 1 352 ? 45.155 35.918 13.324 1.00 12.43 352 SER A C 1
ATOM 2709 O O . SER A 1 352 ? 45.550 36.262 14.440 1.00 12.11 352 SER A O 1
ATOM 2712 N N . LEU A 1 353 ? 44.319 34.906 13.123 1.00 13.43 353 LEU A N 1
ATOM 2713 C CA . LEU A 1 353 ? 43.920 33.997 14.182 1.00 13.61 353 LEU A CA 1
ATOM 2714 C C . LEU A 1 353 ? 44.421 32.615 13.847 1.00 13.50 353 LEU A C 1
ATOM 2715 O O . LEU A 1 353 ? 44.310 32.182 12.700 1.00 13.64 353 LEU A O 1
ATOM 2720 N N . VAL A 1 354 ? 44.969 31.935 14.852 1.00 13.09 354 VAL A N 1
ATOM 2721 C CA . VAL A 1 354 ? 45.334 30.531 14.758 1.00 12.64 354 VAL A CA 1
ATOM 2722 C C . VAL A 1 354 ? 44.447 29.793 15.722 1.00 12.37 354 VAL A C 1
ATOM 2723 O O . VAL A 1 354 ? 44.328 30.185 16.883 1.00 11.78 354 VAL A O 1
ATOM 2727 N N . THR A 1 355 ? 43.809 28.726 15.256 1.00 12.07 355 THR A N 1
ATOM 2728 C CA . THR A 1 355 ? 42.990 27.948 16.152 1.00 12.16 355 THR A CA 1
ATOM 2729 C C . THR A 1 355 ? 42.880 26.534 15.627 1.00 11.66 355 THR A C 1
ATOM 2730 O O . THR A 1 355 ? 43.526 26.189 14.627 1.00 12.27 355 THR A O 1
ATOM 2734 N N . ALA A 1 356 ? 42.104 25.729 16.339 1.00 11.62 356 ALA A N 1
ATOM 2735 C CA . ALA A 1 356 ? 41.794 24.361 15.961 1.00 11.32 356 ALA A CA 1
ATOM 2736 C C . ALA A 1 356 ? 40.292 24.216 15.891 1.00 11.50 356 ALA A C 1
ATOM 2737 O O . ALA A 1 356 ? 39.579 24.912 16.586 1.00 11.04 356 ALA A O 1
ATOM 2739 N N . ASP A 1 357 ? 39.814 23.309 15.054 1.00 11.05 357 ASP A N 1
ATOM 2740 C CA . ASP A 1 357 ? 38.374 23.034 15.032 1.00 11.03 357 ASP A CA 1
ATOM 2741 C C . ASP A 1 357 ? 37.931 22.239 16.267 1.00 10.94 357 ASP A C 1
ATOM 2742 O O . ASP A 1 357 ? 36.825 22.425 16.754 1.00 10.34 357 ASP A O 1
ATOM 2747 N N . HIS A 1 358 ? 38.800 21.353 16.764 1.00 10.55 358 HIS A N 1
ATOM 2748 C CA . HIS A 1 358 ? 38.543 20.528 17.938 1.00 10.74 358 HIS A CA 1
ATOM 2749 C C . HIS A 1 358 ? 39.845 19.792 18.210 1.00 10.56 358 HIS A C 1
ATOM 2750 O O . HIS A 1 358 ? 40.804 19.919 17.452 1.00 10.86 358 HIS A O 1
ATOM 2757 N N . SER A 1 359 ? 39.850 18.981 19.253 1.00 11.27 359 SER A N 1
ATOM 2758 C CA . SER A 1 359 ? 41.018 18.244 19.663 1.00 11.04 359 SER A CA 1
ATOM 2759 C C . SER A 1 359 ? 40.864 16.749 19.345 1.00 10.92 359 SER A C 1
ATOM 2760 O O . SER A 1 359 ? 40.034 16.333 18.507 1.00 10.45 359 SER A O 1
ATOM 2763 N N . HIS A 1 360 ? 41.683 15.954 20.023 1.00 10.83 360 HIS A N 1
ATOM 2764 C CA . HIS A 1 360 ? 41.780 14.521 19.880 1.00 11.18 360 HIS A CA 1
ATOM 2765 C C . HIS A 1 360 ? 42.066 13.983 21.261 1.00 11.54 360 HIS A C 1
ATOM 2766 O O . HIS A 1 360 ? 42.532 14.731 22.122 1.00 11.57 360 HIS A O 1
ATOM 2773 N N . VAL A 1 361 ? 41.852 12.680 21.445 1.00 11.85 361 VAL A N 1
ATOM 2774 C CA . VAL A 1 361 ? 42.059 11.999 22.738 1.00 11.94 361 VAL A CA 1
ATOM 2775 C C . VAL A 1 361 ? 43.530 11.598 22.923 1.00 11.96 361 VAL A C 1
ATOM 2776 O O . VAL A 1 361 ? 43.866 10.535 23.446 1.00 11.63 361 VAL A O 1
ATOM 2780 N N . PHE A 1 362 ? 44.383 12.543 22.536 1.00 12.08 362 PHE A N 1
ATOM 2781 C CA . PHE A 1 362 ? 45.826 12.448 22.521 1.00 11.86 362 PHE A CA 1
ATOM 2782 C C . PHE A 1 362 ? 46.383 12.971 23.835 1.00 12.08 362 PHE A C 1
ATOM 2783 O O . PHE A 1 362 ? 46.061 14.090 24.255 1.00 12.87 362 PHE A O 1
ATOM 2791 N N . SER A 1 363 ? 47.239 12.188 24.486 1.00 12.10 363 SER A N 1
ATOM 2792 C CA . SER A 1 363 ? 47.840 12.633 25.735 1.00 11.83 363 SER A CA 1
ATOM 2793 C C . SER A 1 363 ? 49.337 12.475 25.743 1.00 12.16 363 SER A C 1
ATOM 2794 O O . SER A 1 363 ? 49.898 11.596 25.072 1.00 11.12 363 SER A O 1
ATOM 2797 N N . PHE A 1 364 ? 49.953 13.309 26.569 1.00 12.54 364 PHE A N 1
ATOM 2798 C CA . PHE A 1 364 ? 51.404 13.376 26.717 1.00 13.30 364 PHE A CA 1
ATOM 2799 C C . PHE A 1 364 ? 51.692 13.193 28.198 1.00 13.19 364 PHE A C 1
ATOM 2800 O O . PHE A 1 364 ? 51.438 14.093 28.987 1.00 13.19 364 PHE A O 1
ATOM 2808 N N . GLY A 1 365 ? 52.159 12.001 28.585 1.00 13.37 365 GLY A N 1
ATOM 2809 C CA . GLY A 1 365 ? 52.320 11.656 29.995 1.00 13.64 365 GLY A CA 1
ATOM 2810 C C . GLY A 1 365 ? 53.573 10.831 30.230 1.00 13.93 365 GLY A C 1
ATOM 2811 O O . GLY A 1 365 ? 54.553 10.949 29.503 1.00 14.11 365 GLY A O 1
ATOM 2812 N N . GLY A 1 366 ? 53.521 9.961 31.228 1.00 14.43 366 GLY A N 1
ATOM 2813 C CA . GLY A 1 366 ? 54.716 9.415 31.821 1.00 14.85 366 GLY A CA 1
ATOM 2814 C C . GLY A 1 366 ? 55.467 10.558 32.435 1.00 15.33 366 GLY A C 1
ATOM 2815 O O . GLY A 1 366 ? 54.970 11.686 32.518 1.00 15.33 366 GLY A O 1
ATOM 2816 N N . TYR A 1 367 ? 56.682 10.293 32.850 1.00 15.35 367 TYR A N 1
ATOM 2817 C CA . TYR A 1 367 ? 57.484 11.339 33.453 1.00 14.70 367 TYR A CA 1
ATOM 2818 C C . TYR A 1 367 ? 58.815 11.410 32.738 1.00 14.45 367 TYR A C 1
ATOM 2819 O O . TYR A 1 367 ? 59.855 11.209 33.351 1.00 14.95 367 TYR A O 1
ATOM 2828 N N . PRO A 1 368 ? 58.784 11.715 31.439 1.00 14.14 368 PRO A N 1
ATOM 2829 C CA . PRO A 1 368 ? 60.004 11.773 30.645 1.00 14.91 368 PRO A CA 1
ATOM 2830 C C . PRO A 1 368 ? 60.928 12.895 31.059 1.00 15.29 368 PRO A C 1
ATOM 2831 O O . PRO A 1 368 ? 60.485 13.978 31.456 1.00 14.89 368 PRO A O 1
ATOM 2835 N N . LEU A 1 369 ? 62.212 12.644 30.872 1.00 15.88 369 LEU A N 1
ATOM 2836 C CA . LEU A 1 369 ? 63.238 13.608 31.193 1.00 15.57 369 LEU A CA 1
ATOM 2837 C C . LEU A 1 369 ? 63.300 14.718 30.164 1.00 16.14 369 LEU A C 1
ATOM 2838 O O . LEU A 1 369 ? 62.990 14.523 28.981 1.00 16.88 369 LEU A O 1
ATOM 2843 N N . ARG A 1 370 ? 63.711 15.885 30.635 1.00 15.79 370 ARG A N 1
ATOM 2844 C CA . ARG A 1 370 ? 63.943 17.023 29.789 1.00 16.03 370 ARG A CA 1
ATOM 2845 C C . ARG A 1 370 ? 64.869 16.626 28.643 1.00 16.68 370 ARG A C 1
ATOM 2846 O O . ARG A 1 370 ? 65.903 15.992 28.858 1.00 16.86 370 ARG A O 1
ATOM 2854 N N . GLY A 1 371 ? 64.480 16.991 27.429 1.00 16.83 371 GLY A N 1
ATOM 2855 C CA . GLY A 1 371 ? 65.270 16.696 26.247 1.00 17.23 371 GLY A CA 1
ATOM 2856 C C . GLY A 1 371 ? 64.999 15.372 25.574 1.00 17.28 371 GLY A C 1
ATOM 2857 O O . GLY A 1 371 ? 65.497 15.145 24.484 1.00 17.91 371 GLY A O 1
ATOM 2858 N N . SER A 1 372 ? 64.214 14.498 26.204 1.00 17.26 372 SER A N 1
ATOM 2859 C CA . SER A 1 372 ? 63.904 13.211 25.607 1.00 17.65 372 SER A CA 1
ATOM 2860 C C . SER A 1 372 ? 62.907 13.356 24.457 1.00 16.80 372 SER A C 1
ATOM 2861 O O . SER A 1 372 ? 62.072 14.272 24.430 1.00 16.54 372 SER A O 1
ATOM 2864 N N . SER A 1 373 ? 63.000 12.437 23.509 1.00 16.32 373 SER A N 1
ATOM 2865 C CA . SER A 1 373 ? 62.149 12.452 22.334 1.00 15.82 373 SER A CA 1
ATOM 2866 C C . SER A 1 373 ? 60.697 12.285 22.727 1.00 15.49 373 SER A C 1
ATOM 2867 O O . SER A 1 373 ? 60.377 11.406 23.524 1.00 15.66 373 SER A O 1
ATOM 2870 N N . ILE A 1 374 ? 59.830 13.082 22.107 1.00 15.55 374 ILE A N 1
ATOM 2871 C CA . ILE A 1 374 ? 58.383 12.995 22.320 1.00 15.34 374 ILE A CA 1
ATOM 2872 C C . ILE A 1 374 ? 57.835 11.626 21.915 1.00 15.03 374 ILE A C 1
ATOM 2873 O O . ILE A 1 374 ? 56.797 11.184 22.426 1.00 14.72 374 ILE A O 1
ATOM 2878 N N . PHE A 1 375 ? 58.539 10.936 21.013 1.00 14.64 375 PHE A N 1
ATOM 2879 C CA . PHE A 1 375 ? 58.115 9.598 20.568 1.00 14.72 375 PHE A CA 1
ATOM 2880 C C . PHE A 1 375 ? 58.720 8.467 21.375 1.00 15.10 375 PHE A C 1
ATOM 2881 O O . PHE A 1 375 ? 58.520 7.303 21.044 1.00 15.79 375 PHE A O 1
ATOM 2889 N N . GLY A 1 376 ? 59.419 8.813 22.449 1.00 14.97 376 GLY A N 1
ATOM 2890 C CA . GLY A 1 376 ? 60.076 7.825 23.280 1.00 15.35 376 GLY A CA 1
ATOM 2891 C C . GLY A 1 376 ? 59.210 7.159 24.318 1.00 15.76 376 GLY A C 1
ATOM 2892 O O . GLY A 1 376 ? 57.994 7.405 24.433 1.00 14.75 376 GLY A O 1
ATOM 2893 N N . LEU A 1 377 ? 59.867 6.287 25.072 1.00 16.14 377 LEU A N 1
ATOM 2894 C CA . LEU A 1 377 ? 59.234 5.508 26.113 1.00 16.18 377 LEU A CA 1
ATOM 2895 C C . LEU A 1 377 ? 59.232 6.288 27.420 1.00 16.25 377 LEU A C 1
ATOM 2896 O O . LEU A 1 377 ? 60.196 6.980 27.752 1.00 16.17 377 LEU A O 1
ATOM 2901 N N . ALA A 1 378 ? 58.165 6.139 28.192 1.00 16.27 378 ALA A N 1
ATOM 2902 C CA . ALA A 1 378 ? 58.144 6.684 29.530 1.00 16.55 378 ALA A CA 1
ATOM 2903 C C . ALA A 1 378 ? 59.210 5.947 30.338 1.00 17.47 378 ALA A C 1
ATOM 2904 O O . ALA A 1 378 ? 59.426 4.759 30.114 1.00 16.27 378 ALA A O 1
ATOM 2906 N N . PRO A 1 379 ? 59.904 6.639 31.228 1.00 18.27 379 PRO A N 1
ATOM 2907 C CA . PRO A 1 379 ? 60.799 5.951 32.139 1.00 19.76 379 PRO A CA 1
ATOM 2908 C C . PRO A 1 379 ? 60.013 4.976 33.001 1.00 21.21 379 PRO A C 1
ATOM 2909 O O . PRO A 1 379 ? 58.885 5.255 33.416 1.00 22.14 379 PRO A O 1
ATOM 2913 N N . GLY A 1 380 ? 60.584 3.815 33.250 1.00 23.05 380 GLY A N 1
ATOM 2914 C CA . GLY A 1 380 ? 59.935 2.879 34.145 1.00 23.88 380 GLY A CA 1
ATOM 2915 C C . GLY A 1 380 ? 58.809 2.095 33.495 1.00 24.42 380 GLY A C 1
ATOM 2916 O O . GLY A 1 380 ? 58.055 2.601 32.635 1.00 25.35 380 GLY A O 1
ATOM 2917 N N . LYS A 1 381 ? 58.685 0.854 33.932 1.00 24.13 381 LYS A N 1
ATOM 2918 C CA . LYS A 1 381 ? 57.778 -0.081 33.315 1.00 23.98 381 LYS A CA 1
ATOM 2919 C C . LYS A 1 381 ? 56.381 0.143 33.833 1.00 23.03 381 LYS A C 1
ATOM 2920 O O . LYS A 1 381 ? 56.180 0.704 34.916 1.00 23.47 381 LYS A O 1
ATOM 2926 N N . ALA A 1 382 ? 55.414 -0.317 33.055 1.00 21.87 382 ALA A N 1
ATOM 2927 C CA . ALA A 1 382 ? 54.041 -0.339 33.491 1.00 21.62 382 ALA A CA 1
ATOM 2928 C C . ALA A 1 382 ? 53.843 -1.469 34.494 1.00 21.68 382 ALA A C 1
ATOM 2929 O O . ALA A 1 382 ? 54.747 -2.258 34.753 1.00 21.62 382 ALA A O 1
ATOM 2931 N N . ARG A 1 383 ? 52.638 -1.551 35.031 1.00 22.19 383 ARG A N 1
ATOM 2932 C CA . ARG A 1 383 ? 52.306 -2.556 36.020 1.00 23.02 383 ARG A CA 1
ATOM 2933 C C . ARG A 1 383 ? 52.449 -3.969 35.469 1.00 23.60 383 ARG A C 1
ATOM 2934 O O . ARG A 1 383 ? 52.641 -4.920 36.228 1.00 24.73 383 ARG A O 1
ATOM 2942 N N . ASP A 1 384 ? 52.357 -4.116 34.153 1.00 23.83 384 ASP A N 1
ATOM 2943 C CA . ASP A 1 384 ? 52.549 -5.418 33.522 1.00 24.09 384 ASP A CA 1
ATOM 2944 C C . ASP A 1 384 ? 54.015 -5.675 33.160 1.00 24.57 384 ASP A C 1
ATOM 2945 O O . ASP A 1 384 ? 54.307 -6.580 32.387 1.00 25.14 384 ASP A O 1
ATOM 2950 N N . ARG A 1 385 ? 54.910 -4.860 33.717 1.00 25.21 385 ARG A N 1
ATOM 2951 C CA . ARG A 1 385 ? 56.359 -4.962 33.533 1.00 26.48 385 ARG A CA 1
ATOM 2952 C C . ARG A 1 385 ? 56.844 -4.771 32.097 1.00 25.10 385 ARG A C 1
ATOM 2953 O O . ARG A 1 385 ? 57.979 -5.113 31.782 1.00 25.99 385 ARG A O 1
ATOM 2961 N N . LYS A 1 386 ? 56.005 -4.218 31.232 1.00 23.61 386 LYS A N 1
ATOM 2962 C CA . LYS A 1 386 ? 56.423 -3.887 29.881 1.00 22.83 386 LYS A CA 1
ATOM 2963 C C . LYS A 1 386 ? 56.491 -2.374 29.740 1.00 20.87 386 LYS A C 1
ATOM 2964 O O . LYS A 1 386 ? 55.933 -1.636 30.552 1.00 20.18 386 LYS A O 1
ATOM 2970 N N . ALA A 1 387 ? 57.198 -1.916 28.719 1.00 19.03 387 ALA A N 1
ATOM 2971 C CA . ALA A 1 387 ? 57.402 -0.481 28.537 1.00 18.32 387 ALA A CA 1
ATOM 2972 C C . ALA A 1 387 ? 56.125 0.173 28.028 1.00 17.32 387 ALA A C 1
ATOM 2973 O O . ALA A 1 387 ? 55.211 -0.506 27.561 1.00 17.70 387 ALA A O 1
ATOM 2975 N N . TYR A 1 388 ? 56.059 1.496 28.124 1.00 16.80 388 TYR A N 1
ATOM 2976 C CA . TYR A 1 388 ? 54.965 2.216 27.504 1.00 15.07 388 TYR A CA 1
ATOM 2977 C C . TYR A 1 388 ? 55.460 3.574 27.011 1.00 14.19 388 TYR A C 1
ATOM 2978 O O . TYR A 1 388 ? 56.544 3.991 27.370 1.00 14.15 388 TYR A O 1
ATOM 2987 N N . THR A 1 389 ? 54.690 4.215 26.136 1.00 13.18 389 THR A N 1
ATOM 2988 C CA . THR A 1 389 ? 55.134 5.460 25.507 1.00 12.82 389 THR A CA 1
ATOM 2989 C C . THR A 1 389 ? 54.588 6.673 26.231 1.00 12.68 389 THR A C 1
ATOM 2990 O O . THR A 1 389 ? 53.532 6.624 26.865 1.00 12.90 389 THR A O 1
ATOM 2994 N N . VAL A 1 390 ? 55.297 7.785 26.087 1.00 12.78 390 VAL A N 1
ATOM 2995 C CA . VAL A 1 390 ? 54.840 9.039 26.691 1.00 13.00 390 VAL A CA 1
ATOM 2996 C C . VAL A 1 390 ? 53.602 9.569 25.961 1.00 12.63 390 VAL A C 1
ATOM 2997 O O . VAL A 1 390 ? 52.734 10.191 26.571 1.00 12.76 390 VAL A O 1
ATOM 3001 N N . LEU A 1 391 ? 53.513 9.287 24.667 1.00 12.81 391 LEU A N 1
ATOM 3002 C CA . LEU A 1 391 ? 52.320 9.640 23.884 1.00 12.85 391 LEU A CA 1
ATOM 3003 C C . LEU A 1 391 ? 51.360 8.466 23.838 1.00 12.74 391 LEU A C 1
ATOM 3004 O O . LEU A 1 391 ? 51.756 7.334 23.538 1.00 12.12 391 LEU A O 1
ATOM 3009 N N . LEU A 1 392 ? 50.100 8.715 24.170 1.00 12.68 392 LEU A N 1
ATOM 3010 C CA . LEU A 1 392 ? 49.081 7.680 24.142 1.00 12.44 392 LEU A CA 1
ATOM 3011 C C . LEU A 1 392 ? 47.777 8.285 23.652 1.00 12.35 392 LEU A C 1
ATOM 3012 O O . LEU A 1 392 ? 47.618 9.495 23.630 1.00 12.50 392 LEU A O 1
ATOM 3017 N N . TYR A 1 393 ? 46.854 7.432 23.265 1.00 12.44 393 TYR A N 1
ATOM 3018 C CA . TYR A 1 393 ? 45.515 7.852 22.874 1.00 12.29 393 TYR A CA 1
ATOM 3019 C C . TYR A 1 393 ? 44.492 7.187 23.778 1.00 12.94 393 TYR A C 1
ATOM 3020 O O . TYR A 1 393 ? 44.713 6.086 24.281 1.00 13.39 393 TYR A O 1
ATOM 3029 N N . GLY A 1 394 ? 43.368 7.853 23.988 1.00 12.72 394 GLY A N 1
ATOM 3030 C CA . GLY A 1 394 ? 42.285 7.225 24.737 1.00 12.48 394 GLY A CA 1
ATOM 3031 C C . GLY A 1 394 ? 41.706 6.048 23.984 1.00 12.56 394 GLY A C 1
ATOM 3032 O O . GLY A 1 394 ? 41.460 4.976 24.551 1.00 12.15 394 GLY A O 1
ATOM 3033 N N . ASN A 1 395 ? 41.500 6.242 22.694 1.00 12.24 395 ASN A N 1
ATOM 3034 C CA . ASN A 1 395 ? 40.946 5.190 21.856 1.00 12.51 395 ASN A CA 1
ATOM 3035 C C . ASN A 1 395 ? 41.654 5.239 20.499 1.00 13.09 395 ASN A C 1
ATOM 3036 O O . ASN A 1 395 ? 42.389 6.177 20.191 1.00 13.36 395 ASN A O 1
ATOM 3041 N N . GLY A 1 396 ? 41.439 4.217 19.698 1.00 12.49 396 GLY A N 1
ATOM 3042 C CA . GLY A 1 396 ? 41.965 4.219 18.352 1.00 13.38 396 GLY A CA 1
ATOM 3043 C C . GLY A 1 396 ? 42.667 2.935 17.9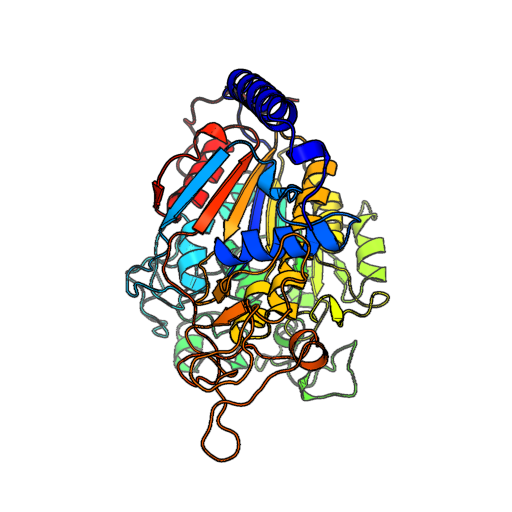76 1.00 13.28 396 GLY A C 1
ATOM 3044 O O . GLY A 1 396 ? 42.705 1.982 18.748 1.00 13.71 396 GLY A O 1
ATOM 3045 N N . PRO A 1 397 ? 43.218 2.925 16.772 1.00 13.82 397 PRO A N 1
ATOM 3046 C CA . PRO A 1 397 ? 43.736 1.701 16.167 1.00 14.35 397 PRO A CA 1
ATOM 3047 C C . PRO A 1 397 ? 45.094 1.231 16.659 1.00 14.72 397 PRO A C 1
ATOM 3048 O O . PRO A 1 397 ? 45.633 0.269 16.111 1.00 15.94 397 PRO A O 1
ATOM 3052 N N . GLY A 1 398 ? 45.633 1.879 17.680 1.00 15.30 398 GLY A N 1
ATOM 3053 C CA . GLY A 1 398 ? 46.876 1.438 18.304 1.00 15.17 398 GLY A CA 1
ATOM 3054 C C . GLY A 1 398 ? 46.646 0.454 19.436 1.00 15.25 398 GLY A C 1
ATOM 3055 O O . GLY A 1 398 ? 47.592 -0.038 20.017 1.00 15.07 398 GLY A O 1
ATOM 3056 N N . TYR A 1 399 ? 45.392 0.184 19.785 1.00 15.83 399 TYR A N 1
ATOM 3057 C CA . TYR A 1 399 ? 45.120 -0.832 20.793 1.00 16.41 399 TYR A CA 1
ATOM 3058 C C . TYR A 1 399 ? 45.499 -2.196 20.231 1.00 17.91 399 TYR A C 1
ATOM 3059 O O . TYR A 1 399 ? 45.040 -2.585 19.159 1.00 17.84 399 TYR A O 1
ATOM 3068 N N . VAL A 1 400 ? 46.344 -2.908 20.954 1.00 19.83 400 VAL A N 1
ATOM 3069 C CA . VAL A 1 400 ? 46.798 -4.206 20.502 1.00 22.17 400 VAL A CA 1
ATOM 3070 C C . VAL A 1 400 ? 46.879 -5.170 21.657 1.00 24.34 400 VAL A C 1
ATOM 3071 O O . VAL A 1 400 ? 47.205 -4.800 22.786 1.00 23.89 400 VAL A O 1
ATOM 3075 N N . LEU A 1 401 ? 46.520 -6.414 21.366 1.00 27.52 401 LEU A N 1
ATOM 3076 C CA . LEU A 1 401 ? 46.885 -7.544 22.202 1.00 30.19 401 LEU A CA 1
ATOM 3077 C C . LEU A 1 401 ? 47.657 -8.498 21.312 1.00 32.25 401 LEU A C 1
ATOM 3078 O O . LEU A 1 401 ? 47.150 -8.913 20.265 1.00 32.64 401 LEU A O 1
ATOM 3083 N N . LYS A 1 402 ? 48.900 -8.774 21.702 1.00 34.63 402 LYS A N 1
ATOM 3084 C CA . LYS A 1 402 ? 49.728 -9.807 21.091 1.00 36.59 402 LYS A CA 1
ATOM 3085 C C . LYS A 1 402 ? 49.800 -10.960 22.092 1.00 36.89 402 LYS A C 1
ATOM 3086 O O . LYS A 1 402 ? 50.222 -10.762 23.231 1.00 37.15 402 LYS A O 1
ATOM 3092 N N . ASP A 1 403 ? 49.362 -12.150 21.675 1.00 37.29 403 ASP A N 1
ATOM 3093 C CA . ASP A 1 403 ? 49.277 -13.318 22.565 1.00 37.46 403 ASP A CA 1
ATOM 3094 C C . ASP A 1 403 ? 48.543 -13.016 23.877 1.00 37.00 403 ASP A C 1
ATOM 3095 O O . ASP A 1 403 ? 48.997 -13.398 24.962 1.00 37.35 403 ASP A O 1
ATOM 3100 N N . GLY A 1 404 ? 47.414 -12.320 23.762 1.00 36.30 404 GLY A N 1
ATOM 3101 C CA . GLY A 1 404 ? 46.531 -12.053 24.903 1.00 35.57 404 GLY A CA 1
ATOM 3102 C C . GLY A 1 404 ? 46.983 -10.976 25.883 1.00 34.57 404 GLY A C 1
ATOM 3103 O O . GLY A 1 404 ? 46.363 -10.800 26.936 1.00 34.51 404 GLY A O 1
ATOM 3104 N N . ALA A 1 405 ? 48.047 -10.245 25.549 1.00 33.17 405 ALA A N 1
ATOM 3105 C CA . ALA A 1 405 ? 48.561 -9.203 26.446 1.00 31.59 405 ALA A CA 1
ATOM 3106 C C . ALA A 1 405 ? 48.986 -7.957 25.692 1.00 29.39 405 ALA A C 1
ATOM 3107 O O . ALA A 1 405 ? 49.289 -8.005 24.498 1.00 28.80 405 ALA A O 1
ATOM 3109 N N . ARG A 1 406 ? 49.033 -6.847 26.419 1.00 27.06 406 ARG A N 1
ATOM 3110 C CA . ARG A 1 406 ? 49.518 -5.598 25.867 1.00 24.91 406 ARG A CA 1
ATOM 3111 C C . ARG A 1 406 ? 50.960 -5.814 25.459 1.00 25.01 406 ARG A C 1
ATOM 3112 O O . ARG A 1 406 ? 51.737 -6.310 26.264 1.00 25.37 406 ARG A O 1
ATOM 3120 N N . PRO A 1 407 ? 51.325 -5.455 24.232 1.00 24.91 407 PRO A N 1
ATOM 3121 C CA . PRO A 1 407 ? 52.677 -5.681 23.775 1.00 24.74 407 PRO A CA 1
ATOM 3122 C C . PRO A 1 407 ? 53.683 -4.716 24.388 1.00 24.58 407 PRO A C 1
ATOM 3123 O O . PRO A 1 407 ? 53.369 -3.561 24.707 1.00 24.09 407 PRO A O 1
ATOM 3127 N N . ASP A 1 408 ? 54.895 -5.217 24.558 1.00 24.30 408 ASP A N 1
ATOM 3128 C CA . ASP A 1 408 ? 56.016 -4.392 24.930 1.00 24.18 408 ASP A CA 1
ATOM 3129 C C . ASP A 1 408 ? 56.289 -3.483 23.740 1.00 23.75 408 ASP A C 1
ATOM 3130 O O . ASP A 1 408 ? 55.804 -3.738 22.633 1.00 23.93 408 ASP A O 1
ATOM 3135 N N . VAL A 1 409 ? 57.053 -2.430 23.973 1.00 23.02 409 VAL A N 1
ATOM 3136 C CA . VAL A 1 409 ? 57.398 -1.482 22.935 1.00 23.04 409 VAL A CA 1
ATOM 3137 C C . VAL A 1 409 ? 58.843 -1.035 23.132 1.00 22.75 409 VAL A C 1
ATOM 3138 O O . VAL A 1 409 ? 59.292 -0.837 24.263 1.00 22.56 409 VAL A O 1
ATOM 3142 N N . THR A 1 410 ? 59.576 -0.892 22.031 1.00 22.59 410 THR A N 1
ATOM 3143 C CA . THR A 1 410 ? 60.960 -0.439 22.096 1.00 22.19 410 THR A CA 1
ATOM 3144 C C . THR A 1 410 ? 61.043 0.989 21.609 1.00 21.88 410 THR A C 1
ATOM 3145 O O . THR A 1 410 ? 60.123 1.470 20.971 1.00 20.99 410 THR A O 1
ATOM 3149 N N . GLU A 1 411 ? 62.158 1.655 21.888 1.00 22.06 411 GLU A N 1
ATOM 3150 C CA . GLU A 1 411 ? 62.376 3.009 21.380 1.00 22.45 411 GLU A CA 1
ATOM 3151 C C . GLU A 1 411 ? 62.406 3.041 19.857 1.00 22.79 411 GLU A C 1
ATOM 3152 O O . GLU A 1 411 ? 61.902 3.989 19.245 1.00 22.17 411 GLU A O 1
ATOM 3158 N N . SER A 1 412 ? 62.995 2.021 19.231 1.00 22.82 412 SER A N 1
ATOM 3159 C CA . SER A 1 412 ? 63.108 2.026 17.770 1.00 23.35 412 SER A CA 1
ATOM 3160 C C . SER A 1 412 ? 61.719 1.940 17.182 1.00 22.61 412 SER A C 1
ATOM 3161 O O . SER A 1 412 ? 61.398 2.604 16.205 1.00 22.50 412 SER A O 1
ATOM 3164 N N . GLU A 1 413 ? 60.895 1.123 17.816 1.00 22.17 413 GLU A N 1
ATOM 3165 C CA . GLU A 1 413 ? 59.520 0.929 17.412 1.00 22.76 413 GLU A CA 1
ATOM 3166 C C . GLU A 1 413 ? 58.721 2.209 17.608 1.00 20.99 413 GLU A C 1
ATOM 3167 O O . GLU A 1 413 ? 58.031 2.667 16.698 1.00 20.13 413 GLU A O 1
ATOM 3173 N N . SER A 1 414 ? 58.834 2.787 18.797 1.00 19.77 414 SER A N 1
ATOM 3174 C CA . SER A 1 414 ? 57.991 3.930 19.174 1.00 18.66 414 SER A CA 1
ATOM 3175 C C . SER A 1 414 ? 58.308 5.204 18.385 1.00 18.68 414 SER A C 1
ATOM 3176 O O . SER A 1 414 ? 57.449 6.082 18.247 1.00 17.67 414 SER A O 1
ATOM 3179 N N . GLY A 1 415 ? 59.532 5.286 17.865 1.00 18.73 415 GLY A N 1
ATOM 3180 C CA . GLY A 1 415 ? 59.969 6.421 17.074 1.00 18.54 415 GLY A CA 1
ATOM 3181 C C . GLY A 1 415 ? 59.728 6.320 15.584 1.00 19.05 415 GLY A C 1
ATOM 3182 O O . GLY A 1 415 ? 60.065 7.243 14.853 1.00 19.19 415 GLY A O 1
ATOM 3183 N N . SER A 1 416 ? 59.159 5.210 15.123 1.00 19.56 416 SER A N 1
ATOM 3184 C CA . SER A 1 416 ? 58.921 5.026 13.689 1.00 20.51 416 SER A CA 1
ATOM 3185 C C . SER A 1 416 ? 57.774 5.898 13.206 1.00 20.76 416 SER A C 1
ATOM 3186 O O . SER A 1 416 ? 56.769 6.008 13.893 1.00 20.72 416 SER A O 1
ATOM 3189 N N . PRO A 1 417 ? 57.872 6.467 12.001 1.00 21.35 417 PRO A N 1
ATOM 3190 C CA . PRO A 1 417 ? 56.782 7.271 11.457 1.00 21.22 417 PRO A CA 1
ATOM 3191 C C . PRO A 1 417 ? 55.478 6.515 11.217 1.00 20.87 417 PRO A C 1
ATOM 3192 O O . PRO A 1 417 ? 54.442 7.149 11.008 1.00 20.93 417 PRO A O 1
ATOM 3196 N N . GLU A 1 418 ? 55.528 5.182 11.233 1.00 20.00 418 GLU A N 1
ATOM 3197 C CA . GLU A 1 418 ? 54.328 4.370 11.079 1.00 19.98 418 GLU A CA 1
ATOM 3198 C C . GLU A 1 418 ? 53.787 3.836 12.397 1.00 18.73 418 GLU A C 1
ATOM 3199 O O . GLU A 1 418 ? 52.756 3.156 12.397 1.00 18.41 418 GLU A O 1
ATOM 3205 N N . TYR A 1 419 ? 54.470 4.131 13.506 1.00 17.11 419 TYR A N 1
ATOM 3206 C CA . TYR A 1 419 ? 54.079 3.583 14.796 1.00 16.33 419 TYR A CA 1
ATOM 3207 C C . TYR A 1 419 ? 52.759 4.189 15.236 1.00 15.54 419 TYR A C 1
ATOM 3208 O O . TYR A 1 419 ? 52.567 5.399 15.139 1.00 15.71 419 TYR A O 1
ATOM 3217 N N . ARG A 1 420 ? 51.860 3.330 15.707 1.00 15.35 420 ARG A N 1
ATOM 3218 C CA . ARG A 1 420 ? 50.597 3.746 16.283 1.00 15.00 420 ARG A CA 1
ATOM 3219 C C . ARG A 1 420 ? 50.699 3.647 17.791 1.00 14.50 420 ARG A C 1
ATOM 3220 O O . ARG A 1 420 ? 50.924 2.565 18.335 1.00 14.56 420 ARG A O 1
ATOM 3228 N N . GLN A 1 421 ? 50.553 4.763 18.490 1.00 13.82 421 GLN A N 1
ATOM 3229 C CA . GLN A 1 421 ? 50.579 4.707 19.946 1.00 13.43 421 GLN A CA 1
ATOM 3230 C C . GLN A 1 421 ? 49.367 3.930 20.461 1.00 13.58 421 GLN A C 1
ATOM 3231 O O . GLN A 1 421 ? 48.288 3.964 19.850 1.00 13.89 421 GLN A O 1
ATOM 3237 N N . GLN A 1 422 ? 49.558 3.256 21.590 1.00 13.57 422 GLN A N 1
ATOM 3238 C CA . GLN A 1 422 ? 48.527 2.433 22.188 1.00 13.32 422 GLN A CA 1
ATOM 3239 C C . GLN A 1 422 ? 47.379 3.268 22.684 1.00 13.57 422 GLN A C 1
ATOM 3240 O O . GLN A 1 422 ? 47.548 4.452 22.956 1.00 13.15 422 GLN A O 1
ATOM 3246 N N . SER A 1 423 ? 46.212 2.646 22.756 1.00 13.58 423 SER A N 1
ATOM 3247 C CA . SER A 1 423 ? 45.009 3.265 23.269 1.00 13.87 423 SER A CA 1
ATOM 3248 C C . SER A 1 423 ? 44.330 2.323 24.224 1.00 14.23 423 SER A C 1
ATOM 3249 O O . SER A 1 423 ? 44.721 1.165 24.331 1.00 13.82 423 SER A O 1
ATOM 3252 N N . ALA A 1 424 ? 43.295 2.817 24.892 1.00 13.95 424 ALA A N 1
ATOM 3253 C CA . ALA A 1 424 ? 42.500 2.011 25.829 1.00 14.21 424 ALA A CA 1
ATOM 3254 C C . ALA A 1 424 ? 41.422 1.160 25.161 1.00 14.47 424 ALA A C 1
ATOM 3255 O O . ALA A 1 424 ? 40.946 0.179 25.742 1.00 15.02 424 ALA A O 1
ATOM 3257 N N . VAL A 1 425 ? 41.031 1.558 23.959 1.00 14.71 425 VAL A N 1
ATOM 3258 C CA . VAL A 1 425 ? 39.829 1.050 23.307 1.00 14.93 425 VAL A CA 1
ATOM 3259 C C . VAL A 1 425 ? 40.112 0.968 21.815 1.00 15.09 425 VAL A C 1
ATOM 3260 O O . VAL A 1 425 ? 40.425 1.974 21.180 1.00 15.06 425 VAL A O 1
ATOM 3264 N N . PRO A 1 426 ? 40.005 -0.226 21.246 1.00 14.43 426 PRO A N 1
ATOM 3265 C CA . PRO A 1 426 ? 40.260 -0.379 19.824 1.00 14.77 426 PRO A CA 1
ATOM 3266 C C . PRO A 1 426 ? 39.165 0.253 18.974 1.00 14.80 426 PRO A C 1
ATOM 3267 O O . PRO A 1 426 ? 37.986 -0.051 19.159 1.00 15.09 426 PRO A O 1
ATOM 3271 N N . LEU A 1 427 ? 39.559 1.165 18.090 1.00 14.44 427 LEU A N 1
ATOM 3272 C CA . LEU A 1 427 ? 38.687 1.720 17.066 1.00 14.55 427 LEU A CA 1
ATOM 3273 C C . LEU A 1 427 ? 39.479 1.825 15.783 1.00 15.06 427 LEU A C 1
ATOM 3274 O O . LEU A 1 427 ? 40.688 2.070 15.817 1.00 15.56 427 LEU A O 1
ATOM 3279 N N . ASP A 1 428 ? 38.819 1.636 14.645 1.00 15.71 428 ASP A N 1
ATOM 3280 C CA . ASP A 1 428 ? 39.472 1.833 13.354 1.00 16.23 428 ASP A CA 1
ATOM 3281 C C . ASP A 1 428 ? 40.073 3.211 13.233 1.00 16.21 428 ASP A C 1
ATOM 3282 O O . ASP A 1 428 ? 41.137 3.383 12.654 1.00 16.76 428 ASP A O 1
ATOM 3287 N N . GLU A 1 429 ? 39.367 4.201 13.763 1.00 16.29 429 GLU A N 1
ATOM 3288 C CA . GLU A 1 429 ? 39.885 5.543 13.839 1.00 16.84 429 GLU A CA 1
ATOM 3289 C C . GLU A 1 429 ? 39.753 6.073 15.243 1.00 15.39 429 GLU A C 1
ATOM 3290 O O . GLU A 1 429 ? 38.697 5.966 15.874 1.00 14.90 429 GLU A O 1
ATOM 3296 N N . GLU A 1 430 ? 40.842 6.652 15.727 1.00 14.77 430 GLU A N 1
ATOM 3297 C CA . GLU A 1 430 ? 40.804 7.406 16.956 1.00 14.34 430 GLU A CA 1
ATOM 3298 C C . GLU A 1 430 ? 39.810 8.562 16.819 1.00 13.91 430 GLU A C 1
ATOM 3299 O O . GLU A 1 430 ? 39.554 9.093 15.754 1.00 13.81 430 GLU A O 1
ATOM 3305 N N . THR A 1 431 ? 39.283 8.965 17.949 1.00 13.61 431 THR A N 1
ATOM 3306 C CA . THR A 1 431 ? 38.182 9.860 18.010 1.00 13.33 431 THR A CA 1
ATOM 3307 C C . THR A 1 431 ? 38.639 11.303 18.272 1.00 12.82 431 THR A C 1
ATOM 3308 O O . THR A 1 431 ? 39.636 11.546 18.961 1.00 12.29 431 THR A O 1
ATOM 3312 N N . HIS A 1 432 ? 37.909 12.266 17.719 1.00 11.95 432 HIS A N 1
ATOM 3313 C CA . HIS A 1 432 ? 38.064 13.658 18.171 1.00 11.68 432 HIS A CA 1
ATOM 3314 C C . HIS A 1 432 ? 37.846 13.748 19.670 1.00 11.05 432 HIS A C 1
ATOM 3315 O O . HIS A 1 432 ? 37.288 12.839 20.278 1.00 11.81 432 HIS A O 1
ATOM 3322 N N . ALA A 1 433 ? 38.259 14.867 20.263 1.00 10.58 433 ALA A N 1
ATOM 3323 C CA . ALA A 1 433 ? 37.993 15.111 21.678 1.00 10.67 433 ALA A CA 1
ATOM 3324 C C . ALA A 1 433 ? 37.276 16.436 21.842 1.00 10.73 433 ALA A C 1
ATOM 3325 O O . ALA A 1 433 ? 37.352 17.290 20.974 1.00 11.12 433 ALA A O 1
ATOM 3327 N N . GLY A 1 434 ? 36.557 16.577 22.948 1.00 10.70 434 GLY A N 1
ATOM 3328 C CA . GLY A 1 434 ? 35.650 17.700 23.143 1.00 11.15 434 GLY A CA 1
ATOM 3329 C C . GLY A 1 434 ? 36.147 18.841 23.991 1.00 11.43 434 GLY A C 1
ATOM 3330 O O . GLY A 1 434 ? 35.402 19.807 24.193 1.00 11.60 434 GLY A O 1
ATOM 3331 N N . GLU A 1 435 ? 37.396 18.785 24.469 1.00 11.58 435 GLU A N 1
ATOM 3332 C CA . GLU A 1 435 ? 37.876 19.857 25.331 1.00 11.31 435 GLU A CA 1
ATOM 3333 C C . GLU A 1 435 ? 38.188 21.120 24.544 1.00 10.95 435 GLU A C 1
ATOM 3334 O O . GLU A 1 435 ? 38.347 21.098 23.315 1.00 11.05 435 GLU A O 1
ATOM 3340 N N . ASP A 1 436 ? 38.240 22.233 25.270 1.00 10.78 436 ASP A N 1
ATOM 3341 C CA . ASP A 1 436 ? 38.436 23.515 24.627 1.00 10.07 436 ASP A CA 1
ATOM 3342 C C . ASP A 1 436 ? 39.756 23.506 23.889 1.00 10.13 436 ASP A C 1
ATOM 3343 O O . ASP A 1 436 ? 40.694 22.820 24.308 1.00 10.56 436 ASP A O 1
ATOM 3348 N N . VAL A 1 437 ? 39.815 24.289 22.822 1.00 10.56 437 VAL A N 1
ATOM 3349 C CA . VAL A 1 437 ? 41.050 24.515 22.080 1.00 10.84 437 VAL A CA 1
ATOM 3350 C C . VAL A 1 437 ? 41.456 25.973 22.186 1.00 11.29 437 VAL A C 1
ATOM 3351 O O . VAL A 1 437 ? 40.683 26.821 22.582 1.00 11.76 437 VAL A O 1
ATOM 3355 N N . ALA A 1 438 ? 42.708 26.243 21.859 1.00 10.90 438 ALA A N 1
ATOM 3356 C CA . ALA A 1 438 ? 43.228 27.596 21.921 1.00 11.37 438 ALA A CA 1
ATOM 3357 C C . ALA A 1 438 ? 42.821 28.376 20.689 1.00 11.93 438 ALA A C 1
ATOM 3358 O O . ALA A 1 438 ? 42.663 27.801 19.601 1.00 12.00 438 ALA A O 1
ATOM 3360 N N . VAL A 1 439 ? 42.689 29.686 20.882 1.00 1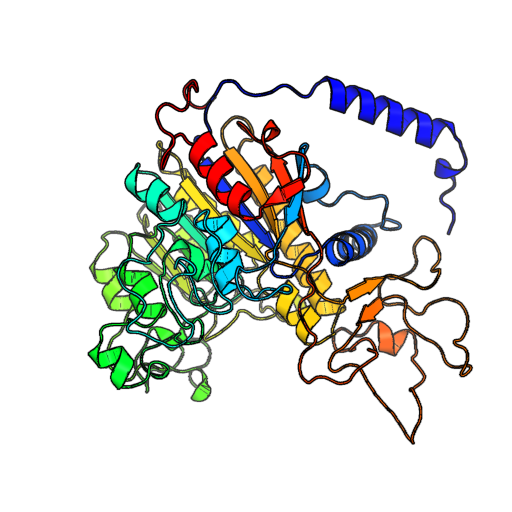2.17 439 VAL A N 1
ATOM 3361 C CA . VAL A 1 439 ? 42.687 30.669 19.811 1.00 12.69 439 VAL A CA 1
ATOM 3362 C C . VAL A 1 439 ? 43.846 31.606 20.087 1.00 12.24 439 VAL A C 1
ATOM 3363 O O . VAL A 1 439 ? 43.988 32.091 21.195 1.00 13.09 439 VAL A O 1
ATOM 3367 N N . PHE A 1 440 ? 44.719 31.790 19.106 1.00 11.65 440 PHE A N 1
ATOM 3368 C CA . PHE A 1 440 ? 45.815 32.732 19.198 1.00 12.15 440 PHE A CA 1
ATOM 3369 C C . PHE A 1 440 ? 45.527 33.839 18.226 1.00 11.81 440 PHE A C 1
ATOM 3370 O O . PHE A 1 440 ? 45.084 33.571 17.115 1.00 11.25 440 PHE A O 1
ATOM 3378 N N . ALA A 1 441 ? 45.803 35.081 18.616 1.00 12.20 441 ALA A N 1
ATOM 3379 C CA . ALA A 1 441 ? 45.493 36.212 17.745 1.00 12.65 441 ALA A CA 1
ATOM 3380 C C . ALA A 1 441 ? 46.552 37.303 17.797 1.00 13.33 441 ALA A C 1
ATOM 3381 O O . ALA A 1 441 ? 47.130 37.578 18.843 1.00 13.44 441 ALA A O 1
ATOM 3383 N N . ARG A 1 442 ? 46.779 37.914 16.644 1.00 13.72 442 ARG A N 1
ATOM 3384 C CA . ARG A 1 442 ? 47.617 39.097 16.524 1.00 14.39 442 ARG A CA 1
ATOM 3385 C C . ARG A 1 442 ? 47.055 39.996 15.435 1.00 13.94 442 ARG A C 1
ATOM 3386 O O . ARG A 1 442 ? 46.405 39.509 14.494 1.00 13.34 442 ARG A O 1
ATOM 3394 N N . GLY A 1 443 ? 47.300 41.301 15.569 1.00 13.39 443 GLY A N 1
ATOM 3395 C CA . GLY A 1 443 ? 46.854 42.273 14.596 1.00 13.22 443 GLY A CA 1
ATOM 3396 C C . GLY A 1 443 ? 45.711 43.132 15.086 1.00 13.42 443 GLY A C 1
ATOM 3397 O O . GLY A 1 443 ? 45.351 43.114 16.271 1.00 12.91 443 GLY A O 1
ATOM 3398 N N . PRO A 1 444 ? 45.136 43.919 14.183 1.00 14.57 444 PRO A N 1
ATOM 3399 C CA . PRO A 1 444 ? 44.114 44.864 14.573 1.00 14.70 444 PRO A CA 1
ATOM 3400 C C . PRO A 1 444 ? 42.898 44.168 15.145 1.00 14.66 444 PRO A C 1
ATOM 3401 O O . PRO A 1 444 ? 42.311 43.299 14.494 1.00 14.57 444 PRO A O 1
ATOM 3405 N N . GLN A 1 445 ? 42.557 44.560 16.366 1.00 14.04 445 GLN A N 1
ATOM 3406 C CA . GLN A 1 445 ? 41.429 44.033 17.134 1.00 13.67 445 GLN A CA 1
ATOM 3407 C C . GLN A 1 445 ? 41.670 42.652 17.731 1.00 13.62 445 GLN A C 1
ATOM 3408 O O . GLN A 1 445 ? 40.758 42.073 18.325 1.00 13.77 445 GLN A O 1
ATOM 3414 N N . ALA A 1 446 ? 42.907 42.165 17.654 1.00 13.36 446 ALA A N 1
ATOM 3415 C CA . ALA A 1 446 ? 43.241 40.865 18.214 1.00 13.44 446 ALA A CA 1
ATOM 3416 C C . ALA A 1 446 ? 43.052 40.841 19.735 1.00 13.76 446 ALA A C 1
ATOM 3417 O O . ALA A 1 446 ? 42.768 39.794 20.312 1.00 13.44 446 ALA A O 1
ATOM 3419 N N . HIS A 1 447 ? 43.162 42.001 20.377 1.00 14.25 447 HIS A N 1
ATOM 3420 C CA . HIS A 1 447 ? 42.967 42.081 21.819 1.00 15.15 447 HIS A CA 1
ATOM 3421 C C . HIS A 1 447 ? 41.549 41.705 22.232 1.00 14.71 447 HIS A C 1
ATOM 3422 O O . HIS A 1 447 ? 41.275 41.447 23.413 1.00 16.27 447 HIS A O 1
ATOM 3429 N N . LEU A 1 448 ? 40.628 41.681 21.277 1.00 14.04 448 LEU A N 1
ATOM 3430 C CA . LEU A 1 448 ? 39.271 41.258 21.586 1.00 13.87 448 LEU A CA 1
ATOM 3431 C C . LEU A 1 448 ? 39.165 39.754 21.759 1.00 13.30 448 LEU A C 1
ATOM 3432 O O . LEU A 1 448 ? 38.183 39.270 22.304 1.00 13.39 448 LEU A O 1
ATOM 3437 N N . VAL A 1 449 ? 40.168 39.024 21.265 1.00 12.95 449 VAL A N 1
ATOM 3438 C CA . VAL A 1 449 ? 40.238 37.589 21.450 1.00 12.61 449 VAL A CA 1
ATOM 3439 C C . VAL A 1 449 ? 40.744 37.343 22.860 1.00 12.94 449 VAL A C 1
ATOM 3440 O O . VAL A 1 449 ? 41.924 37.507 23.141 1.00 12.93 449 VAL A O 1
ATOM 3444 N N . HIS A 1 450 ? 39.837 36.953 23.745 1.00 12.21 450 HIS A N 1
ATOM 3445 C CA . HIS A 1 450 ? 40.167 36.868 25.158 1.00 12.32 450 HIS A CA 1
ATOM 3446 C C . HIS A 1 450 ? 39.244 35.879 25.876 1.00 12.33 450 HIS A C 1
ATOM 3447 O O . HIS A 1 450 ? 38.142 35.578 25.405 1.00 12.29 450 HIS A O 1
ATOM 3454 N N . GLY A 1 451 ? 39.697 35.394 27.026 1.00 11.69 451 GLY A N 1
ATOM 3455 C CA . GLY A 1 451 ? 38.845 34.621 27.913 1.00 11.96 451 GLY A CA 1
ATOM 3456 C C . GLY A 1 451 ? 38.440 33.282 27.336 1.00 12.44 451 GLY A C 1
ATOM 3457 O O . GLY A 1 451 ? 39.178 32.671 26.568 1.00 12.06 451 GLY A O 1
ATOM 3458 N N . VAL A 1 452 ? 37.241 32.847 27.724 1.00 12.22 452 VAL A N 1
ATOM 3459 C CA . VAL A 1 452 ? 36.655 31.617 27.244 1.00 12.53 452 VAL A CA 1
ATOM 3460 C C . VAL A 1 452 ? 35.462 32.009 26.403 1.00 12.95 452 VAL A C 1
ATOM 3461 O O . VAL A 1 452 ? 34.552 32.699 26.882 1.00 12.98 452 VAL A O 1
ATOM 3465 N N . GLN A 1 453 ? 35.474 31.568 25.155 1.00 12.40 453 GLN A N 1
ATOM 3466 C CA . GLN A 1 453 ? 34.478 31.992 24.193 1.00 12.60 453 GLN A CA 1
ATOM 3467 C C . GLN A 1 453 ? 33.897 30.801 23.480 1.00 12.30 453 GLN A C 1
ATOM 3468 O O . GLN A 1 453 ? 34.534 29.749 23.355 1.00 11.69 453 GLN A O 1
ATOM 3474 N N . GLU A 1 454 ? 32.665 30.967 23.008 1.00 12.01 454 GLU A N 1
ATOM 3475 C CA . GLU A 1 454 ? 32.112 30.031 22.039 1.00 11.60 454 GLU A CA 1
ATOM 3476 C C . GLU A 1 454 ? 32.929 30.088 20.763 1.00 11.68 454 GLU A C 1
ATOM 3477 O O . GLU A 1 454 ? 33.411 31.139 20.389 1.00 11.29 454 GLU A O 1
ATOM 3483 N N . GLN A 1 455 ? 33.072 28.955 20.080 1.00 11.68 455 GLN A N 1
ATOM 3484 C CA . GLN A 1 455 ? 33.865 28.896 18.860 1.00 11.74 455 GLN A CA 1
ATOM 3485 C C . GLN A 1 455 ? 33.412 29.889 17.783 1.00 11.56 455 GLN A C 1
ATOM 3486 O O . GLN A 1 455 ? 34.202 30.323 16.958 1.00 11.49 455 GLN A O 1
ATOM 3492 N N . THR A 1 456 ? 32.133 30.256 17.801 1.00 11.92 456 THR A N 1
ATOM 3493 C CA . THR A 1 456 ? 31.581 31.234 16.879 1.00 12.13 456 THR A CA 1
ATOM 3494 C C . THR A 1 456 ? 32.243 32.589 16.974 1.00 12.51 456 THR A C 1
ATOM 3495 O O . THR A 1 456 ? 32.216 33.354 16.020 1.00 13.11 456 THR A O 1
ATOM 3499 N N . PHE A 1 457 ? 32.834 32.886 18.132 1.00 12.72 457 PHE A N 1
ATOM 3500 C CA . PHE A 1 457 ? 33.483 34.175 18.346 1.00 13.13 457 PHE A CA 1
ATOM 3501 C C . PHE A 1 457 ? 34.572 34.438 17.304 1.00 12.99 457 PHE A C 1
ATOM 3502 O O . PHE A 1 457 ? 34.797 35.565 16.899 1.00 12.90 457 PHE A O 1
ATOM 3510 N N . ILE A 1 458 ? 35.227 33.380 16.859 1.00 13.16 458 ILE A N 1
ATOM 3511 C CA . ILE A 1 458 ? 36.312 33.495 15.898 1.00 12.99 458 ILE A CA 1
ATOM 3512 C C . ILE A 1 458 ? 35.823 34.171 14.612 1.00 12.92 458 ILE A C 1
ATOM 3513 O O . ILE A 1 458 ? 36.450 35.081 14.094 1.00 13.60 458 ILE A O 1
ATOM 3518 N N . ALA A 1 459 ? 34.680 33.730 14.100 1.00 12.92 459 ALA A N 1
ATOM 3519 C CA . ALA A 1 459 ? 34.147 34.329 12.874 1.00 12.89 459 ALA A CA 1
ATOM 3520 C C . ALA A 1 459 ? 33.792 35.788 13.151 1.00 12.89 459 ALA A C 1
ATOM 3521 O O . ALA A 1 459 ? 34.111 36.680 12.377 1.00 14.11 459 ALA A O 1
ATOM 3523 N N . HIS A 1 460 ? 33.102 36.013 14.265 1.00 13.09 460 HIS A N 1
ATOM 3524 C CA . HIS A 1 460 ? 32.582 37.345 14.580 1.00 13.41 460 HIS A CA 1
ATOM 3525 C C . HIS A 1 460 ? 33.680 38.393 14.787 1.00 13.51 460 HIS A C 1
ATOM 3526 O O . HIS A 1 460 ? 33.588 39.527 14.296 1.00 13.90 460 HIS A O 1
ATOM 3533 N N . VAL A 1 461 ? 34.743 38.024 15.483 1.00 14.10 461 VAL A N 1
ATOM 3534 C CA . VAL A 1 461 ? 35.809 38.981 15.722 1.00 14.05 461 VAL A CA 1
ATOM 3535 C C . VAL A 1 461 ? 36.505 39.347 14.404 1.00 14.31 461 VAL A C 1
ATOM 3536 O O . VAL A 1 461 ? 36.918 40.503 14.207 1.00 14.51 461 VAL A O 1
ATOM 3540 N N . MET A 1 462 ? 36.605 38.374 13.490 1.00 14.21 462 MET A N 1
ATOM 3541 C CA . MET A 1 462 ? 37.207 38.614 12.192 1.00 14.62 462 MET A CA 1
ATOM 3542 C C . MET A 1 462 ? 36.333 39.560 11.365 1.00 14.49 462 MET A C 1
ATOM 3543 O O . MET A 1 462 ? 36.821 40.521 10.782 1.00 15.55 462 MET A O 1
ATOM 3548 N N . ALA A 1 463 ? 35.034 39.299 11.332 1.00 14.37 463 ALA A N 1
ATOM 3549 C CA . ALA A 1 463 ? 34.120 40.194 10.621 1.00 14.33 463 ALA A CA 1
ATOM 3550 C C . ALA A 1 463 ? 34.172 41.579 11.223 1.00 14.76 463 ALA A C 1
ATOM 3551 O O . ALA A 1 463 ? 34.208 42.570 10.500 1.00 15.10 463 ALA A O 1
ATOM 3553 N N . PHE A 1 464 ? 34.154 41.651 12.550 1.00 15.33 464 PHE A N 1
ATOM 3554 C CA . PHE A 1 464 ? 34.184 42.945 13.216 1.00 15.64 464 PHE A CA 1
ATOM 3555 C C . PHE A 1 464 ? 35.450 43.713 12.858 1.00 15.89 464 PHE A C 1
ATOM 3556 O O . PHE A 1 464 ? 35.404 44.884 12.475 1.00 15.62 464 PHE A O 1
ATOM 3564 N N . ALA A 1 465 ? 36.588 43.053 12.976 1.00 15.82 465 ALA A N 1
ATOM 3565 C CA . ALA A 1 465 ? 37.863 43.729 12.782 1.00 16.16 465 ALA A CA 1
ATOM 3566 C C . ALA A 1 465 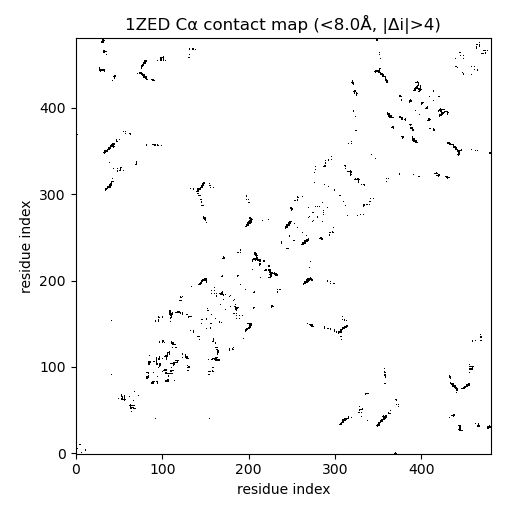? 37.991 44.372 11.400 1.00 16.30 465 ALA A C 1
ATOM 3567 O O . ALA A 1 465 ? 38.630 45.418 11.255 1.00 16.70 465 ALA A O 1
ATOM 3569 N N . ALA A 1 466 ? 37.411 43.717 10.393 1.00 16.58 466 ALA A N 1
ATOM 3570 C CA . ALA A 1 466 ? 37.456 44.197 9.016 1.00 16.75 466 ALA A CA 1
ATOM 3571 C C . ALA A 1 466 ? 36.213 44.988 8.640 1.00 17.39 466 ALA A C 1
ATOM 3572 O O . ALA A 1 466 ? 36.042 45.364 7.475 1.00 16.90 466 ALA A O 1
ATOM 3574 N N . CYS A 1 467 ? 35.354 45.258 9.624 1.00 18.18 467 CYS A N 1
ATOM 3575 C CA . CYS A 1 467 ? 34.123 46.024 9.412 1.00 19.16 467 CYS A CA 1
ATOM 3576 C C . CYS A 1 467 ? 33.233 45.428 8.325 1.00 19.33 467 CYS A C 1
ATOM 3577 O O . CYS A 1 467 ? 32.652 46.139 7.500 1.00 19.70 467 CYS A O 1
ATOM 3580 N N . LEU A 1 468 ? 33.140 44.109 8.341 1.00 19.06 468 LEU A N 1
ATOM 3581 C CA . LEU A 1 468 ? 32.281 43.378 7.445 1.00 19.66 468 LEU A CA 1
ATOM 3582 C C . LEU A 1 468 ? 30.999 43.028 8.131 1.00 20.64 468 LEU A C 1
ATOM 3583 O O . LEU A 1 468 ? 30.863 43.170 9.348 1.00 20.35 468 LEU A O 1
ATOM 3588 N N . GLU A 1 469 ? 30.073 42.483 7.353 1.00 22.49 469 GLU A N 1
ATOM 3589 C CA . GLU A 1 469 ? 29.217 41.408 7.908 1.00 23.44 469 GLU A CA 1
ATOM 3590 C C . GLU A 1 469 ? 28.276 42.148 8.732 1.00 23.73 469 GLU A C 1
ATOM 3591 O O . GLU A 1 469 ? 27.931 43.245 8.297 1.00 26.90 469 GLU A O 1
ATOM 3593 N N . PRO A 1 470 ? 27.839 41.695 9.911 1.00 22.48 470 PRO A N 1
ATOM 3594 C CA . PRO A 1 470 ? 26.874 42.549 10.559 1.00 21.89 470 PRO A CA 1
ATOM 3595 C C . PRO A 1 470 ? 27.562 43.736 11.236 1.00 21.34 470 PRO A C 1
ATOM 3596 O O . PRO A 1 470 ? 26.913 44.465 11.961 1.00 21.63 470 PRO A O 1
ATOM 3600 N N . TYR A 1 471 ? 28.847 43.958 10.953 1.00 20.73 471 TYR A N 1
ATOM 3601 C CA . TYR A 1 471 ? 29.610 44.974 11.660 1.00 20.70 471 TYR A CA 1
ATOM 3602 C C . TYR A 1 471 ? 30.219 46.101 10.814 1.00 22.75 471 TYR A C 1
ATOM 3603 O O . TYR A 1 471 ? 31.314 46.520 11.110 1.00 22.01 471 TYR A O 1
ATOM 3612 N N . THR A 1 472 ? 29.579 46.671 9.802 1.00 26.21 472 THR A N 1
ATOM 3613 C CA . THR A 1 472 ? 29.995 48.081 9.667 1.00 29.43 472 THR A CA 1
ATOM 3614 C C . THR A 1 472 ? 29.065 48.920 10.477 1.00 30.35 472 THR A C 1
ATOM 3615 O O . THR A 1 472 ? 27.920 48.551 10.702 1.00 32.51 472 THR A O 1
ATOM 3619 N N . ALA A 1 473 ? 29.581 50.045 10.920 1.00 31.45 473 ALA A N 1
ATOM 3620 C CA . ALA A 1 473 ? 29.216 50.605 12.196 1.00 31.32 473 ALA A CA 1
ATOM 3621 C C . ALA A 1 473 ? 30.126 49.921 13.208 1.00 30.78 473 ALA A C 1
ATOM 3622 O O . ALA A 1 473 ? 29.859 49.932 14.398 1.00 30.90 473 ALA A O 1
ATOM 3624 N N . CYS A 1 474 ? 31.211 49.315 12.719 1.00 30.16 474 CYS A N 1
ATOM 3625 C CA . CYS A 1 474 ? 32.362 49.054 13.557 1.00 29.83 474 CYS A CA 1
ATOM 3626 C C . CYS A 1 474 ? 32.820 50.466 13.813 1.00 30.72 474 CYS A C 1
ATOM 3627 O O . CYS A 1 474 ? 32.760 51.302 12.925 1.00 31.99 474 CYS A O 1
ATOM 3630 N N . ASP A 1 475 ? 33.275 50.793 14.990 1.00 31.36 475 ASP A N 1
ATOM 3631 C CA . ASP A 1 475 ? 33.562 52.211 15.163 1.00 31.49 475 ASP A CA 1
ATOM 3632 C C . ASP A 1 475 ? 35.052 52.428 14.962 1.00 30.04 475 ASP A C 1
ATOM 3633 O O . ASP A 1 475 ? 35.704 53.108 15.740 1.00 30.43 475 ASP A O 1
ATOM 3638 N N . LEU A 1 476 ? 35.585 51.843 13.892 1.00 28.49 476 LEU A N 1
ATOM 3639 C CA . LEU A 1 476 ? 37.032 51.742 13.713 1.00 27.23 476 LEU A CA 1
ATOM 3640 C C . LEU A 1 476 ? 37.546 52.721 12.662 1.00 26.54 476 LEU A C 1
ATOM 3641 O O . LEU A 1 476 ? 36.862 53.012 11.684 1.00 25.96 476 LEU A O 1
ATOM 3646 N N . ALA A 1 477 ? 38.765 53.207 12.866 1.00 25.90 477 ALA A N 1
ATOM 3647 C CA . ALA A 1 477 ? 39.452 54.005 11.861 1.00 25.66 477 ALA A CA 1
ATOM 3648 C C . ALA A 1 477 ? 39.955 53.086 10.747 1.00 25.83 477 ALA A C 1
ATOM 3649 O O . ALA A 1 477 ? 40.069 51.865 10.949 1.00 24.97 477 ALA A O 1
ATOM 3651 N N . PRO A 1 478 ? 40.243 53.652 9.570 1.00 26.19 478 PRO A N 1
ATOM 3652 C CA . PRO A 1 478 ? 40.760 52.856 8.456 1.00 26.26 478 PRO A CA 1
ATOM 3653 C C . PRO A 1 478 ? 42.030 52.091 8.830 1.00 26.51 478 PRO A C 1
ATOM 3654 O O . PRO A 1 478 ? 42.775 52.534 9.717 1.00 26.28 478 PRO A O 1
ATOM 3658 N N . PRO A 1 479 ? 42.287 50.961 8.170 1.00 26.74 479 PRO A N 1
ATOM 3659 C CA . PRO A 1 479 ? 43.478 50.185 8.464 1.00 27.33 479 PRO A CA 1
ATOM 3660 C C . PRO A 1 479 ? 44.740 51.037 8.449 1.00 28.27 479 PRO A C 1
ATOM 3661 O O . PRO A 1 479 ? 44.883 51.932 7.609 1.00 28.31 479 PRO A O 1
ATOM 3665 N N . ALA A 1 480 ? 45.629 50.762 9.395 1.00 29.38 480 ALA A N 1
ATOM 3666 C CA . ALA A 1 480 ? 46.922 51.420 9.459 1.00 30.68 480 ALA A CA 1
ATOM 3667 C C . ALA A 1 480 ? 47.780 51.014 8.269 1.00 32.12 480 ALA A C 1
ATOM 3668 O O . ALA A 1 480 ? 47.594 49.949 7.695 1.00 32.23 480 ALA A O 1
ATOM 3670 N N . GLY A 1 481 ? 48.721 51.878 7.905 1.00 33.86 481 GLY A N 1
ATOM 3671 C CA . GLY A 1 481 ? 49.759 51.523 6.941 1.00 34.90 481 GLY A CA 1
ATOM 3672 C C . GLY A 1 481 ? 50.802 50.598 7.560 1.00 35.68 481 GLY A C 1
ATOM 3673 O O . GLY A 1 481 ? 51.647 50.028 6.857 1.00 36.35 481 GLY A O 1
#

Foldseek 3Di:
DDDPCVVDVCSVVVVVVVVVVVLVPDDAALFFFLAEEEEAEAQCFPQLLQQLQQQVQVVPVHLGNVDDQLLNPFNAKAWAFQQAPPGLFADQAQLLCQQFQLEGDDHAWHQFHPQAAAPDLVSFPPGGGAGVQQFCVVVPAAEEEFEQWACLARNNLNNFHGGSHSQQQAPLRRDPVNVVVPGHGSLLRVLPRHDHQYYYYAAQQRQADQVAADPVCNPDNVLHHDYPPHGRNQVVSPVVDQLDDEEAFDVVLVVSLPDPSRRHYHYHHGSGGHDQPVPHDVRGHDQLLSSLVSVCSNRVVRPSYYYYYRYLNCLQVCVQQLQSLSNSSSVSSSSVSVVSVPVSDDLLRYKYKYKYSFHFQKAFDADDDRSDRSLAWRPDPDPVRAIAHRIAGQEEQLADDDPNHGDHAHRVQSPDSNHRHHHDYYDPTGGTDRGIRMMRITHHQRNVNHYYYHSSVNSVSSCLSSQTDPGDVSSHHHRDD

Sequence (481 aa):
IIPVEEENPDFWNREAAEALGAAKKLQPAQTAAKNLIIFLGDGMGVSTVTAARILKGQKKDKLGPEIPLAMDRFPYVALSKTYNVDKHVPDSGATATAYLCGVKGNFQTIGLSAAARFNQCNTTRGNEVISVMNRAKKAGKSVGVVTTTRVQHASPAGTYAHTVNRNWYSDADVPASARQEGCQDIATQLISNMDIDVILGGGRKYMFRMGTPDPEYPDDYSQGGTRLDGKNLVQEWLAKRQGARYVWNRTELMQASLDPSVTHLMGLFEPGDMKYEIHRDSTLDPSLMEMTEAALRLLSRNPRGFFLFVEGGRIDHGHHESRAYRALTETIMFDDAIERAGQLTSEEDTLSLVTADHSHVFSFGGYPLRGSSIFGLAPGKARDRKAYTVLLYGNGPGYVLKDGARPDVTESESGSPEYRQQSAVPLDEETHAGEDVAVFARGPQAHLVHGVQEQTFIAHVMAFAACLEPYTACDLAPPAG

CATH classification: 3.40.720.10

Secondary structure (DSSP, 8-state):
---GGGGSHHHHHHHHHHHHHHHHH----SB--SEEEEEEETT--HHHHHHHHHHHHHHTTS-STTSPPTGGG-SEEEEEE---SS-SS--HHHHHIIIIISS---TT-BSB-TTS-TT-GGG-TT-B---HHHHHHHTT-EEEEEEEEETTSHHHHTTT--BS-TT--SGGGS-HHHHHTT---HHHHHHHTS--SEEEEE-GGGGSBTT---SS-TT-GGGS--BSS---HHHHHHHT-TTEEEE-SHHHHHHHHT-TT-SEEEEE-SSSSPPPGGG--TTT---HHHHHHHHHHHHTT-TT-EEEEEEETTHHHHHHTT-HHHHHHHHHHHHHHHHHHHHHS-TTTEEEEEEES-EESEEE-S-PPTT--TTSBPSS--TTSS--BSEEEEESTT---BTTBPPP--HHHHTSTTPPPPEEE--SSPPEE-S-EEEEEESTTGGG--SEEETTHHHHHHHHHTT-GGGSS---BPPP-

GO terms:
  GO:0004035 alkaline phosphatase activity (F, IDA)
  GO:0005515 protein binding (F, IPI)
  GO:0009986 cell surface (C, IDA)

Nearest PDB structures (foldseek):
  3mk0-assembly1_A  TM=1.002E+00  e=0.000E+00  Homo sapiens
  4kjg-assembly1_B  TM=9.973E-01  e=1.977E-87  Rattus norvegicus
  4kjd-assembly1_B  TM=9.913E-01  e=2.581E-71  Rattus norvegicus
  7yiv-assembly1_H  TM=9.874E-01  e=7.998E-70  Homo sapiens
  1k7h-assembly1_B  TM=9.600E-01  e=4.464E-58  Pandalus borealis